Protein AF-0000000080645580 (afdb_homodimer)

Nearest PDB structures (foldseek):
  8zb3-assembly2_F  TM=8.963E-01  e=1.836E-30  Mycobacteroides abscessus
  8zb3-assembly1_A  TM=8.915E-01  e=5.380E-29  Mycobacteroides abscessus
  8zb4-assembly1_A  TM=8.647E-01  e=3.095E-29  Mycobacteroides abscessus
  8zb5-assembly1_B  TM=8.881E-01  e=6.083E-29  Mycobacteroides abscessus
  8zb5-assembly1_A  TM=8.732E-01  e=5.720E-29  Mycobacteroides abscessus

Solvent-accessible surface area (backbone atoms only — not comparable to full-atom values): 32508 Å² total; per-residue (Å²): 127,86,79,47,32,31,27,57,41,69,59,42,58,56,68,86,46,24,77,71,56,58,62,73,65,40,61,70,73,32,52,30,36,46,27,27,88,81,45,30,34,40,32,42,88,54,90,66,56,37,73,29,56,58,50,60,69,54,48,50,68,74,36,89,44,61,69,57,35,34,35,60,31,34,38,29,59,63,23,23,50,94,82,38,61,34,33,23,32,47,46,88,55,70,79,75,51,75,93,59,45,71,45,41,45,70,75,42,22,51,62,29,49,40,37,48,17,21,49,51,30,27,38,34,17,47,36,51,44,38,71,45,44,45,14,25,23,64,78,30,32,51,37,35,34,36,48,34,44,58,29,31,35,25,75,68,84,57,53,77,44,60,68,64,34,38,43,24,40,31,36,45,41,28,31,83,84,64,20,42,44,38,33,25,47,62,88,49,63,87,42,38,40,43,54,52,64,44,67,47,52,49,24,40,14,60,69,54,34,53,49,50,45,43,30,57,44,32,46,43,70,66,44,76,75,38,80,74,55,49,29,29,35,49,82,62,34,30,30,38,38,33,30,37,30,33,29,86,63,54,70,88,53,56,41,58,31,74,93,49,28,68,46,69,44,65,34,44,67,65,52,46,51,50,34,34,72,68,60,62,31,39,74,56,52,74,33,38,69,58,31,54,53,50,21,62,74,61,72,45,80,76,77,63,68,84,61,70,75,64,50,73,74,78,108,126,86,78,50,32,31,28,57,41,70,58,42,57,55,69,86,46,23,76,70,56,56,62,73,64,39,60,70,72,33,52,30,37,47,27,26,89,82,44,31,34,40,33,42,88,52,90,65,56,37,73,29,56,58,50,61,69,54,48,51,68,74,37,88,42,62,69,58,36,34,37,59,31,32,37,29,58,63,23,22,51,94,82,38,59,34,32,23,30,47,46,89,54,70,79,76,48,75,95,60,44,71,46,42,44,70,75,42,24,50,63,30,49,40,38,49,18,22,50,51,31,27,39,34,18,47,35,51,44,38,73,46,44,45,15,26,24,64,79,30,33,50,37,35,34,37,48,33,44,58,29,32,36,23,74,66,83,57,52,76,44,60,69,65,34,39,42,24,40,33,36,46,41,28,31,83,84,64,21,42,43,38,32,24,47,62,88,49,63,88,43,37,41,43,55,50,64,45,67,47,52,49,22,40,12,60,70,54,34,53,48,48,45,42,30,59,44,32,47,42,70,68,43,76,74,40,80,75,54,50,29,28,35,48,80,61,35,30,29,38,36,36,32,36,30,32,27,84,61,53,69,87,54,55,42,58,29,74,91,49,27,68,48,69,43,66,34,43,67,68,52,47,50,50,34,34,72,68,60,61,33,40,74,57,52,74,33,38,68,58,31,53,54,50,22,63,72,61,72,47,80,75,77,65,68,85,63,69,73,65,50,72,75,78,108

Foldseek 3Di:
DQCQLAQLDQFAQPLVCLQPDDQVVCLQPAFEWEAELLQKTWFDLDLQTEGHGDHPVRVVVQDVDPVVQQFLLQKFWRGDHVRTTYIYGYGHDPVVVPPIDMDHCQACSNRYDNVRRHSSLSRLQLNLQSVPQQADPVPGAGWTAGSRSQWIAGPPPGDIDGRDAFEKEFEWEAEPVRWTKWFDWPPDDQQEIFGFMDTADPPGDRVVRVQVRCCQAWNFGWDDKAWDDWHFDPPPHYIYTYIYTYGNDALVRTDGDVNTTPDMHTDDLVRQLVCQAVSSHDYRDPNDPRQSVVCVSSVHHHDHDPPVVPPVSPD/DQCQLAQLDQFAQPLVCLQPDDQVVCLQPAFEWEAELLQKTWFDLDLQTEGHGDHPVRVVVQDVDPVVQQFLLQKFWRGDHVRTTYI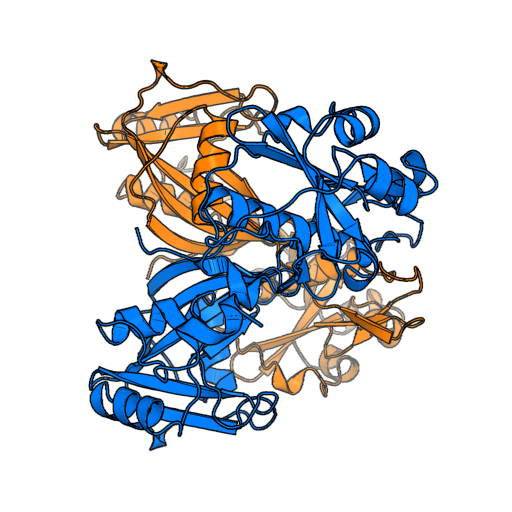YGYGHDPVVVPPIDMDHCQACSNRYDNVRRNSSLSRLLLNLQSVPQQADPVPGAGWTAGSRSQWIAGPPPGDIDGRDAFEKEFEWEAEPVRWTKWFDWPPDDQQEIFGFMDTADPPGDRVVRVQVRCCQAWNFGWDDKAWDDWHFDPPPHYIYTYIYTYGNDALVRTDGDVNTTPDMHTDDLVRQLVCQAVSSHDYRDPNDPRQSVVCVSSVHHHDHDPPVVPPVSPD

pLDDT: mean 91.51, std 12.54, range [22.65, 98.85]

Structure (mmCIF, N/CA/C/O backbone):
data_AF-0000000080645580-model_v1
#
loop_
_entity.id
_entity.type
_entity.pdbx_description
1 polymer 'NAD(+) diphosphatase'
#
loop_
_atom_site.group_PDB
_atom_site.id
_atom_site.type_symbol
_atom_site.label_atom_id
_atom_site.label_alt_id
_atom_site.label_comp_id
_atom_site.label_asym_id
_atom_site.label_entity_id
_atom_site.label_seq_id
_atom_site.pdbx_PDB_ins_code
_atom_site.Cartn_x
_atom_site.Cartn_y
_atom_site.Cartn_z
_atom_site.occupancy
_atom_site.B_iso_or_equiv
_atom_site.auth_seq_id
_atom_site.auth_comp_id
_atom_site.auth_asym_id
_atom_site.auth_atom_id
_atom_site.pdbx_PDB_model_num
ATOM 1 N N . MET A 1 1 ? 10.173 -18.866 11.049 1 35.8 1 MET A N 1
ATOM 2 C CA . MET A 1 1 ? 9.751 -17.821 10.121 1 35.8 1 MET A CA 1
ATOM 3 C C . MET A 1 1 ? 8.574 -18.289 9.272 1 35.8 1 MET A C 1
ATOM 5 O O . MET A 1 1 ? 8.635 -19.352 8.652 1 35.8 1 MET A O 1
ATOM 9 N N . GLN A 1 2 ? 7.368 -17.952 9.724 1 46.76 2 GLN A N 1
ATOM 10 C CA . GLN A 1 2 ? 6.171 -18.47 9.07 1 46.76 2 GLN A CA 1
ATOM 11 C C . GLN A 1 2 ? 6.266 -18.324 7.554 1 46.76 2 GLN A C 1
ATOM 13 O O . GLN A 1 2 ? 6.793 -17.328 7.052 1 46.76 2 GLN A O 1
ATOM 18 N N . LYS A 1 3 ? 6.152 -19.467 6.943 1 51.19 3 LYS A N 1
ATOM 19 C CA . LYS A 1 3 ? 6.191 -19.792 5.521 1 51.19 3 LYS A CA 1
ATOM 20 C C . LYS A 1 3 ? 5.141 -19.001 4.746 1 51.19 3 LYS A C 1
ATOM 22 O O . LYS A 1 3 ? 3.948 -19.303 4.821 1 51.19 3 LYS A O 1
ATOM 27 N N . LEU A 1 4 ? 5.305 -17.725 4.609 1 63.12 4 LEU A N 1
ATOM 28 C CA . LEU A 1 4 ? 4.352 -17.13 3.678 1 63.12 4 LEU A CA 1
ATOM 29 C C . LEU A 1 4 ? 4.618 -17.6 2.252 1 63.12 4 LEU A C 1
ATOM 31 O O . LEU A 1 4 ? 5.764 -17.599 1.797 1 63.12 4 LEU A O 1
ATOM 35 N N . PRO A 1 5 ? 3.665 -18.325 1.686 1 57.77 5 PRO A N 1
ATOM 36 C CA . PRO A 1 5 ? 3.868 -19.084 0.45 1 57.77 5 PRO A CA 1
ATOM 37 C C . PRO A 1 5 ? 4.315 -18.205 -0.716 1 57.77 5 PRO A C 1
ATOM 39 O O . PRO A 1 5 ? 4.918 -18.7 -1.671 1 57.77 5 PRO A O 1
ATOM 42 N N . LEU A 1 6 ? 3.941 -16.853 -0.51 1 69.5 6 LEU A N 1
ATOM 43 C CA . LEU A 1 6 ? 4.344 -16.049 -1.659 1 69.5 6 LEU A CA 1
ATOM 44 C C . LEU A 1 6 ? 5.414 -15.036 -1.265 1 69.5 6 LEU A C 1
ATOM 46 O O . LEU A 1 6 ? 5.423 -14.543 -0.135 1 69.5 6 LEU A O 1
ATOM 50 N N . ALA A 1 7 ? 6.314 -14.774 -2.125 1 63.44 7 ALA A N 1
ATOM 51 C CA . ALA A 1 7 ? 7.381 -13.786 -1.988 1 63.44 7 ALA A CA 1
ATOM 52 C C . ALA A 1 7 ? 8.238 -14.071 -0.757 1 63.44 7 ALA A C 1
ATOM 54 O O . ALA A 1 7 ? 8.253 -13.284 0.192 1 63.44 7 ALA A O 1
ATOM 55 N N . ARG A 1 8 ? 8.858 -15.188 -0.844 1 68.71 8 ARG A N 1
ATOM 56 C CA . ARG A 1 8 ? 9.597 -15.724 0.295 1 68.71 8 ARG A CA 1
ATOM 57 C C . ARG A 1 8 ? 11.081 -15.388 0.191 1 68.71 8 ARG A C 1
ATOM 59 O O . ARG A 1 8 ? 11.911 -16.006 0.861 1 68.71 8 ARG A O 1
ATOM 66 N N . GLY A 1 9 ? 11.222 -14.506 -0.709 1 73.58 9 GLY A N 1
ATOM 67 C CA . GLY A 1 9 ? 12.627 -14.166 -0.868 1 73.58 9 GLY A CA 1
ATOM 68 C C . GLY A 1 9 ? 13.354 -15.075 -1.84 1 73.58 9 GLY A C 1
ATOM 69 O O . GLY A 1 9 ? 12.746 -15.617 -2.766 1 73.58 9 GLY A O 1
ATOM 70 N N . GLY A 1 10 ? 14.724 -15.049 -1.851 1 77.61 10 GLY A N 1
ATOM 71 C CA . GLY A 1 10 ? 15.56 -15.913 -2.67 1 77.61 10 GLY A CA 1
ATOM 72 C C . GLY A 1 10 ? 15.999 -15.263 -3.968 1 77.61 10 GLY A C 1
ATOM 73 O O . GLY A 1 10 ? 16.617 -15.911 -4.815 1 77.61 10 GLY A O 1
ATOM 74 N N . ILE A 1 11 ? 15.649 -14.014 -4.148 1 89.13 11 ILE A N 1
ATOM 75 C CA . ILE A 1 11 ? 16.022 -13.281 -5.353 1 89.13 11 ILE A CA 1
ATOM 76 C C . ILE A 1 11 ? 16.769 -12.005 -4.971 1 89.13 11 ILE A C 1
ATOM 78 O O . ILE A 1 11 ? 16.495 -11.407 -3.928 1 89.13 11 ILE A O 1
ATOM 82 N N . ASP A 1 12 ? 17.747 -11.753 -5.773 1 91.47 12 ASP A N 1
ATOM 83 C CA . ASP A 1 12 ? 18.343 -10.42 -5.781 1 91.47 12 ASP A CA 1
ATOM 84 C C . ASP A 1 12 ? 17.619 -9.501 -6.762 1 91.47 12 ASP A C 1
ATOM 86 O O . ASP A 1 12 ? 17.687 -9.704 -7.976 1 91.47 12 ASP A O 1
ATOM 90 N N . ALA A 1 13 ? 17.014 -8.569 -6.264 1 90.72 13 ALA A N 1
ATOM 91 C CA . ALA A 1 13 ? 16.24 -7.67 -7.116 1 90.72 13 ALA A CA 1
ATOM 92 C C . ALA A 1 13 ? 17.141 -6.947 -8.112 1 90.72 13 ALA A C 1
ATOM 94 O O . ALA A 1 13 ? 16.706 -6.597 -9.212 1 90.72 13 ALA A O 1
ATOM 95 N N . ALA A 1 14 ? 18.387 -6.693 -7.718 1 92.35 14 ALA A N 1
ATOM 96 C CA . ALA A 1 14 ? 19.382 -6.017 -8.547 1 92.35 14 ALA A CA 1
ATOM 97 C C . ALA A 1 14 ? 18.824 -4.719 -9.124 1 92.35 14 ALA A C 1
ATOM 99 O O . ALA A 1 14 ? 18.929 -4.472 -10.328 1 92.35 14 ALA A O 1
ATOM 100 N N . SER A 1 15 ? 18.226 -3.948 -8.297 1 90.98 15 SER A N 1
ATOM 101 C CA . SER A 1 15 ? 17.547 -2.731 -8.731 1 90.98 15 SER A CA 1
ATOM 102 C C . SER A 1 15 ? 18.524 -1.752 -9.372 1 90.98 15 SER A C 1
ATOM 104 O O . SER A 1 15 ? 18.155 -1.003 -10.279 1 90.98 15 SER A O 1
ATOM 106 N N . GLN A 1 16 ? 19.73 -1.784 -8.983 1 88.59 16 GLN A N 1
ATOM 107 C CA . GLN A 1 16 ? 20.745 -0.871 -9.497 1 88.59 16 GLN A CA 1
ATOM 108 C C . GLN A 1 16 ? 21.057 -1.164 -10.962 1 88.59 16 GLN A C 1
ATOM 110 O O . GLN A 1 16 ? 21.585 -0.307 -11.673 1 88.59 16 GLN A O 1
ATOM 115 N N . ASP A 1 17 ? 20.746 -2.343 -11.418 1 93.16 17 ASP A N 1
ATOM 116 C CA . ASP A 1 17 ? 21.068 -2.759 -12.78 1 93.16 17 ASP A CA 1
ATOM 117 C C . ASP A 1 17 ? 19.96 -2.362 -13.752 1 93.16 17 ASP A C 1
ATOM 119 O O . ASP A 1 17 ? 20.161 -2.37 -14.968 1 93.16 17 ASP A O 1
ATOM 123 N N . ARG A 1 18 ? 18.807 -1.994 -13.257 1 95.22 18 ARG A N 1
ATOM 124 C CA . ARG A 1 18 ? 17.6 -1.867 -14.067 1 95.22 18 ARG A CA 1
ATOM 125 C C . ARG A 1 18 ? 17.765 -0.786 -15.131 1 95.22 18 ARG A C 1
ATOM 127 O O . ARG A 1 18 ? 17.251 -0.919 -16.243 1 95.22 18 ARG A O 1
ATOM 134 N N . ALA A 1 19 ? 18.519 0.189 -14.816 1 91.9 19 ALA A N 1
ATOM 135 C CA . ALA A 1 19 ? 18.678 1.308 -15.742 1 91.9 19 ALA A CA 1
ATOM 136 C C . ALA A 1 19 ? 19.594 0.932 -16.903 1 91.9 19 ALA A C 1
ATOM 138 O O . ALA A 1 19 ? 19.576 1.582 -17.952 1 91.9 19 ALA A O 1
ATOM 139 N N . ASN A 1 20 ? 20.352 -0.13 -16.779 1 92.56 20 ASN A N 1
ATOM 140 C CA . ASN A 1 20 ? 21.398 -0.416 -17.755 1 92.56 20 ASN A CA 1
ATOM 141 C C . ASN A 1 20 ? 21.234 -1.808 -18.36 1 92.56 20 ASN A C 1
ATOM 143 O O . ASN A 1 20 ? 22.07 -2.247 -19.153 1 92.56 20 ASN A O 1
ATOM 147 N N . VAL A 1 21 ? 20.238 -2.405 -18.024 1 94.82 21 VAL A N 1
ATOM 148 C CA . VAL A 1 21 ? 20.073 -3.769 -18.516 1 94.82 21 VAL A CA 1
ATOM 149 C C . VAL A 1 21 ? 19.627 -3.741 -19.976 1 94.82 21 VAL A C 1
ATOM 151 O O . VAL A 1 21 ? 18.799 -2.914 -20.363 1 94.82 21 VAL A O 1
ATOM 154 N N . ASP A 1 22 ? 20.246 -4.564 -20.794 1 95.99 22 ASP A N 1
ATOM 155 C CA . ASP A 1 22 ? 19.83 -4.779 -22.176 1 95.99 22 ASP A CA 1
ATOM 156 C C . ASP A 1 22 ? 18.839 -5.937 -22.278 1 95.99 22 ASP A C 1
ATOM 158 O O . ASP A 1 22 ? 19.239 -7.089 -22.455 1 95.99 22 ASP A O 1
ATOM 162 N N . LEU A 1 23 ? 17.596 -5.656 -22.28 1 96.7 23 LEU A N 1
ATOM 163 C CA . LEU A 1 23 ? 16.549 -6.67 -22.227 1 96.7 23 LEU A CA 1
ATOM 164 C C . LEU A 1 23 ? 16.551 -7.521 -23.493 1 96.7 23 LEU A C 1
ATOM 166 O O . LEU A 1 23 ? 16.258 -8.717 -23.442 1 96.7 23 LEU A O 1
ATOM 170 N N . ALA A 1 24 ? 16.835 -6.918 -24.588 1 94.56 24 ALA A N 1
ATOM 171 C CA . ALA A 1 24 ? 16.855 -7.661 -25.845 1 94.56 24 ALA A CA 1
ATOM 172 C C . ALA A 1 24 ? 17.939 -8.736 -25.829 1 94.56 24 ALA A C 1
ATOM 174 O O . ALA A 1 24 ? 17.688 -9.884 -26.201 1 94.56 24 ALA A O 1
ATOM 175 N N . ALA A 1 25 ? 19.083 -8.358 -25.393 1 95.03 25 ALA A N 1
ATOM 176 C CA . ALA A 1 25 ? 20.191 -9.305 -25.302 1 95.03 25 ALA A CA 1
ATOM 177 C C . ALA A 1 25 ? 19.897 -10.397 -24.277 1 95.03 25 ALA A C 1
ATOM 179 O O . ALA A 1 25 ? 20.161 -11.576 -24.523 1 95.03 25 ALA A O 1
ATOM 180 N N . LEU A 1 26 ? 19.343 -10.008 -23.195 1 95.53 26 LEU A N 1
ATOM 181 C CA . LEU A 1 26 ? 19.074 -10.965 -22.127 1 95.53 26 LEU A CA 1
ATOM 182 C C . LEU A 1 26 ? 17.969 -11.935 -22.532 1 95.53 26 LEU A C 1
ATOM 184 O O . LEU A 1 26 ? 17.988 -13.103 -22.138 1 95.53 26 LEU A O 1
ATOM 188 N N . ALA A 1 27 ? 17.008 -11.425 -23.282 1 94.58 27 ALA A N 1
ATOM 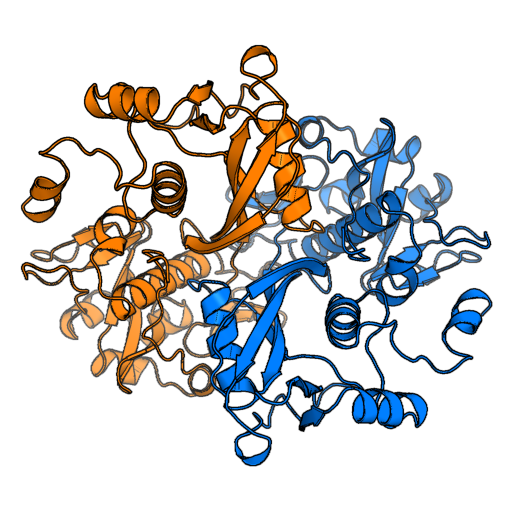189 C CA . ALA A 1 27 ? 15.893 -12.27 -23.703 1 94.58 27 ALA A CA 1
ATOM 190 C C . ALA A 1 27 ? 16.387 -13.466 -24.512 1 94.58 27 ALA A C 1
ATOM 192 O O . ALA A 1 27 ? 15.719 -14.501 -24.572 1 94.58 27 ALA A O 1
ATOM 193 N N . ALA A 1 28 ? 17.589 -13.376 -25.073 1 90.63 28 ALA A N 1
ATOM 194 C CA . ALA A 1 28 ? 18.161 -14.438 -25.898 1 90.63 28 ALA A CA 1
ATOM 195 C C . ALA A 1 28 ? 19.048 -15.36 -25.067 1 90.63 28 ALA A C 1
ATOM 197 O O . ALA A 1 28 ? 19.363 -16.475 -25.49 1 90.63 28 ALA A O 1
ATOM 198 N N . ALA A 1 29 ? 19.353 -14.96 -23.853 1 93.14 29 ALA A N 1
ATOM 199 C CA . ALA A 1 29 ? 20.432 -15.663 -23.164 1 93.14 29 ALA A CA 1
ATOM 200 C C . ALA A 1 29 ? 20.002 -16.087 -21.762 1 93.14 29 ALA A C 1
ATOM 202 O O . ALA A 1 29 ? 20.594 -16.994 -21.172 1 93.14 29 ALA A O 1
ATOM 203 N N . ALA A 1 30 ? 19.05 -15.422 -21.227 1 96.16 30 ALA A N 1
ATOM 204 C CA . ALA A 1 30 ? 18.63 -15.673 -19.851 1 96.16 30 ALA A CA 1
ATOM 205 C C . ALA A 1 30 ? 17.26 -16.341 -19.808 1 96.16 30 ALA A C 1
ATOM 207 O O . ALA A 1 30 ? 16.501 -16.279 -20.778 1 96.16 30 ALA A O 1
ATOM 208 N N . PRO A 1 31 ? 16.972 -17.05 -18.688 1 96.77 31 PRO A N 1
ATOM 209 C CA . PRO A 1 31 ? 15.615 -17.579 -18.533 1 96.77 31 PRO A CA 1
ATOM 210 C C . PRO A 1 31 ? 14.548 -16.489 -18.583 1 96.77 31 PRO A C 1
ATOM 212 O O . PRO A 1 31 ? 14.722 -15.421 -17.989 1 96.77 31 PRO A O 1
ATOM 215 N N . VAL A 1 32 ? 13.468 -16.766 -19.301 1 98.04 32 VAL A N 1
ATOM 216 C CA . VAL A 1 32 ? 12.331 -15.856 -19.402 1 98.04 32 VAL A CA 1
ATOM 217 C C . VAL A 1 32 ? 11.068 -16.549 -18.897 1 98.04 32 VAL A C 1
ATOM 219 O O . VAL A 1 32 ? 10.53 -17.436 -19.564 1 98.04 32 VAL A O 1
ATOM 222 N N . ILE A 1 33 ? 10.596 -16.058 -17.756 1 97.44 33 ILE A N 1
ATOM 223 C CA . ILE A 1 33 ? 9.399 -16.609 -17.129 1 97.44 33 ILE A CA 1
ATOM 224 C C . ILE A 1 33 ? 8.155 -15.97 -17.743 1 97.44 33 ILE A C 1
ATOM 226 O O . ILE A 1 33 ? 8.028 -14.744 -17.771 1 97.44 33 ILE A O 1
ATOM 230 N N . ALA A 1 34 ? 7.248 -16.842 -18.164 1 97.98 34 ALA A N 1
ATOM 231 C CA . ALA A 1 34 ? 6.051 -16.327 -18.824 1 97.98 34 ALA A CA 1
ATOM 232 C C . ALA A 1 34 ? 4.847 -16.369 -17.888 1 97.98 34 ALA A C 1
ATOM 234 O O . ALA A 1 34 ? 4.65 -17.347 -17.163 1 97.98 34 ALA A O 1
ATOM 235 N N . VAL A 1 35 ? 4.103 -15.289 -17.931 1 97.54 35 VAL A N 1
ATOM 236 C CA . VAL A 1 35 ? 2.848 -15.207 -17.191 1 97.54 35 VAL A CA 1
ATOM 237 C C . VAL A 1 35 ? 1.746 -14.671 -18.101 1 97.54 35 VAL A C 1
ATOM 239 O O . VAL A 1 35 ? 2.027 -14.089 -19.152 1 97.54 35 VAL A O 1
ATOM 242 N N . ASP A 1 36 ? 0.499 -14.915 -17.733 1 96.56 36 ASP A N 1
ATOM 243 C CA . ASP A 1 36 ? -0.611 -14.326 -18.476 1 96.56 36 ASP A CA 1
ATOM 244 C C . ASP A 1 36 ? -1.584 -13.615 -17.538 1 96.56 36 ASP A C 1
ATOM 246 O O . ASP A 1 36 ? -1.334 -13.514 -16.335 1 96.56 36 ASP A O 1
ATOM 250 N N . MET A 1 37 ? -2.638 -13.039 -18.065 1 93.13 37 MET A N 1
ATOM 251 C CA . MET A 1 37 ? -3.518 -12.172 -17.286 1 93.13 37 MET A CA 1
ATOM 252 C C . MET A 1 37 ? -4.451 -12.995 -16.404 1 93.13 37 MET A C 1
ATOM 254 O O . MET A 1 37 ? -5.144 -12.446 -15.545 1 93.13 37 MET A O 1
ATOM 258 N N . ARG A 1 38 ? -4.429 -14.318 -16.571 1 93.58 38 ARG A N 1
ATOM 259 C CA . ARG A 1 38 ? -5.149 -15.208 -15.666 1 93.58 38 ARG A CA 1
ATOM 260 C C . ARG A 1 38 ? -4.266 -15.632 -14.497 1 93.58 38 ARG A C 1
ATOM 262 O O . ARG A 1 38 ? -4.623 -16.536 -13.739 1 93.58 38 ARG A O 1
ATOM 269 N N . ARG A 1 39 ? -3.128 -15.037 -14.468 1 93.75 39 ARG A N 1
ATOM 270 C CA . ARG A 1 39 ? -2.166 -15.215 -13.384 1 93.75 39 ARG A CA 1
ATOM 271 C C . ARG A 1 39 ? -1.621 -16.639 -13.365 1 93.75 39 ARG A C 1
ATOM 273 O O . ARG A 1 39 ? -1.465 -17.235 -12.297 1 93.75 39 ARG A O 1
ATOM 280 N N . ARG A 1 40 ? -1.355 -17.139 -14.505 1 96.09 40 ARG A N 1
ATOM 281 C CA . ARG A 1 40 ? -0.8 -18.48 -14.66 1 96.09 40 ARG A CA 1
ATOM 282 C C . ARG A 1 40 ? 0.669 -18.421 -15.064 1 96.09 40 ARG A C 1
ATOM 284 O O . ARG A 1 40 ? 1.143 -17.393 -15.553 1 96.09 40 ARG A O 1
ATOM 291 N N . VAL A 1 41 ? 1.321 -19.532 -14.773 1 96.4 41 VAL A N 1
ATOM 292 C CA . VAL A 1 41 ? 2.74 -19.669 -15.085 1 96.4 41 VAL A CA 1
ATOM 293 C C . VAL A 1 41 ? 2.99 -21.005 -15.781 1 96.4 41 VAL A C 1
ATOM 295 O O . VAL A 1 41 ? 2.164 -21.917 -15.702 1 96.4 41 VAL A O 1
ATOM 298 N N . LEU A 1 42 ? 4.131 -21.077 -16.485 1 96.59 42 LEU A N 1
ATOM 299 C CA . LEU A 1 42 ? 4.613 -22.343 -17.027 1 96.59 42 LEU A CA 1
ATOM 300 C C . LEU A 1 42 ? 5.421 -23.108 -15.984 1 96.59 42 LEU A C 1
ATOM 302 O O . LEU A 1 42 ? 6.205 -22.514 -15.241 1 96.59 42 LEU A O 1
ATOM 306 N N . LEU A 1 43 ? 5.178 -24.397 -15.95 1 95.76 43 LEU A N 1
ATOM 307 C CA . LEU A 1 43 ? 5.902 -25.242 -15.007 1 95.76 43 LEU A CA 1
ATOM 308 C C . LEU A 1 43 ? 6.731 -26.291 -15.742 1 95.76 43 LEU A C 1
ATOM 310 O O . LEU A 1 43 ? 6.367 -26.717 -16.84 1 95.76 43 LEU A O 1
ATOM 314 N N . ARG A 1 44 ? 7.812 -26.651 -15.065 1 92.77 44 ARG A N 1
ATOM 315 C CA . ARG A 1 44 ? 8.572 -27.798 -15.551 1 92.77 44 ARG A CA 1
ATOM 316 C C . ARG A 1 44 ? 7.787 -29.093 -15.368 1 92.77 44 ARG A C 1
ATOM 318 O O . ARG A 1 44 ? 6.88 -29.163 -14.536 1 92.77 44 ARG A O 1
ATOM 325 N N . GLN A 1 45 ? 8.021 -30.084 -16.1 1 82.01 45 GLN A N 1
ATOM 326 C CA . GLN A 1 45 ? 7.287 -31.345 -16.123 1 82.01 45 GLN A CA 1
ATOM 327 C C . GLN A 1 45 ? 7.69 -32.237 -14.952 1 82.01 45 GLN A C 1
ATOM 329 O O . GLN A 1 45 ? 6.994 -33.204 -14.635 1 82.01 45 GLN A O 1
ATOM 334 N N . GLU A 1 46 ? 8.488 -31.786 -14.179 1 78.29 46 GLU A N 1
ATOM 335 C CA . GLU A 1 46 ?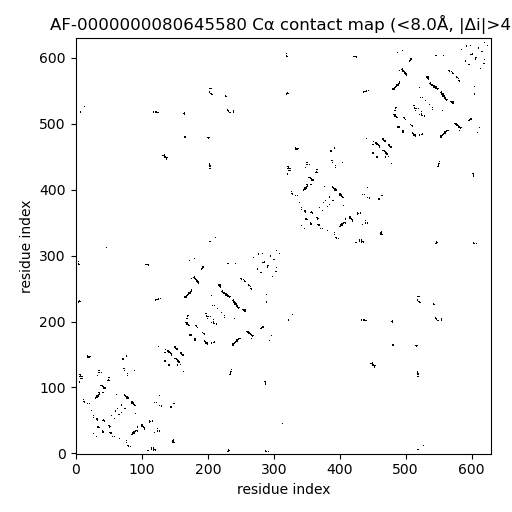 8.989 -32.617 -13.088 1 78.29 46 GLU A CA 1
ATOM 336 C C . GLU A 1 46 ? 7.968 -32.719 -11.959 1 78.29 46 GLU A C 1
ATOM 338 O O . GLU A 1 46 ? 6.9 -32.107 -12.023 1 78.29 46 GLU A O 1
ATOM 343 N N . ASP A 1 47 ? 8.263 -33.61 -11.09 1 73.88 47 ASP A N 1
ATOM 344 C CA . ASP A 1 47 ? 7.361 -33.926 -9.987 1 73.88 47 ASP A CA 1
ATOM 345 C C . ASP A 1 47 ? 7.164 -32.716 -9.076 1 73.88 47 ASP A C 1
ATOM 347 O O . ASP A 1 47 ? 6.033 -32.373 -8.727 1 73.88 47 ASP A O 1
ATOM 351 N N . LYS A 1 48 ? 8.353 -32.106 -8.824 1 84.21 48 LYS A N 1
ATOM 352 C CA . LYS A 1 48 ? 8.221 -30.916 -7.99 1 84.21 48 LYS A CA 1
ATOM 353 C C . LYS A 1 48 ? 8.012 -29.667 -8.843 1 84.21 48 LYS A C 1
ATOM 355 O O . LYS A 1 48 ? 8.762 -29.423 -9.789 1 84.21 48 LYS A O 1
ATOM 360 N N . PRO A 1 49 ? 7.015 -28.949 -8.482 1 88.92 49 PRO A N 1
ATOM 361 C CA . PRO A 1 49 ? 6.726 -27.768 -9.298 1 88.92 49 PRO A CA 1
ATOM 362 C C . PRO A 1 49 ? 7.876 -26.765 -9.313 1 88.92 49 PRO A C 1
ATOM 364 O O . PRO A 1 49 ? 8.427 -26.437 -8.259 1 88.92 49 PRO A O 1
ATOM 367 N N . ALA A 1 50 ? 8.271 -26.407 -10.451 1 93.28 50 ALA A N 1
ATOM 368 C CA . ALA A 1 50 ? 9.272 -25.375 -10.707 1 93.28 50 ALA A CA 1
ATOM 369 C C . ALA A 1 50 ? 8.924 -24.57 -11.956 1 93.28 50 ALA A C 1
ATOM 371 O O . ALA A 1 50 ? 8.345 -25.104 -12.905 1 93.28 50 ALA A O 1
ATOM 372 N N . LEU A 1 51 ? 9.298 -23.369 -11.918 1 95.42 51 LEU A N 1
ATOM 373 C CA . LEU A 1 51 ? 8.99 -22.525 -13.067 1 95.42 51 LEU A CA 1
ATOM 374 C C . LEU A 1 51 ? 9.775 -22.972 -14.296 1 95.42 51 LEU A C 1
ATOM 376 O O . LEU A 1 51 ? 10.942 -23.354 -14.187 1 95.42 51 LEU A O 1
ATOM 380 N N . ALA A 1 52 ? 9.157 -22.924 -15.38 1 96.17 52 ALA A N 1
ATOM 381 C CA . ALA A 1 52 ? 9.809 -23.163 -16.665 1 96.17 52 ALA A CA 1
ATOM 382 C C . ALA A 1 52 ? 10.004 -21.858 -17.432 1 96.17 52 ALA A C 1
ATOM 384 O O . ALA A 1 52 ? 9.186 -20.941 -17.329 1 96.17 52 ALA A O 1
ATOM 385 N N . ALA A 1 53 ? 11.034 -21.814 -18.18 1 96.6 53 ALA A N 1
ATOM 386 C CA . ALA A 1 53 ? 11.322 -20.652 -19.017 1 96.6 53 ALA A CA 1
ATOM 387 C C . ALA A 1 53 ? 10.922 -20.908 -20.467 1 96.6 53 ALA A C 1
ATOM 389 O O . ALA A 1 53 ? 10.825 -22.06 -20.897 1 96.6 53 ALA A O 1
ATOM 390 N N . LEU A 1 54 ? 10.658 -19.831 -21.162 1 96.65 54 LEU A N 1
ATOM 391 C CA . LEU A 1 54 ? 10.447 -19.926 -22.602 1 96.65 54 LEU A CA 1
ATOM 392 C C . LEU A 1 54 ? 11.759 -20.204 -23.327 1 96.65 54 LEU A C 1
ATOM 394 O O . LEU A 1 54 ? 12.817 -19.726 -22.91 1 96.65 54 LEU A O 1
ATOM 398 N N . THR A 1 55 ? 11.661 -20.92 -24.439 1 93.74 55 THR A N 1
ATOM 399 C CA . THR A 1 55 ? 12.808 -21.072 -25.326 1 93.74 55 THR A CA 1
ATOM 400 C C . THR A 1 55 ? 12.966 -19.847 -26.222 1 93.74 55 THR A C 1
ATOM 402 O O . THR A 1 55 ? 12.009 -19.099 -26.434 1 93.74 55 THR A O 1
ATOM 405 N N . PRO A 1 56 ? 14.129 -19.695 -26.737 1 92.41 56 PRO A N 1
ATOM 406 C CA . PRO A 1 56 ? 14.316 -18.582 -27.67 1 92.41 56 PRO A CA 1
ATOM 407 C C . PRO A 1 56 ? 13.342 -18.628 -28.846 1 92.41 56 PRO A C 1
ATOM 409 O O . PRO A 1 56 ? 12.852 -17.586 -29.288 1 92.41 56 PRO A O 1
ATOM 412 N N . SER A 1 57 ? 13.051 -19.789 -29.357 1 93.08 57 SER A N 1
ATOM 413 C CA . SER A 1 57 ? 12.115 -19.935 -30.466 1 93.08 57 SER A CA 1
ATOM 414 C C . SER A 1 57 ? 10.706 -19.516 -30.06 1 93.08 57 SER A C 1
ATOM 416 O O . SER A 1 57 ? 9.989 -18.889 -30.842 1 93.08 57 SER A O 1
ATOM 418 N N . GLU A 1 58 ? 10.345 -19.876 -28.87 1 94.69 58 GLU A N 1
ATOM 419 C CA . GLU A 1 58 ? 9.035 -19.479 -28.364 1 94.69 58 GLU A CA 1
ATOM 420 C 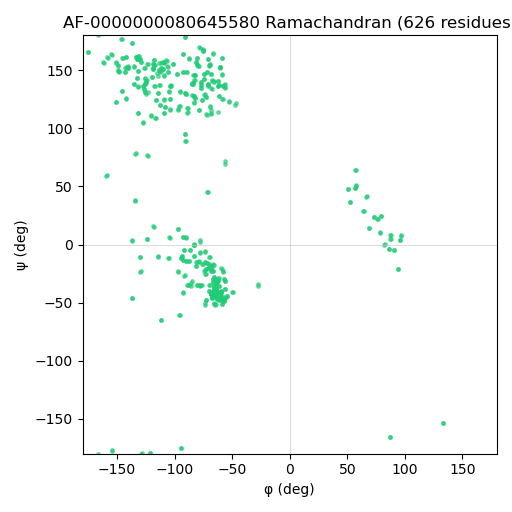C . GLU A 1 58 ? 8.941 -17.965 -28.201 1 94.69 58 GLU A C 1
ATOM 422 O O . GLU A 1 58 ? 7.904 -17.367 -28.495 1 94.69 58 GLU A O 1
ATOM 427 N N . ILE A 1 59 ? 9.963 -17.333 -27.734 1 95.03 59 ILE A N 1
ATOM 428 C CA . ILE A 1 59 ? 10.019 -15.886 -27.56 1 95.03 59 ILE A CA 1
ATOM 429 C C . ILE A 1 59 ? 9.853 -15.197 -28.912 1 95.03 59 ILE A C 1
ATOM 431 O O . ILE A 1 59 ? 9.063 -14.26 -29.046 1 95.03 59 ILE A O 1
ATOM 435 N N . ARG A 1 60 ? 10.542 -15.707 -29.908 1 92.65 60 ARG A N 1
ATOM 436 C CA . ARG A 1 60 ? 10.479 -15.119 -31.242 1 92.65 60 ARG A CA 1
ATOM 437 C C . ARG A 1 60 ? 9.084 -15.267 -31.841 1 92.65 60 ARG A C 1
ATOM 439 O O . ARG A 1 60 ? 8.621 -14.391 -32.574 1 92.65 60 ARG A O 1
ATOM 446 N N . ARG A 1 61 ? 8.54 -16.358 -31.566 1 92.94 61 ARG A N 1
ATOM 447 C CA . ARG A 1 61 ? 7.196 -16.602 -32.079 1 92.94 61 ARG A CA 1
ATOM 448 C C . ARG A 1 61 ? 6.18 -15.682 -31.41 1 92.94 61 ARG A C 1
ATOM 450 O O . ARG A 1 61 ? 5.264 -15.18 -32.064 1 92.94 61 ARG A O 1
ATOM 457 N N . GLU A 1 62 ? 6.303 -15.515 -30.113 1 94.63 62 GLU A N 1
ATOM 458 C CA . GLU A 1 62 ? 5.353 -14.73 -29.331 1 94.63 62 GLU A CA 1
ATOM 459 C C . GLU A 1 62 ? 5.472 -13.242 -29.649 1 94.63 62 GLU A C 1
ATOM 461 O O . GLU A 1 62 ? 4.466 -12.532 -29.712 1 94.63 62 GLU A O 1
ATOM 466 N N . PHE A 1 63 ? 6.739 -12.836 -29.808 1 95.01 63 PHE A N 1
ATOM 467 C CA . PHE A 1 63 ? 6.979 -11.412 -30.015 1 95.01 63 PHE A CA 1
ATOM 468 C C . PHE A 1 63 ? 7.594 -11.16 -31.386 1 95.01 63 PHE A C 1
ATOM 470 O O . PHE A 1 63 ? 8.781 -11.419 -31.596 1 95.01 63 PHE A O 1
ATOM 477 N N . SER A 1 64 ? 6.769 -10.575 -32.266 1 92.28 64 SER A N 1
ATOM 478 C CA . SER A 1 64 ? 7.251 -10.263 -33.608 1 92.28 64 SER A CA 1
ATOM 479 C C . SER A 1 64 ? 8.356 -9.212 -33.567 1 92.28 64 SER A C 1
ATOM 481 O O . SER A 1 64 ? 9.259 -9.221 -34.406 1 92.28 64 SER A O 1
ATOM 483 N N . SER A 1 65 ? 8.32 -8.303 -32.668 1 94.64 65 SER A N 1
ATOM 484 C CA . SER A 1 65 ? 9.34 -7.289 -32.421 1 94.64 65 SER A CA 1
ATOM 485 C C . SER A 1 65 ? 9.689 -7.206 -30.938 1 94.64 65 SER A C 1
ATOM 487 O O . SER A 1 65 ? 8.882 -6.742 -30.13 1 94.64 65 SER A O 1
ATOM 489 N N . LEU A 1 66 ? 10.86 -7.581 -30.655 1 94.5 66 LEU A N 1
ATOM 490 C CA . LEU A 1 66 ? 11.304 -7.531 -29.266 1 94.5 66 LEU A CA 1
ATOM 491 C C . LEU A 1 66 ? 11.336 -6.094 -28.758 1 94.5 66 LEU A C 1
ATOM 493 O O . LEU A 1 66 ? 10.949 -5.825 -27.618 1 94.5 66 LEU A O 1
ATOM 497 N N . THR A 1 67 ? 11.775 -5.225 -29.642 1 94.89 67 THR A N 1
ATOM 498 C CA . THR A 1 67 ? 11.868 -3.815 -29.279 1 94.89 67 THR A CA 1
ATOM 499 C C . THR A 1 67 ? 10.497 -3.264 -28.897 1 94.89 67 THR A C 1
ATOM 501 O O . THR A 1 67 ? 10.359 -2.579 -27.881 1 94.89 67 THR A O 1
ATOM 504 N N . GLN A 1 68 ? 9.567 -3.621 -29.683 1 95.66 68 GLN A N 1
ATOM 505 C CA . GLN A 1 68 ? 8.209 -3.167 -29.404 1 95.66 68 GLN A CA 1
ATOM 506 C C . GLN A 1 68 ? 7.669 -3.799 -28.124 1 95.66 68 GLN A C 1
ATOM 508 O O . GLN A 1 68 ? 7.025 -3.125 -27.317 1 95.66 68 GLN A O 1
ATOM 513 N N . ALA A 1 69 ? 7.903 -5.072 -27.945 1 96.81 69 ALA A N 1
ATOM 514 C CA . ALA A 1 69 ? 7.447 -5.782 -26.753 1 96.81 69 ALA A CA 1
ATOM 515 C C . ALA A 1 69 ? 8.04 -5.167 -25.488 1 96.81 69 ALA A C 1
ATOM 517 O O . ALA A 1 69 ? 7.343 -5.002 -24.485 1 96.81 69 ALA A O 1
ATOM 518 N N . ILE A 1 70 ? 9.305 -4.803 -25.551 1 97.23 70 ILE A N 1
ATOM 519 C CA . ILE A 1 70 ? 10.009 -4.206 -24.422 1 97.23 70 ILE A CA 1
ATOM 520 C C . ILE A 1 70 ? 9.442 -2.817 -24.136 1 97.23 70 ILE A C 1
ATOM 522 O O . ILE A 1 70 ? 9.151 -2.483 -22.985 1 97.23 70 ILE A O 1
ATOM 526 N N . ALA A 1 71 ? 9.186 -2.036 -25.145 1 96.09 71 ALA A N 1
ATOM 527 C CA . ALA A 1 71 ? 8.64 -0.69 -24.991 1 96.09 71 ALA A CA 1
ATOM 528 C C . ALA A 1 71 ? 7.231 -0.732 -24.407 1 96.09 71 ALA A C 1
ATOM 530 O O . ALA A 1 71 ? 6.824 0.18 -23.684 1 96.09 71 ALA A O 1
ATOM 531 N N . GLN A 1 72 ? 6.572 -1.8 -24.709 1 96.18 72 GLN A N 1
ATOM 532 C CA . GLN A 1 72 ? 5.204 -1.961 -24.227 1 96.18 72 GLN A CA 1
ATOM 533 C C . GLN A 1 72 ? 5.182 -2.577 -22.831 1 96.18 72 GLN A C 1
ATOM 535 O O . GLN A 1 72 ? 4.117 -2.723 -22.228 1 96.18 72 GLN A O 1
ATOM 540 N N . GLY A 1 73 ? 6.309 -2.936 -22.349 1 97.18 73 GLY A N 1
ATOM 541 C CA . GLY A 1 73 ? 6.391 -3.527 -21.023 1 97.18 73 GLY A CA 1
ATOM 542 C C . GLY A 1 73 ? 6 -4.993 -20.998 1 97.18 73 GLY A C 1
ATOM 543 O O . GLY A 1 73 ? 5.565 -5.507 -19.965 1 97.18 73 GLY A O 1
ATOM 544 N N . ARG A 1 74 ? 6.123 -5.677 -22.101 1 97.76 74 ARG A N 1
ATOM 545 C CA . ARG A 1 74 ? 5.729 -7.081 -22.158 1 97.76 74 ARG A CA 1
ATOM 546 C C . ARG A 1 74 ? 6.895 -7.993 -21.792 1 97.76 74 ARG A C 1
ATOM 548 O O . ARG A 1 74 ? 6.708 -9.191 -21.573 1 97.76 74 ARG A O 1
ATOM 555 N N . ILE A 1 75 ? 8.12 -7.426 -21.769 1 97.98 75 ILE A N 1
ATOM 556 C CA . ILE A 1 75 ? 9.322 -8.101 -21.292 1 97.98 75 ILE A CA 1
ATOM 557 C C . ILE A 1 75 ? 10.012 -7.24 -20.236 1 97.98 75 ILE A C 1
ATOM 559 O O . ILE A 1 75 ? 10.189 -6.035 -20.427 1 97.98 75 ILE A O 1
ATOM 563 N N . PHE A 1 76 ? 10.41 -7.81 -19.137 1 97.92 76 PHE A N 1
ATOM 564 C CA . PHE A 1 76 ? 10.965 -7.003 -18.057 1 97.92 76 PHE A CA 1
ATOM 565 C C . PHE A 1 76 ? 11.966 -7.81 -17.238 1 97.92 76 PHE A C 1
ATOM 567 O O . PHE A 1 76 ? 11.96 -9.042 -17.281 1 97.92 76 PHE A O 1
ATOM 574 N N . PHE A 1 77 ? 12.836 -7.12 -16.594 1 98.19 77 PHE A N 1
ATOM 575 C CA . PHE A 1 77 ? 13.9 -7.664 -15.759 1 98.19 77 PHE A CA 1
ATOM 576 C C . PHE A 1 77 ? 13.384 -7.978 -14.36 1 98.19 77 PHE A C 1
ATOM 578 O O . PHE A 1 77 ? 12.843 -7.102 -13.681 1 98.19 77 PHE A O 1
ATOM 585 N N . LEU A 1 78 ? 13.485 -9.199 -13.891 1 97.01 78 LEU A N 1
ATOM 586 C CA . LEU A 1 78 ? 12.945 -9.57 -12.587 1 97.01 78 LEU A CA 1
ATOM 587 C C . LEU A 1 78 ? 14.032 -9.533 -11.518 1 97.01 78 LEU A C 1
ATOM 589 O O . LEU A 1 78 ? 13.734 -9.414 -10.328 1 97.01 78 LEU A O 1
ATOM 593 N N . GLY A 1 79 ? 15.273 -9.658 -11.936 1 96.16 79 GLY A N 1
ATOM 594 C CA . GLY A 1 79 ? 16.391 -9.699 -11.006 1 96.16 79 GLY A CA 1
ATOM 595 C C . GLY A 1 79 ? 17.369 -10.821 -11.299 1 96.16 79 GLY A C 1
ATOM 596 O O . GLY A 1 79 ? 17.602 -11.162 -12.46 1 96.16 79 GLY A O 1
ATOM 597 N N . LYS A 1 80 ? 18.063 -11.247 -10.205 1 96.47 80 LYS A N 1
ATOM 598 C CA . LYS A 1 80 ? 19.061 -12.302 -10.351 1 96.47 80 LYS A CA 1
ATOM 599 C C . LYS A 1 80 ? 18.811 -13.436 -9.361 1 96.47 80 LYS A C 1
ATOM 601 O O . LYS A 1 80 ? 18.419 -13.194 -8.217 1 96.47 80 LYS A O 1
ATOM 606 N N . VAL A 1 81 ? 18.919 -14.611 -9.794 1 95.14 81 VAL A N 1
ATOM 607 C CA . VAL A 1 81 ? 18.939 -15.811 -8.963 1 95.14 81 VAL A CA 1
ATOM 608 C C . VAL A 1 81 ? 20.316 -16.466 -9.034 1 95.14 81 VAL A C 1
ATOM 610 O O . VAL A 1 81 ? 20.784 -16.826 -10.116 1 95.14 81 VAL A O 1
ATOM 613 N N . GLU A 1 82 ? 20.928 -16.572 -7.888 1 93.31 82 GLU A N 1
ATOM 614 C CA . GLU A 1 82 ? 22.292 -17.089 -7.83 1 93.31 82 GLU A CA 1
ATOM 615 C C . GLU A 1 82 ? 23.21 -16.334 -8.788 1 93.31 82 GLU A C 1
ATOM 617 O O . GLU A 1 82 ? 23.957 -16.947 -9.553 1 93.31 82 GLU A O 1
ATOM 622 N N . GLY A 1 83 ? 22.94 -15.079 -8.869 1 93.4 83 GLY A N 1
ATOM 623 C CA . GLY A 1 83 ? 23.81 -14.187 -9.619 1 93.4 83 GLY A CA 1
ATOM 624 C C . GLY A 1 83 ? 23.47 -14.126 -11.096 1 93.4 83 GLY A C 1
ATOM 625 O O . GLY A 1 83 ? 24.069 -13.351 -11.845 1 93.4 83 GLY A O 1
ATOM 626 N N . LYS A 1 84 ? 22.551 -14.871 -11.546 1 95.8 84 LYS A N 1
ATOM 627 C CA . LYS A 1 84 ? 22.181 -14.914 -12.958 1 95.8 84 LYS A CA 1
ATOM 628 C C . LYS A 1 84 ? 20.878 -14.16 -13.208 1 95.8 84 LYS A C 1
ATOM 630 O O . LYS A 1 84 ? 19.902 -14.336 -12.475 1 95.8 84 LYS A O 1
ATOM 635 N N . PRO A 1 85 ? 20.891 -13.395 -14.258 1 97.22 85 PRO A N 1
ATOM 636 C CA . PRO A 1 85 ? 19.681 -12.621 -14.546 1 97.22 85 PRO A CA 1
ATOM 637 C C . PRO A 1 85 ? 18.504 -13.5 -14.963 1 97.22 85 PRO A C 1
ATOM 639 O O . PRO A 1 85 ? 18.699 -14.536 -15.604 1 97.22 85 PRO A O 1
ATOM 642 N N . VAL A 1 86 ? 17.354 -13.076 -14.596 1 97.99 86 VAL A N 1
ATOM 643 C CA . VAL A 1 86 ? 16.094 -13.697 -14.991 1 97.99 86 VAL A CA 1
ATOM 644 C C . VAL A 1 86 ? 15.128 -12.628 -15.497 1 97.99 86 VAL A C 1
ATOM 646 O O . VAL A 1 86 ? 15.018 -11.552 -14.905 1 97.99 86 VAL A O 1
ATOM 649 N N . LEU A 1 87 ? 14.456 -12.909 -16.596 1 98.35 87 LEU A N 1
ATOM 650 C CA . LEU A 1 87 ? 13.448 -12.016 -17.157 1 98.35 87 LEU A CA 1
ATOM 651 C C . LEU A 1 87 ? 12.048 -12.593 -16.976 1 98.35 87 LEU A C 1
ATOM 653 O O . LEU A 1 87 ? 11.895 -13.785 -16.697 1 98.35 87 LEU A O 1
ATOM 657 N N . GLY A 1 88 ? 11.111 -11.729 -16.993 1 98.27 88 GLY A N 1
ATOM 658 C CA . GLY A 1 88 ? 9.711 -12.098 -17.126 1 98.27 88 GLY A CA 1
ATOM 659 C C . GLY A 1 88 ? 9.065 -11.545 -18.383 1 98.27 88 GLY A C 1
ATOM 660 O O . GLY A 1 88 ? 9.576 -10.597 -18.984 1 98.27 88 GLY A O 1
ATOM 661 N N . CYS A 1 89 ? 7.983 -12.164 -18.774 1 97.95 89 CYS A N 1
ATOM 662 C CA . CYS A 1 89 ? 7.19 -11.611 -19.867 1 97.95 89 CYS A CA 1
ATOM 663 C C . CYS A 1 89 ? 5.711 -11.93 -19.683 1 97.95 89 CYS A C 1
ATOM 665 O O . CYS A 1 89 ? 5.359 -12.883 -18.986 1 97.95 89 CYS A O 1
ATOM 667 N N . HIS A 1 90 ? 4.981 -11.078 -20.153 1 95.85 90 HIS A N 1
ATOM 668 C CA . HIS A 1 90 ? 3.541 -11.304 -20.188 1 95.85 90 HIS A CA 1
ATOM 669 C C . HIS A 1 90 ? 3.074 -11.664 -21.595 1 95.85 90 HIS A C 1
ATOM 671 O O . HIS A 1 90 ? 3.352 -10.936 -22.551 1 95.85 90 HIS A O 1
ATOM 677 N N . VAL A 1 91 ? 2.406 -12.799 -21.669 1 96.06 91 VAL A N 1
ATOM 678 C CA . VAL A 1 91 ? 1.879 -13.289 -22.938 1 96.06 91 VAL A CA 1
ATOM 679 C C . VAL A 1 91 ? 0.352 -13.268 -22.906 1 96.06 91 VAL A C 1
ATOM 681 O O . VAL A 1 91 ? -0.251 -13.181 -21.834 1 96.06 91 VAL A O 1
ATOM 684 N N . SER A 1 92 ? -0.254 -13.203 -24.029 1 89.51 92 SER A N 1
ATOM 685 C CA . SER A 1 92 ? -1.706 -13.087 -24.112 1 89.51 92 SER A CA 1
ATOM 686 C C . SER A 1 92 ? -2.394 -14.313 -23.521 1 89.51 92 SER A C 1
ATOM 688 O O . SER A 1 92 ? -3.374 -14.186 -22.784 1 89.51 92 SER A O 1
ATOM 690 N N . ASP A 1 93 ? -1.85 -15.546 -23.948 1 93.07 93 ASP A N 1
ATOM 691 C CA . ASP A 1 93 ? -2.454 -16.791 -23.482 1 93.07 93 ASP A CA 1
ATOM 692 C C . ASP A 1 93 ? -1.419 -17.911 -23.414 1 93.07 93 ASP A C 1
ATOM 694 O O . ASP A 1 93 ? -0.876 -18.325 -24.441 1 93.07 93 ASP A O 1
ATOM 698 N N . LEU A 1 94 ? -1.278 -18.462 -22.274 1 96.07 94 LEU A N 1
ATOM 699 C CA . LEU A 1 94 ? -0.273 -19.503 -22.089 1 96.07 94 LEU A CA 1
ATOM 700 C C . LEU A 1 94 ? -0.707 -20.803 -22.757 1 96.07 94 LEU A C 1
ATOM 702 O O . LEU A 1 94 ? 0.121 -21.679 -23.016 1 96.07 94 LEU A O 1
ATOM 706 N N . ASP A 1 95 ? -1.992 -20.911 -23.108 1 94.67 95 ASP A N 1
ATOM 707 C CA . ASP A 1 95 ? -2.504 -22.111 -23.762 1 94.67 95 ASP A CA 1
ATOM 708 C C . ASP A 1 95 ? -1.921 -22.262 -25.166 1 94.67 95 ASP A C 1
ATOM 710 O O . ASP A 1 95 ? -1.989 -23.34 -25.759 1 94.67 95 ASP A O 1
ATOM 714 N N . SER A 1 96 ? -1.422 -21.195 -25.664 1 93.07 96 SER A N 1
ATOM 715 C CA . SER A 1 96 ? -0.836 -21.22 -27 1 93.07 96 SER A CA 1
ATOM 716 C C . SER A 1 96 ? 0.486 -21.98 -27.009 1 93.07 96 SER A C 1
ATOM 718 O O . SER A 1 96 ? 0.999 -22.33 -28.074 1 93.07 96 SER A O 1
ATOM 720 N N . PHE A 1 97 ? 1.055 -22.195 -25.864 1 93.23 97 PHE A N 1
ATOM 721 C CA . PHE A 1 97 ? 2.286 -22.97 -25.76 1 93.23 97 PHE A CA 1
ATOM 722 C C . PHE A 1 97 ? 1.98 -24.449 -25.557 1 93.23 97 PHE A C 1
ATOM 724 O O . PHE A 1 97 ? 1.938 -24.929 -24.422 1 93.23 97 PHE A O 1
ATOM 731 N N . ARG A 1 98 ? 1.835 -25.196 -26.592 1 89.49 98 ARG A N 1
ATOM 732 C CA . ARG A 1 98 ? 1.369 -26.579 -26.589 1 89.49 98 ARG A CA 1
ATOM 733 C C . ARG A 1 98 ? 2.363 -27.49 -25.876 1 89.49 98 ARG A C 1
ATOM 735 O O . ARG A 1 98 ? 3.576 -27.338 -26.035 1 89.49 98 ARG A O 1
ATOM 742 N N . GLY A 1 99 ? 1.803 -28.392 -25.127 1 89.81 99 GLY A N 1
ATOM 743 C CA . GLY A 1 99 ? 2.613 -29.416 -24.485 1 89.81 99 GLY A CA 1
ATOM 744 C C . GLY A 1 99 ? 3.256 -28.946 -23.195 1 89.81 99 GLY A C 1
ATOM 745 O O . GLY A 1 99 ? 3.984 -29.702 -22.546 1 89.81 99 GLY A O 1
ATOM 746 N N . ARG A 1 100 ? 2.997 -27.705 -22.843 1 92.41 100 ARG A N 1
ATOM 747 C CA . ARG A 1 100 ? 3.578 -27.174 -21.614 1 92.41 100 ARG A CA 1
ATOM 748 C C . ARG A 1 100 ? 2.631 -27.364 -20.434 1 92.41 100 ARG A C 1
ATOM 750 O O . ARG A 1 100 ? 1.41 -27.37 -20.605 1 92.41 100 ARG A O 1
ATOM 757 N N . ARG A 1 101 ? 3.201 -27.544 -19.265 1 94.39 101 ARG A N 1
ATOM 758 C CA . ARG A 1 101 ? 2.415 -27.57 -18.036 1 94.39 101 ARG A CA 1
ATOM 759 C C . ARG A 1 101 ? 2.139 -26.157 -17.532 1 94.39 101 ARG A C 1
ATOM 761 O O . ARG A 1 101 ? 3.064 -25.358 -17.373 1 94.39 101 ARG A O 1
ATOM 768 N N . ILE A 1 102 ? 0.877 -25.861 -17.279 1 95.47 102 ILE A N 1
ATOM 769 C CA . ILE A 1 102 ? 0.435 -24.531 -16.872 1 95.47 102 ILE A CA 1
ATOM 770 C C . ILE A 1 102 ? -0.35 -24.626 -15.565 1 95.47 102 ILE A C 1
ATOM 772 O O . ILE A 1 102 ? -1.129 -25.562 -15.368 1 95.47 102 ILE A O 1
ATOM 776 N N . SER A 1 103 ? -0.147 -23.721 -14.676 1 93.57 103 SER A N 1
ATOM 777 C CA . SER A 1 103 ? -0.912 -23.663 -13.435 1 93.57 103 SER A CA 1
ATOM 778 C C . SER A 1 103 ? -1.066 -22.227 -12.946 1 93.57 103 SER A C 1
ATOM 780 O O . SER A 1 103 ? -0.235 -21.369 -13.252 1 93.57 103 SER A O 1
ATOM 782 N N . SER A 1 104 ? -2.098 -22.015 -12.219 1 92.17 104 SER A N 1
ATOM 783 C CA . SER A 1 104 ? -2.254 -20.721 -11.563 1 92.17 104 SER A CA 1
ATOM 784 C C . SER A 1 104 ? -1.312 -20.589 -10.37 1 92.17 104 SER A C 1
ATOM 786 O O . SER A 1 104 ? -1.032 -21.573 -9.682 1 92.17 104 SER A O 1
ATOM 788 N N . ILE A 1 105 ? -0.873 -19.409 -10.147 1 88.87 105 ILE A N 1
ATOM 789 C CA . ILE A 1 105 ? 0.012 -19.177 -9.011 1 88.87 105 ILE A CA 1
ATOM 790 C C . ILE A 1 105 ? -0.733 -19.464 -7.709 1 88.87 105 ILE A C 1
ATOM 792 O O . ILE A 1 105 ? -0.135 -19.919 -6.731 1 88.87 105 ILE A O 1
ATOM 796 N N . ARG A 1 106 ? -1.998 -19.205 -7.623 1 84.75 106 ARG A N 1
ATOM 797 C CA . ARG A 1 106 ? -2.807 -19.487 -6.441 1 84.75 106 ARG A CA 1
ATOM 798 C C . ARG A 1 106 ? -2.735 -20.963 -6.067 1 84.75 106 ARG A C 1
ATOM 800 O O . ARG A 1 106 ? -2.766 -21.312 -4.885 1 84.75 106 ARG A O 1
ATOM 807 N N . GLN A 1 107 ? -2.538 -21.771 -7.084 1 84.14 107 GLN A N 1
ATOM 808 C CA . GLN A 1 107 ? -2.543 -23.216 -6.882 1 84.14 107 GLN A CA 1
ATOM 809 C C . GLN A 1 107 ? -1.15 -23.727 -6.526 1 84.14 107 GLN A C 1
ATOM 811 O O . GLN A 1 107 ? -1.005 -24.611 -5.679 1 84.14 107 GLN A O 1
ATOM 816 N N . VAL A 1 108 ? -0.163 -23.156 -7.068 1 87.05 108 VAL A N 1
ATOM 817 C CA . VAL A 1 108 ? 1.137 -23.812 -6.98 1 87.05 108 VAL A CA 1
ATOM 818 C C . VAL A 1 108 ? 2.089 -22.964 -6.14 1 87.05 108 VAL A C 1
ATOM 820 O O . VAL A 1 108 ? 3.19 -23.404 -5.803 1 87.05 108 VAL A O 1
ATOM 823 N N . GLY A 1 109 ? 1.742 -21.813 -5.831 1 85.71 109 GLY A N 1
ATOM 824 C CA . GLY A 1 109 ? 2.638 -20.875 -5.173 1 85.71 109 GLY A CA 1
ATOM 825 C C . GLY A 1 109 ? 3.332 -21.464 -3.959 1 85.71 109 GLY A C 1
ATOM 826 O O . GLY A 1 109 ? 4.538 -21.283 -3.779 1 85.71 109 GLY A O 1
ATOM 827 N N . ALA A 1 110 ? 2.594 -22.211 -3.207 1 84.1 110 ALA A N 1
ATOM 828 C CA . ALA A 1 110 ? 3.118 -22.77 -1.963 1 84.1 110 ALA A CA 1
ATOM 829 C C . ALA A 1 110 ? 4.111 -23.894 -2.242 1 84.1 110 ALA A C 1
ATOM 831 O O . ALA A 1 110 ? 4.925 -24.239 -1.382 1 84.1 110 ALA A O 1
ATOM 832 N N . LEU A 1 111 ? 4.004 -24.432 -3.402 1 87.28 111 LEU A N 1
ATOM 833 C CA . LEU A 1 111 ? 4.818 -25.591 -3.749 1 87.28 111 LEU A CA 1
ATOM 834 C C . LEU A 1 111 ? 6.112 -25.162 -4.433 1 87.28 111 LEU A C 1
ATOM 836 O O . LEU A 1 111 ? 7.047 -25.956 -4.557 1 87.28 111 LEU A O 1
ATOM 840 N N . LEU A 1 112 ? 6.178 -23.96 -4.825 1 90.08 112 LEU A N 1
ATOM 841 C CA . LEU A 1 112 ? 7.353 -23.443 -5.517 1 90.08 112 LEU A CA 1
ATOM 842 C C . LEU A 1 112 ? 8.467 -23.117 -4.529 1 90.08 112 LEU A C 1
ATOM 844 O O . LEU A 1 112 ? 8.205 -22.884 -3.347 1 90.08 112 LEU A O 1
ATOM 848 N N . SER A 1 113 ? 9.716 -23.176 -5.048 1 90.43 113 SER A N 1
ATOM 849 C CA . SER A 1 113 ? 10.822 -22.677 -4.238 1 90.43 113 SER A CA 1
ATOM 850 C C . SER A 1 113 ? 10.627 -21.208 -3.88 1 90.43 113 SER A C 1
ATOM 852 O O . SER A 1 113 ? 9.85 -20.504 -4.528 1 90.43 113 SER A O 1
ATOM 854 N N . PRO A 1 114 ? 11.283 -20.758 -2.891 1 88.96 114 PRO A N 1
ATOM 855 C CA . PRO A 1 114 ? 11.19 -19.338 -2.542 1 88.96 114 PRO A CA 1
ATOM 856 C C . PRO A 1 114 ? 11.522 -18.42 -3.715 1 88.96 114 PRO A C 1
ATOM 858 O O . PRO A 1 114 ? 10.796 -17.457 -3.976 1 88.96 114 PRO A O 1
ATOM 861 N N . ALA A 1 115 ? 12.527 -18.724 -4.395 1 91.73 115 ALA A N 1
ATOM 862 C CA . ALA A 1 115 ? 12.922 -17.899 -5.534 1 91.73 115 ALA A CA 1
ATOM 863 C C . ALA A 1 115 ? 11.854 -17.922 -6.624 1 91.73 115 ALA A C 1
ATOM 865 O O . ALA A 1 115 ? 11.467 -16.873 -7.144 1 91.73 115 ALA A O 1
ATOM 866 N N . ASP A 1 116 ? 11.321 -19.127 -6.915 1 93.41 116 ASP A N 1
ATOM 867 C CA . ASP A 1 116 ? 10.314 -19.268 -7.963 1 93.41 116 ASP A CA 1
ATOM 868 C C . ASP A 1 116 ? 9.029 -18.532 -7.592 1 93.41 116 ASP A C 1
ATOM 870 O O . ASP A 1 116 ? 8.4 -17.902 -8.445 1 93.41 116 ASP A O 1
ATOM 874 N N . SER A 1 117 ? 8.687 -18.646 -6.39 1 91.57 117 SER A N 1
ATOM 875 C CA . SER A 1 117 ? 7.483 -17.961 -5.929 1 91.57 117 SER A CA 1
ATOM 876 C C . SER A 1 117 ? 7.634 -16.447 -6.036 1 91.57 117 SER A C 1
ATOM 878 O O . SER A 1 117 ? 6.706 -15.754 -6.46 1 91.57 117 SER A O 1
ATOM 880 N N . SER A 1 118 ? 8.775 -15.969 -5.667 1 92.08 118 SER A N 1
ATOM 881 C CA . SER A 1 118 ? 9.044 -14.537 -5.738 1 92.08 118 SER A CA 1
ATOM 882 C C . SER A 1 118 ? 9.069 -14.05 -7.182 1 92.08 118 SER A C 1
ATOM 884 O O . SER A 1 118 ? 8.517 -12.993 -7.497 1 92.08 118 SER A O 1
ATOM 886 N N . LEU A 1 119 ? 9.684 -14.815 -8.018 1 94.41 119 LEU A N 1
ATOM 887 C CA . LEU A 1 119 ? 9.735 -14.473 -9.435 1 94.41 119 LEU A CA 1
ATOM 888 C C . LEU A 1 119 ? 8.332 -14.421 -10.032 1 94.41 119 LEU A C 1
ATOM 890 O O . LEU A 1 119 ? 7.986 -13.467 -10.732 1 94.41 119 LEU A O 1
ATOM 894 N N . ALA A 1 120 ? 7.567 -15.439 -9.739 1 93.7 120 ALA A N 1
ATOM 895 C CA . ALA A 1 120 ? 6.208 -15.51 -10.269 1 93.7 120 ALA A CA 1
ATOM 896 C C . ALA A 1 120 ? 5.367 -14.333 -9.783 1 93.7 120 ALA A C 1
ATOM 898 O O . ALA A 1 120 ? 4.635 -13.72 -10.565 1 93.7 120 ALA A O 1
ATOM 899 N N . SER A 1 121 ? 5.485 -14.046 -8.53 1 92.69 121 SER A N 1
ATOM 900 C CA . SER A 1 121 ? 4.722 -12.948 -7.946 1 92.69 121 SER A CA 1
ATOM 901 C C . SER A 1 121 ? 5.083 -11.617 -8.595 1 92.69 121 SER A C 1
ATOM 903 O O . SER A 1 121 ? 4.199 -10.841 -8.965 1 92.69 121 SER A O 1
ATOM 905 N N . ALA A 1 122 ? 6.337 -11.351 -8.749 1 94.04 122 ALA A N 1
ATOM 906 C CA . ALA A 1 122 ? 6.799 -10.116 -9.377 1 94.04 122 ALA A CA 1
ATOM 907 C C . ALA A 1 122 ? 6.36 -10.046 -10.837 1 94.04 122 ALA A C 1
ATOM 909 O O . ALA A 1 122 ? 5.915 -8.997 -11.309 1 94.04 122 ALA A O 1
ATOM 910 N N . ALA A 1 123 ? 6.48 -11.145 -11.515 1 96.13 123 ALA A N 1
ATOM 911 C CA . ALA A 1 123 ? 6.12 -11.186 -12.93 1 96.13 123 ALA A CA 1
ATOM 912 C C . ALA A 1 123 ? 4.64 -10.872 -13.13 1 96.13 123 ALA A C 1
ATOM 914 O O . ALA A 1 123 ? 4.279 -10.087 -14.009 1 96.13 123 ALA A O 1
ATOM 915 N N . ILE A 1 124 ? 3.861 -11.48 -12.329 1 95.39 124 ILE A N 1
ATOM 916 C CA . ILE A 1 124 ? 2.423 -11.261 -12.446 1 95.39 124 ILE A CA 1
ATOM 917 C C . ILE A 1 124 ? 2.093 -9.81 -12.106 1 95.39 124 ILE A C 1
ATOM 919 O O . ILE A 1 124 ? 1.319 -9.16 -12.814 1 95.39 124 ILE A O 1
ATOM 923 N N . ALA A 1 125 ? 2.688 -9.324 -11.067 1 95.09 125 ALA A N 1
ATOM 924 C CA . ALA A 1 125 ? 2.437 -7.945 -10.658 1 95.09 125 ALA A CA 1
ATOM 925 C C . ALA A 1 125 ? 2.805 -6.967 -11.769 1 95.09 125 ALA A C 1
ATOM 927 O O . ALA A 1 125 ? 2.039 -6.049 -12.076 1 95.09 125 ALA A O 1
ATOM 928 N N . LEU A 1 126 ? 3.954 -7.137 -12.369 1 96.45 126 LEU A N 1
ATOM 929 C CA . LEU A 1 126 ? 4.404 -6.256 -13.441 1 96.45 126 LEU A CA 1
ATOM 930 C C . LEU A 1 126 ? 3.509 -6.393 -14.668 1 96.45 126 LEU A C 1
ATOM 932 O O . LEU A 1 126 ? 3.161 -5.394 -15.302 1 96.45 126 LEU A O 1
ATOM 936 N N . ALA A 1 127 ? 3.166 -7.632 -14.985 1 96.3 127 ALA A N 1
ATOM 937 C CA . ALA A 1 127 ? 2.289 -7.865 -16.129 1 96.3 127 ALA A CA 1
ATOM 938 C C . ALA A 1 127 ? 0.964 -7.127 -15.964 1 96.3 127 ALA A C 1
ATOM 940 O O . ALA A 1 127 ? 0.505 -6.448 -16.886 1 96.3 127 ALA A O 1
ATOM 941 N N . VAL A 1 128 ? 0.405 -7.283 -14.83 1 94.49 128 VAL A N 1
ATOM 942 C CA . VAL A 1 128 ? -0.879 -6.649 -14.548 1 94.49 128 VAL A CA 1
ATOM 943 C C . VAL A 1 128 ? -0.732 -5.131 -14.618 1 94.49 128 VAL A C 1
ATOM 945 O O . VAL A 1 128 ? -1.569 -4.446 -15.212 1 94.49 128 VAL A O 1
ATOM 948 N N . TRP A 1 129 ? 0.256 -4.566 -14.04 1 95.34 129 TRP A N 1
ATOM 949 C CA . TRP A 1 129 ? 0.489 -3.126 -14.065 1 95.34 129 TRP A CA 1
ATOM 950 C C . TRP A 1 129 ? 0.634 -2.622 -15.497 1 95.34 129 TRP A C 1
ATOM 952 O O . TRP A 1 129 ? -0.033 -1.664 -15.894 1 95.34 129 TRP A O 1
ATOM 962 N N . HIS A 1 130 ? 1.503 -3.248 -16.289 1 96.2 130 HIS A N 1
ATOM 963 C CA . HIS A 1 130 ? 1.755 -2.813 -17.658 1 96.2 130 HIS A CA 1
ATOM 964 C C . HIS A 1 130 ? 0.49 -2.9 -18.506 1 96.2 130 HIS A C 1
ATOM 966 O O . HIS A 1 130 ? 0.27 -2.067 -19.388 1 96.2 130 HIS A O 1
ATOM 972 N N . SER A 1 131 ? -0.325 -3.874 -18.277 1 93.64 131 SER A N 1
ATOM 973 C CA . SER A 1 131 ? -1.544 -4.059 -19.058 1 93.64 131 SER A CA 1
ATOM 974 C C . SER A 1 131 ? -2.533 -2.924 -18.817 1 93.64 131 SER A C 1
ATOM 976 O O . SER A 1 131 ? -3.433 -2.695 -19.627 1 93.64 131 SER A O 1
ATOM 978 N N . GLY A 1 132 ? -2.338 -2.203 -17.78 1 93.27 132 GLY A N 1
ATOM 979 C CA . GLY A 1 132 ? -3.278 -1.153 -17.42 1 93.27 132 GLY A CA 1
ATOM 980 C C . GLY A 1 132 ? -2.656 0.23 -17.421 1 93.27 132 GLY A C 1
ATOM 981 O O . GLY A 1 132 ? -3.213 1.168 -16.847 1 93.27 132 GLY A O 1
ATOM 982 N N . ALA A 1 133 ? -1.488 0.409 -18.032 1 95.38 133 ALA A N 1
ATOM 983 C CA . ALA A 1 133 ? -0.773 1.672 -17.872 1 95.38 133 ALA A CA 1
ATOM 984 C C . ALA A 1 133 ? -0.249 2.179 -19.213 1 95.38 133 ALA A C 1
ATOM 986 O O . ALA A 1 133 ? 0.843 2.747 -19.285 1 95.38 133 ALA A O 1
ATOM 987 N N . ALA A 1 134 ? -0.978 2.005 -20.251 1 96.66 134 ALA A N 1
ATOM 988 C CA . ALA A 1 134 ? -0.542 2.396 -21.588 1 96.66 134 ALA A CA 1
ATOM 989 C C . ALA A 1 134 ? -0.589 3.911 -21.76 1 96.66 134 ALA A C 1
ATOM 991 O O . ALA A 1 134 ? 0.104 4.468 -22.615 1 96.66 134 ALA A O 1
ATOM 992 N N . TYR A 1 135 ? -1.381 4.591 -20.955 1 98.08 135 TYR A N 1
ATOM 993 C CA . TYR A 1 135 ? -1.551 6.033 -21.102 1 98.08 135 TYR A CA 1
ATOM 994 C C . TYR A 1 135 ? -1.266 6.752 -19.789 1 98.08 135 TYR A C 1
ATOM 996 O O . TYR A 1 135 ? -1.464 6.189 -18.71 1 98.08 135 TYR A O 1
ATOM 1004 N N . CYS A 1 136 ? -0.836 7.973 -19.917 1 97.92 136 CYS A N 1
ATOM 1005 C CA . CYS A 1 136 ? -0.521 8.811 -18.765 1 97.92 136 CYS A CA 1
ATOM 1006 C C . CYS A 1 136 ? -1.793 9.327 -18.102 1 97.92 136 CYS A C 1
ATOM 1008 O O . CYS A 1 136 ? -2.611 9.985 -18.746 1 97.92 136 CYS A O 1
ATOM 1010 N N . PRO A 1 137 ? -1.963 9.089 -16.846 1 96.69 137 PRO A N 1
ATOM 1011 C CA . PRO A 1 137 ? -3.177 9.558 -16.174 1 96.69 137 PRO A CA 1
ATOM 1012 C C . PRO A 1 137 ? -3.218 11.077 -16.022 1 96.69 137 PRO A C 1
ATOM 1014 O O . PRO A 1 137 ? -4.259 11.638 -15.67 1 96.69 137 PRO A O 1
ATOM 1017 N N . VAL A 1 138 ? -2.155 11.724 -16.288 1 96.59 138 VAL A N 1
ATOM 1018 C CA . VAL A 1 138 ? -2.065 13.169 -16.103 1 96.59 138 VAL A CA 1
ATOM 1019 C C . VAL A 1 138 ? -2.429 13.88 -17.405 1 96.59 138 VAL A C 1
ATOM 1021 O O . VAL A 1 138 ? -3.226 14.821 -17.404 1 96.59 138 VAL A O 1
ATOM 1024 N N . CYS A 1 139 ? -1.971 13.377 -18.561 1 97.7 139 CYS A N 1
ATOM 1025 C CA . CYS A 1 139 ? -2.136 14.172 -19.773 1 97.7 139 CYS A CA 1
ATOM 1026 C C . CYS A 1 139 ? -2.746 13.337 -20.893 1 97.7 139 CYS A C 1
ATOM 1028 O O . CYS A 1 139 ? -3.003 13.849 -21.985 1 97.7 139 CYS A O 1
ATOM 1030 N N . GLY A 1 140 ? -2.845 12.031 -20.732 1 97.33 140 GLY A N 1
ATOM 1031 C CA . GLY A 1 140 ? -3.537 11.19 -21.696 1 97.33 140 GLY A CA 1
ATOM 1032 C C . GLY A 1 140 ? -2.625 10.652 -22.782 1 97.33 140 GLY A C 1
ATOM 1033 O O . GLY A 1 140 ? -3.043 9.831 -23.601 1 97.33 140 GLY A O 1
ATOM 1034 N N . ALA A 1 141 ? -1.363 11.054 -22.805 1 98.03 141 ALA A N 1
ATOM 1035 C CA . ALA A 1 141 ? -0.421 10.573 -23.812 1 98.03 141 ALA A CA 1
ATOM 1036 C C . ALA A 1 141 ? 0.018 9.142 -23.513 1 98.03 141 ALA A C 1
ATOM 1038 O O . ALA A 1 141 ? -0.201 8.637 -22.409 1 98.03 141 ALA A O 1
ATOM 1039 N N . ASN A 1 142 ? 0.64 8.514 -24.5 1 97.84 142 ASN A N 1
ATOM 1040 C CA . ASN A 1 142 ? 1.152 7.158 -24.329 1 97.84 142 ASN A CA 1
ATOM 1041 C C . ASN A 1 142 ? 2.348 7.126 -23.382 1 97.84 142 ASN A C 1
ATOM 1043 O O . ASN A 1 142 ? 3.058 8.123 -23.237 1 97.84 142 ASN A O 1
ATOM 1047 N N . THR A 1 143 ? 2.524 5.999 -22.769 1 98.11 143 THR A N 1
ATOM 1048 C CA . THR A 1 143 ? 3.695 5.787 -21.926 1 98.11 143 THR A CA 1
ATOM 1049 C C . THR A 1 143 ? 4.564 4.662 -22.48 1 98.11 143 THR A C 1
ATOM 1051 O O . THR A 1 143 ? 4.075 3.792 -23.204 1 98.11 143 THR A O 1
ATOM 1054 N N . VAL A 1 144 ? 5.86 4.717 -22.15 1 97.96 144 VAL A N 1
ATOM 1055 C CA . VAL A 1 144 ? 6.807 3.706 -22.606 1 97.96 144 VAL A CA 1
ATOM 1056 C C . VAL A 1 144 ? 7.547 3.113 -21.409 1 97.96 144 VAL A C 1
ATOM 1058 O O . VAL A 1 144 ? 7.923 3.836 -20.483 1 97.96 144 VAL A O 1
ATOM 1061 N N . ALA A 1 145 ? 7.786 1.788 -21.524 1 98.03 145 ALA A N 1
ATOM 1062 C CA . ALA A 1 145 ? 8.494 1.111 -20.441 1 98.03 145 ALA A CA 1
ATOM 1063 C C . ALA A 1 145 ? 9.99 1.406 -20.494 1 98.03 145 ALA A C 1
ATOM 1065 O O . ALA A 1 145 ? 10.579 1.465 -21.576 1 98.03 145 ALA A O 1
ATOM 1066 N N . GLN A 1 146 ? 10.586 1.615 -19.353 1 97.3 146 GLN A N 1
ATOM 1067 C CA . GLN A 1 146 ? 12.029 1.781 -19.21 1 97.3 146 GLN A CA 1
ATOM 1068 C C . GLN A 1 146 ? 12.522 1.192 -17.891 1 97.3 146 GLN A C 1
ATOM 1070 O O . GLN A 1 146 ? 11.758 0.552 -17.166 1 97.3 146 GLN A O 1
ATOM 1075 N N . ALA A 1 147 ? 13.895 1.218 -17.666 1 97.07 147 ALA A N 1
ATOM 1076 C CA . ALA A 1 147 ? 14.526 0.741 -16.439 1 97.07 147 ALA A CA 1
ATOM 1077 C C . ALA A 1 147 ? 14.175 -0.72 -16.173 1 97.07 147 ALA A C 1
ATOM 1079 O O . ALA A 1 147 ? 13.682 -1.06 -15.095 1 97.07 147 ALA A O 1
ATOM 1080 N N . GLY A 1 148 ? 14.381 -1.5 -17.2 1 97.49 148 GLY A N 1
ATOM 1081 C CA . GLY A 1 148 ? 14.152 -2.93 -17.068 1 97.49 148 GLY A CA 1
ATOM 1082 C C . GLY A 1 148 ? 12.686 -3.288 -16.914 1 97.49 148 GLY A C 1
ATOM 1083 O O . GLY A 1 148 ? 12.354 -4.374 -16.435 1 97.49 148 GLY A O 1
ATOM 1084 N N . GLY A 1 149 ? 11.786 -2.393 -17.18 1 97.67 149 GLY A N 1
ATOM 1085 C CA . GLY A 1 149 ? 10.358 -2.652 -17.082 1 97.67 149 GLY A CA 1
ATOM 1086 C C . GLY A 1 149 ? 9.759 -2.201 -15.763 1 97.67 149 GLY A C 1
ATOM 1087 O O . GLY A 1 149 ? 8.574 -2.42 -15.506 1 97.67 149 GLY A O 1
ATOM 1088 N N . TRP A 1 150 ? 10.519 -1.511 -14.969 1 97.6 150 TRP A N 1
ATOM 1089 C CA . TRP A 1 150 ? 10.041 -1.145 -13.64 1 97.6 150 TRP A CA 1
ATOM 1090 C C . TRP A 1 150 ? 9.655 0.329 -13.586 1 97.6 150 TRP A C 1
ATOM 1092 O O . TRP A 1 150 ? 9.363 0.862 -12.513 1 97.6 150 TRP A O 1
ATOM 1102 N N . GLU A 1 151 ? 9.684 1.002 -14.728 1 97.53 151 GLU A N 1
ATOM 1103 C CA . GLU A 1 151 ? 9.213 2.372 -14.904 1 97.53 151 GLU A CA 1
ATOM 1104 C C . GLU A 1 151 ? 8.487 2.539 -16.236 1 97.53 151 GLU A C 1
ATOM 1106 O O . GLU A 1 151 ? 8.742 1.796 -17.186 1 97.53 151 GLU A O 1
ATOM 1111 N N . ARG A 1 152 ? 7.587 3.451 -16.244 1 98.03 152 ARG A N 1
ATOM 1112 C CA . ARG A 1 152 ? 7.044 3.962 -17.498 1 98.03 152 ARG A CA 1
ATOM 1113 C C . ARG A 1 152 ? 7.176 5.48 -17.574 1 98.03 152 ARG A C 1
ATOM 1115 O O . ARG A 1 152 ? 6.972 6.176 -16.577 1 98.03 152 ARG A O 1
ATOM 1122 N N . LYS A 1 153 ? 7.537 5.959 -18.676 1 98.33 153 LYS A N 1
ATOM 1123 C CA . LYS A 1 153 ? 7.684 7.393 -18.905 1 98.33 153 LYS A CA 1
ATOM 1124 C C . LYS A 1 153 ? 6.662 7.895 -19.922 1 98.33 153 LYS A C 1
ATOM 1126 O O . LYS A 1 153 ? 6.49 7.295 -20.985 1 98.33 153 LYS A O 1
ATOM 1131 N N . CYS A 1 154 ? 6.01 8.925 -19.57 1 98.24 154 CYS A N 1
ATOM 1132 C CA . CYS A 1 154 ? 5.035 9.536 -20.465 1 98.24 154 CYS A CA 1
ATOM 1133 C C . CYS A 1 154 ? 5.727 10.234 -21.63 1 98.24 154 CYS A C 1
ATOM 1135 O O . CYS A 1 154 ? 6.667 11.004 -21.428 1 98.24 154 CYS A O 1
ATOM 1137 N N . SER A 1 155 ? 5.239 10.089 -22.778 1 97.52 155 SER A N 1
ATOM 1138 C CA . SER A 1 155 ? 5.801 10.718 -23.969 1 97.52 155 SER A CA 1
ATOM 1139 C C . SER A 1 155 ? 5.353 12.171 -24.09 1 97.52 155 SER A C 1
ATOM 1141 O O . SER A 1 155 ? 5.916 12.936 -24.877 1 97.52 155 SER A O 1
ATOM 1143 N N . GLY A 1 156 ? 4.382 12.517 -23.369 1 97.46 156 GLY A N 1
ATOM 1144 C CA . GLY A 1 156 ? 3.836 13.863 -23.435 1 97.46 156 GLY A CA 1
ATOM 1145 C C . GLY A 1 156 ? 4.404 14.79 -22.377 1 97.46 156 GLY A C 1
ATOM 1146 O O . GLY A 1 156 ? 5.1 15.756 -22.699 1 97.46 156 GLY A O 1
ATOM 1147 N N . CYS A 1 157 ? 4.239 14.497 -21.154 1 97.36 157 CYS A N 1
ATOM 1148 C CA . CYS A 1 157 ? 4.615 15.42 -20.089 1 97.36 157 CYS A CA 1
ATOM 1149 C C . CYS A 1 157 ? 5.89 14.959 -19.393 1 97.36 157 CYS A C 1
ATOM 1151 O O . CYS A 1 157 ? 6.409 15.652 -18.516 1 97.36 157 CYS A O 1
ATOM 1153 N N . GLY A 1 158 ? 6.329 13.745 -19.648 1 97.5 158 GLY A N 1
ATOM 1154 C CA . GLY A 1 158 ? 7.591 13.267 -19.104 1 97.5 158 GLY A CA 1
ATOM 1155 C C . GLY A 1 158 ? 7.449 12.645 -17.728 1 97.5 158 GLY A C 1
ATOM 1156 O O . GLY A 1 158 ? 8.43 12.171 -17.151 1 97.5 158 GLY A O 1
ATOM 1157 N N . LYS A 1 159 ? 6.289 12.535 -17.267 1 96.21 159 LYS A N 1
ATOM 1158 C CA . LYS A 1 159 ? 6.072 11.937 -15.952 1 96.21 159 LYS A CA 1
ATOM 1159 C C . LYS A 1 159 ? 6.54 10.485 -15.924 1 96.21 159 LYS A C 1
ATOM 1161 O O . LYS A 1 159 ? 6.318 9.737 -16.878 1 96.21 159 LYS A O 1
ATOM 1166 N N . ILE A 1 160 ? 7.151 10.108 -14.798 1 96.74 160 ILE A N 1
ATOM 1167 C CA . ILE A 1 160 ? 7.591 8.733 -14.583 1 96.74 160 ILE A CA 1
ATOM 1168 C C . ILE A 1 160 ? 6.646 8.035 -13.608 1 96.74 160 ILE A C 1
ATOM 1170 O O . ILE A 1 160 ? 6.271 8.606 -12.581 1 96.74 160 ILE A O 1
ATOM 1174 N N . SER A 1 161 ? 6.221 6.843 -13.988 1 95.36 161 SER A N 1
ATOM 1175 C CA . SER A 1 161 ? 5.354 6.03 -13.141 1 95.36 161 SER A CA 1
ATOM 1176 C C . SER A 1 161 ? 6.02 4.707 -12.778 1 95.36 161 SER A C 1
ATOM 1178 O O . SER A 1 161 ? 6.852 4.197 -13.531 1 95.36 161 SER A O 1
ATOM 1180 N N . TYR A 1 162 ? 5.652 4.2 -11.657 1 95.13 162 TYR A N 1
ATOM 1181 C CA . TYR A 1 162 ? 6.176 2.942 -11.136 1 95.13 162 TYR A CA 1
ATOM 1182 C C . TYR A 1 162 ? 5.049 1.954 -10.86 1 95.13 162 TYR A C 1
ATOM 1184 O O . TYR A 1 162 ? 3.9 2.355 -10.657 1 95.13 162 TYR A O 1
ATOM 1192 N N . PRO A 1 163 ? 5.433 0.596 -10.886 1 94.12 163 PRO A N 1
ATOM 1193 C CA . PRO A 1 163 ? 4.407 -0.364 -10.472 1 94.12 163 PRO A CA 1
ATOM 1194 C C . PRO A 1 163 ? 3.864 -0.08 -9.073 1 94.12 163 PRO A C 1
ATOM 1196 O O . PRO A 1 163 ? 4.619 0.316 -8.182 1 94.12 163 PRO A O 1
ATOM 1199 N N . ARG A 1 164 ? 2.627 -0.209 -8.988 1 85.27 164 ARG A N 1
ATOM 1200 C CA . ARG A 1 164 ? 2.007 0.127 -7.71 1 85.27 164 ARG A CA 1
ATOM 1201 C C . ARG A 1 164 ? 1.466 -1.12 -7.019 1 85.27 164 ARG A C 1
ATOM 1203 O O . ARG A 1 164 ? 1.156 -2.115 -7.677 1 85.27 164 ARG A O 1
ATOM 1210 N N . THR A 1 165 ? 1.44 -1.146 -5.78 1 91.83 165 THR A N 1
ATOM 1211 C CA . THR A 1 165 ? 0.861 -2.164 -4.91 1 91.83 165 THR A CA 1
ATOM 1212 C C . THR A 1 165 ? -0.14 -1.541 -3.942 1 91.83 165 THR A C 1
ATOM 1214 O O . THR A 1 165 ? 0.142 -0.511 -3.325 1 91.83 165 THR A O 1
ATOM 1217 N N . ASP A 1 166 ? -1.281 -2.114 -3.885 1 94.04 166 ASP A N 1
ATOM 1218 C CA . ASP A 1 166 ? -2.321 -1.598 -3.001 1 94.04 166 ASP A CA 1
ATOM 1219 C C . ASP A 1 166 ? -2.319 -2.332 -1.662 1 94.04 166 ASP A C 1
ATOM 1221 O O . ASP A 1 166 ? -2.538 -3.544 -1.613 1 94.04 166 ASP A O 1
ATOM 1225 N N . PRO A 1 167 ? -2.091 -1.601 -0.621 1 96.27 167 PRO A N 1
ATOM 1226 C CA . PRO A 1 167 ? -2.142 -2.272 0.68 1 96.27 167 PRO A CA 1
ATOM 1227 C C . PRO A 1 167 ? -3.561 -2.661 1.087 1 96.27 167 PRO A C 1
ATOM 1229 O O . PRO A 1 167 ? -4.505 -1.902 0.853 1 96.27 167 PRO A O 1
ATOM 1232 N N . SER A 1 168 ? -3.693 -3.784 1.598 1 96.65 168 SER A N 1
ATOM 1233 C CA . SER A 1 168 ? -4.916 -4.316 2.191 1 96.65 168 SER A CA 1
ATOM 1234 C C . SER A 1 168 ? -4.629 -5.009 3.519 1 96.65 168 SER A C 1
ATOM 1236 O O . SER A 1 168 ? -3.504 -5.45 3.766 1 96.65 168 SER A O 1
ATOM 1238 N N . ILE A 1 169 ? -5.632 -5.008 4.331 1 97.22 169 ILE A N 1
ATOM 1239 C CA . ILE A 1 169 ? -5.49 -5.762 5.572 1 97.22 169 ILE A CA 1
ATOM 1240 C C . ILE A 1 169 ? -6.304 -7.051 5.489 1 97.22 169 ILE A C 1
ATOM 1242 O O . ILE A 1 169 ? -7.281 -7.129 4.741 1 97.22 169 ILE A O 1
ATOM 1246 N N . ILE A 1 170 ? -5.88 -7.983 6.195 1 97.91 170 ILE A N 1
ATOM 1247 C CA . ILE A 1 170 ? -6.64 -9.189 6.506 1 97.91 170 ILE A CA 1
ATOM 1248 C C . ILE A 1 170 ? -6.503 -9.517 7.991 1 97.91 170 ILE A C 1
ATOM 1250 O O . ILE A 1 170 ? -5.412 -9.419 8.557 1 97.91 170 ILE A O 1
ATOM 1254 N N . CYS A 1 171 ? -7.613 -9.919 8.626 1 98.6 171 CYS A N 1
ATOM 1255 C CA . CYS A 1 171 ? -7.575 -9.959 10.083 1 98.6 171 CYS A CA 1
ATOM 1256 C C . CYS A 1 171 ? -8.343 -11.163 10.615 1 98.6 171 CYS A C 1
ATOM 1258 O O . CYS A 1 171 ? -9.496 -11.384 10.242 1 98.6 171 CYS A O 1
ATOM 1260 N N . SER A 1 172 ? -7.685 -11.914 11.397 1 98.63 172 SER A N 1
ATOM 1261 C CA . SER A 1 172 ? -8.382 -12.896 12.221 1 98.63 172 SER A CA 1
ATOM 1262 C C . SER A 1 172 ? -8.943 -12.256 13.487 1 98.63 172 SER A C 1
ATOM 1264 O O . SER A 1 172 ? -8.213 -11.599 14.233 1 98.63 172 SER A O 1
ATOM 1266 N N . VAL A 1 173 ? -10.183 -12.409 13.742 1 98.84 173 VAL A N 1
ATOM 1267 C CA . VAL A 1 173 ? -10.85 -11.867 14.922 1 98.84 173 VAL A CA 1
ATOM 1268 C C . VAL A 1 173 ? -11.211 -13.002 15.878 1 98.84 173 VAL A C 1
ATOM 1270 O O . VAL A 1 173 ? -11.894 -13.954 15.493 1 98.84 173 VAL A O 1
ATOM 1273 N N . ILE A 1 174 ? -10.757 -12.874 17.078 1 98.74 174 ILE A N 1
ATOM 1274 C CA . ILE A 1 174 ? -10.936 -13.91 18.089 1 98.74 174 ILE A CA 1
ATOM 1275 C C . ILE A 1 174 ? -11.774 -13.365 19.243 1 98.74 174 ILE A C 1
ATOM 1277 O O . ILE A 1 174 ? -11.527 -12.26 19.73 1 98.74 174 ILE A O 1
ATOM 1281 N N . ASP A 1 175 ? -12.726 -14.138 19.728 1 98.38 175 ASP A N 1
ATOM 1282 C CA . ASP A 1 175 ? -13.544 -13.661 20.839 1 98.38 175 ASP A CA 1
ATOM 1283 C C . ASP A 1 175 ? -12.985 -14.139 22.177 1 98.38 175 ASP A C 1
ATOM 1285 O O . ASP A 1 175 ? -11.905 -14.731 22.229 1 98.38 175 ASP A O 1
ATOM 1289 N N . GLU A 1 176 ? -13.67 -13.871 23.255 1 97.05 176 GLU A N 1
ATOM 1290 C CA . GLU A 1 176 ? -13.185 -14.137 24.606 1 97.05 176 GLU A CA 1
ATOM 1291 C C . GLU A 1 176 ? -13.09 -15.636 24.875 1 97.05 176 GLU A C 1
ATOM 1293 O O . GLU A 1 176 ? -12.394 -16.064 25.797 1 97.05 176 GLU A O 1
ATOM 1298 N N . GLN A 1 177 ? -13.813 -16.399 24.163 1 97.68 177 GLN A N 1
ATOM 1299 C CA . GLN A 1 177 ? -13.779 -17.849 24.325 1 97.68 177 GLN A CA 1
ATOM 1300 C C . GLN A 1 177 ? -12.776 -18.486 23.368 1 97.68 177 GLN A C 1
ATOM 1302 O O . GLN A 1 177 ? -12.777 -19.705 23.18 1 97.68 177 GLN A O 1
ATOM 1307 N N . ASP A 1 178 ? -12.055 -17.642 22.693 1 97.9 178 ASP A N 1
ATOM 1308 C CA . ASP A 1 178 ? -11.017 -18.075 21.762 1 97.9 178 ASP A CA 1
ATOM 1309 C C . ASP A 1 178 ? -11.629 -18.662 20.492 1 97.9 178 ASP A C 1
ATOM 1311 O O . ASP A 1 178 ? -11.035 -19.537 19.858 1 97.9 178 ASP A O 1
ATOM 1315 N N . ARG A 1 179 ? -12.774 -18.336 20.168 1 98.65 179 ARG A N 1
ATOM 1316 C CA . ARG A 1 179 ? -13.391 -18.729 18.906 1 98.65 179 ARG A CA 1
ATOM 1317 C C . ARG A 1 179 ? -12.966 -17.797 17.775 1 98.65 179 ARG A C 1
ATOM 1319 O O . ARG A 1 179 ? -12.742 -16.606 17.997 1 98.65 179 ARG A O 1
ATOM 1326 N N . LEU A 1 180 ? -12.837 -18.327 16.573 1 98.82 180 LEU A N 1
ATOM 1327 C CA . LEU A 1 180 ? -12.452 -17.57 15.387 1 98.82 180 LEU A CA 1
ATOM 1328 C C . LEU A 1 180 ? -13.682 -17.123 14.604 1 98.82 180 LEU A C 1
ATOM 1330 O O . LEU A 1 180 ? -14.595 -17.918 14.368 1 98.82 180 LEU A O 1
ATOM 1334 N N . LEU A 1 181 ? -13.712 -15.885 14.253 1 98.85 181 LEU A N 1
ATOM 1335 C CA . LEU A 1 181 ? -14.756 -15.394 13.36 1 98.85 181 LEU A CA 1
ATOM 1336 C C . LEU A 1 181 ? -14.45 -15.76 11.912 1 98.85 181 LEU A C 1
ATOM 1338 O O . LEU A 1 181 ? -13.427 -15.341 11.364 1 98.85 181 LEU A O 1
ATOM 1342 N N . ILE A 1 182 ? -15.233 -16.564 11.28 1 98.57 182 ILE A N 1
ATOM 1343 C CA . ILE A 1 182 ? -15.107 -16.878 9.861 1 98.57 182 ILE A CA 1
ATOM 1344 C C . ILE A 1 182 ? -16.273 -16.262 9.091 1 98.57 182 ILE A C 1
ATOM 1346 O O . ILE A 1 182 ? -17.347 -16.038 9.653 1 98.57 182 ILE A O 1
ATOM 1350 N N . ALA A 1 183 ? -16.004 -15.956 7.86 1 98.27 183 ALA A N 1
ATOM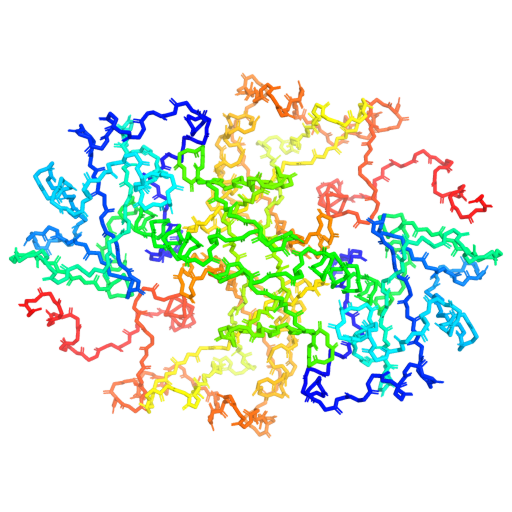 1351 C CA . ALA A 1 183 ? -17.022 -15.28 7.06 1 98.27 183 ALA A CA 1
ATOM 1352 C C . ALA A 1 183 ? -17.037 -15.811 5.629 1 98.27 183 ALA A C 1
ATOM 1354 O O . ALA A 1 183 ? -16.023 -16.312 5.136 1 98.27 183 ALA A O 1
ATOM 1355 N N . HIS A 1 184 ? -18.138 -15.713 5.028 1 97.7 184 HIS A N 1
ATOM 1356 C CA . HIS A 1 184 ? -18.384 -16.051 3.631 1 97.7 184 HIS A CA 1
ATOM 1357 C C . HIS A 1 184 ? -18.781 -14.817 2.827 1 97.7 184 HIS A C 1
ATOM 1359 O O . HIS A 1 184 ? -19.712 -14.1 3.202 1 97.7 184 HIS A O 1
ATOM 1365 N N . ASN A 1 185 ? -18.027 -14.595 1.794 1 95.18 185 ASN A N 1
ATOM 1366 C CA . ASN A 1 185 ? -18.376 -13.514 0.878 1 95.18 185 ASN A CA 1
ATOM 1367 C C . ASN A 1 185 ? -19.431 -13.955 -0.133 1 95.18 185 ASN A C 1
ATOM 1369 O O . ASN A 1 185 ? -19.335 -15.044 -0.701 1 95.18 185 ASN A O 1
ATOM 1373 N N . ILE A 1 186 ? -20.339 -13.11 -0.45 1 93.83 186 ILE A N 1
ATOM 1374 C CA . ILE A 1 186 ? -21.484 -13.45 -1.288 1 93.83 186 ILE A CA 1
ATOM 1375 C C . ILE A 1 186 ? -21.01 -13.764 -2.706 1 93.83 186 ILE A C 1
ATOM 1377 O O . ILE A 1 186 ? -21.676 -14.495 -3.442 1 93.83 186 ILE A O 1
ATOM 1381 N N . ALA A 1 187 ? -19.922 -13.3 -3.086 1 91.69 187 ALA A N 1
ATOM 1382 C CA . ALA A 1 187 ? -19.412 -13.47 -4.444 1 91.69 187 ALA A CA 1
ATOM 1383 C C . ALA A 1 187 ? -18.721 -14.821 -4.605 1 91.69 187 ALA A C 1
ATOM 1385 O O . ALA A 1 187 ? -18.38 -15.222 -5.721 1 91.69 187 ALA A O 1
ATOM 1386 N N . TRP A 1 188 ? -18.507 -15.508 -3.537 1 92.31 188 TRP A N 1
ATOM 1387 C CA . TRP A 1 188 ? -17.739 -16.748 -3.585 1 92.31 188 TRP A CA 1
ATOM 1388 C C . TRP A 1 188 ? -18.66 -17.952 -3.761 1 92.31 188 TRP A C 1
ATOM 1390 O O . TRP A 1 188 ? -19.866 -17.859 -3.52 1 92.31 188 TRP A O 1
ATOM 1400 N N . GLN A 1 189 ? -17.969 -19.009 -4.148 1 91.37 189 GLN A N 1
ATOM 1401 C CA . GLN A 1 189 ? -18.679 -20.283 -4.126 1 91.37 189 GLN A CA 1
ATOM 1402 C C . GLN A 1 189 ? -19.197 -20.601 -2.727 1 91.37 189 GLN A C 1
ATOM 1404 O O . GLN A 1 189 ? -18.55 -20.274 -1.73 1 91.37 189 GLN A O 1
ATOM 1409 N N . GLU A 1 190 ? -20.311 -21.234 -2.768 1 91.86 190 GLU A N 1
ATOM 14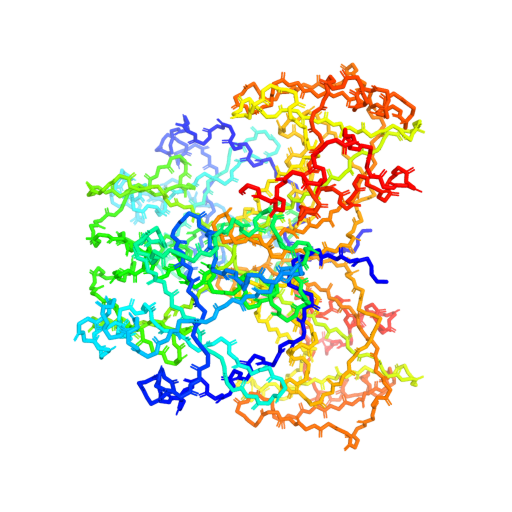10 C CA . GLU A 1 190 ? -20.918 -21.588 -1.488 1 91.86 190 GLU A CA 1
ATOM 1411 C C . GLU A 1 190 ? -19.96 -22.415 -0.634 1 91.86 190 GLU A C 1
ATOM 1413 O O . GLU A 1 190 ? -19.295 -23.322 -1.139 1 91.86 190 GLU A O 1
ATOM 1418 N N . GLY A 1 191 ? -19.908 -22.034 0.601 1 93.26 191 GLY A N 1
ATOM 1419 C CA . GLY A 1 191 ? -19.095 -22.788 1.541 1 93.26 191 GLY A CA 1
ATOM 1420 C C . GLY A 1 191 ? -17.696 -22.226 1.705 1 93.26 191 GLY A C 1
ATOM 1421 O O . GLY A 1 191 ? -17.006 -22.537 2.678 1 93.26 191 GLY A O 1
ATOM 1422 N N . ARG A 1 192 ? -17.257 -21.482 0.747 1 95.45 192 ARG A N 1
ATOM 1423 C CA . ARG A 1 192 ? -15.923 -20.902 0.86 1 95.45 192 ARG A CA 1
ATOM 1424 C C . ARG A 1 192 ? -15.872 -19.856 1.969 1 95.45 192 ARG A C 1
ATOM 1426 O O . ARG A 1 192 ? -16.782 -19.035 2.097 1 95.45 192 ARG A O 1
ATOM 1433 N N . ILE A 1 193 ? -14.817 -19.97 2.764 1 97.04 193 ILE A N 1
ATOM 1434 C CA . ILE A 1 193 ? -14.731 -19.028 3.875 1 97.04 193 ILE A CA 1
ATOM 1435 C C . ILE A 1 193 ? -13.337 -18.405 3.916 1 97.04 193 ILE A C 1
ATOM 1437 O O . ILE A 1 193 ? -12.401 -18.921 3.301 1 97.04 193 ILE A O 1
ATOM 1441 N N . SER A 1 194 ? -13.255 -17.377 4.566 1 97.07 194 SER A N 1
ATOM 1442 C CA . SER A 1 194 ? -12.004 -16.724 4.937 1 97.07 194 SER A CA 1
ATOM 1443 C C . SER A 1 194 ? -12.172 -15.887 6.201 1 97.07 194 SER A C 1
ATOM 1445 O O . SER A 1 194 ? -13.196 -15.978 6.88 1 97.07 194 SER A O 1
ATOM 1447 N N . VAL A 1 195 ? -11.131 -15.225 6.591 1 97.97 195 VAL A N 1
ATOM 1448 C CA . VAL A 1 195 ? -11.223 -14.175 7.6 1 97.97 195 VAL A CA 1
ATOM 1449 C C . VAL A 1 195 ? -11.462 -12.827 6.922 1 97.97 195 VAL A C 1
ATOM 1451 O O . VAL A 1 195 ? -11.583 -12.754 5.697 1 97.97 195 VAL A O 1
ATOM 1454 N N . LEU A 1 196 ? -11.596 -11.798 7.688 1 98.11 196 LEU A N 1
ATOM 1455 C CA . LEU A 1 196 ? -12.076 -10.522 7.167 1 98.11 196 LEU A CA 1
ATOM 1456 C C . LEU A 1 196 ? -10.931 -9.72 6.556 1 98.11 196 LEU A C 1
ATOM 1458 O O . LEU A 1 196 ? -9.824 -9.7 7.098 1 98.11 196 LEU A O 1
ATOM 1462 N N . ALA A 1 197 ? -11.21 -9.115 5.443 1 96.92 197 ALA A N 1
ATOM 1463 C CA . ALA A 1 197 ? -10.184 -8.356 4.734 1 96.92 197 ALA A CA 1
ATOM 1464 C C . ALA A 1 197 ? -10.779 -7.121 4.064 1 96.92 197 ALA A C 1
ATOM 1466 O O . ALA A 1 197 ? -11.989 -7.052 3.838 1 96.92 197 ALA A O 1
ATOM 1467 N N . GLY A 1 198 ? -9.907 -6.155 3.747 1 95.7 198 GLY A N 1
ATOM 1468 C CA . GLY A 1 198 ? -10.3 -4.939 3.054 1 95.7 198 GLY A CA 1
ATOM 1469 C C . GLY A 1 198 ? -9.124 -4.051 2.694 1 95.7 198 GLY A C 1
ATOM 1470 O O . GLY A 1 198 ? -8.056 -4.149 3.301 1 95.7 198 GLY A O 1
ATOM 1471 N N . TYR A 1 199 ? -9.391 -3.124 1.847 1 95.43 199 TYR A N 1
ATOM 1472 C CA . TYR A 1 199 ? -8.329 -2.248 1.365 1 95.43 199 TYR A CA 1
ATOM 1473 C C . TYR A 1 199 ? -8.085 -1.101 2.34 1 95.43 199 TYR A C 1
ATOM 1475 O O . TYR A 1 199 ? -9.022 -0.6 2.965 1 95.43 199 TYR A O 1
ATOM 1483 N N . VAL A 1 200 ? -6.843 -0.73 2.415 1 95.22 200 VAL A N 1
ATOM 1484 C CA . VAL A 1 200 ? -6.5 0.491 3.136 1 95.22 200 VAL A CA 1
ATOM 1485 C C . VAL A 1 200 ? -6.915 1.71 2.316 1 95.22 200 VAL A C 1
ATOM 1487 O O . VAL A 1 200 ? -6.577 1.816 1.134 1 95.22 200 VAL A O 1
ATOM 1490 N N . GLU A 1 201 ? -7.609 2.599 2.898 1 93.39 201 GLU A N 1
ATOM 1491 C CA . GLU A 1 201 ? -8.062 3.785 2.177 1 93.39 201 GLU A CA 1
ATOM 1492 C C . GLU A 1 201 ? -7.019 4.898 2.235 1 93.39 201 GLU A C 1
ATOM 1494 O O . GLU A 1 201 ? -6.156 4.902 3.115 1 93.39 201 GLU A O 1
ATOM 1499 N N . ALA A 1 202 ? -7.131 5.79 1.343 1 91.68 202 ALA A N 1
ATOM 1500 C CA . ALA A 1 202 ? -6.221 6.931 1.271 1 91.68 202 ALA A CA 1
ATOM 1501 C C . ALA A 1 202 ? -6.248 7.737 2.566 1 91.68 202 ALA A C 1
ATOM 1503 O O . ALA A 1 202 ? -7.317 8.128 3.039 1 91.68 202 ALA A O 1
ATOM 1504 N N . GLY A 1 203 ? -5.046 7.91 3.124 1 90.15 203 GLY A N 1
ATOM 1505 C CA . GLY A 1 203 ? -4.934 8.713 4.332 1 90.15 203 GLY A CA 1
ATOM 1506 C C . GLY A 1 203 ? -5.157 7.914 5.602 1 90.15 203 GLY A C 1
ATOM 1507 O O . GLY A 1 203 ? -5.2 8.478 6.697 1 90.15 203 GLY A O 1
ATOM 1508 N N . GLU A 1 204 ? -5.238 6.672 5.468 1 91.34 204 GLU A N 1
ATOM 1509 C CA . GLU A 1 204 ? -5.546 5.808 6.603 1 91.34 204 GLU A CA 1
ATOM 1510 C C . GLU A 1 204 ? -4.329 4.988 7.019 1 91.34 204 GLU A C 1
ATOM 1512 O O . GLU A 1 204 ? -3.506 4.618 6.179 1 91.34 204 GLU A O 1
ATOM 1517 N N . ALA A 1 205 ? -4.233 4.762 8.343 1 93.24 205 ALA A N 1
ATOM 1518 C CA . ALA A 1 205 ? -3.267 3.779 8.825 1 93.24 205 ALA A CA 1
ATOM 1519 C C . ALA A 1 205 ? -3.816 2.362 8.698 1 93.24 205 ALA A C 1
ATOM 1521 O O . ALA A 1 205 ? -5.033 2.161 8.661 1 93.24 205 ALA A O 1
ATOM 1522 N N . ALA A 1 206 ? -2.955 1.375 8.637 1 95.61 206 ALA A N 1
ATOM 1523 C CA . ALA A 1 206 ? -3.39 -0.009 8.469 1 95.61 206 ALA A CA 1
ATOM 1524 C C . ALA A 1 206 ? -4.256 -0.458 9.642 1 95.61 206 ALA A C 1
ATOM 1526 O O . ALA A 1 206 ? -5.261 -1.148 9.452 1 95.61 206 ALA A O 1
ATOM 1527 N N . GLU A 1 207 ? -3.868 -0.076 10.862 1 95.06 207 GLU A N 1
ATOM 1528 C CA . GLU A 1 207 ? -4.608 -0.469 12.058 1 95.06 207 GLU A CA 1
ATOM 1529 C C . GLU A 1 207 ? -6.013 0.126 12.057 1 95.06 207 GLU A C 1
ATOM 1531 O O . GLU A 1 207 ? -6.968 -0.525 12.485 1 95.06 207 GLU A O 1
ATOM 1536 N N . GLU A 1 208 ? -6.098 1.351 11.579 1 92.96 208 GLU A N 1
ATOM 1537 C CA . GLU A 1 208 ? -7.413 1.975 11.465 1 92.96 208 GLU A CA 1
ATOM 1538 C C . GLU A 1 208 ? -8.291 1.231 10.462 1 92.96 208 GLU A C 1
ATOM 1540 O O . GLU A 1 208 ? -9.503 1.119 10.655 1 92.96 208 GLU A O 1
ATOM 1545 N N . THR A 1 209 ? -7.696 0.787 9.43 1 95.45 209 THR A N 1
ATOM 1546 C CA . THR A 1 209 ? -8.425 0.005 8.439 1 95.45 209 THR A CA 1
ATOM 1547 C C . THR A 1 209 ? -9.016 -1.253 9.07 1 95.45 209 THR A C 1
ATOM 1549 O O . THR A 1 209 ? -10.147 -1.635 8.763 1 95.45 209 THR A O 1
ATOM 1552 N N . VAL A 1 210 ? -8.234 -1.889 9.963 1 96.92 210 VAL A N 1
ATOM 1553 C CA . VAL A 1 210 ? -8.728 -3.077 10.651 1 96.92 210 VAL A CA 1
ATOM 1554 C C . VAL A 1 210 ? -10.023 -2.746 11.388 1 96.92 210 VAL A C 1
ATOM 1556 O O . VAL A 1 210 ? -11.032 -3.436 11.224 1 96.92 210 VAL A O 1
ATOM 1559 N N . HIS A 1 211 ? -9.985 -1.688 12.104 1 95.71 211 HIS A N 1
ATOM 1560 C CA . HIS A 1 211 ? -11.162 -1.288 12.866 1 95.71 211 HIS A CA 1
ATOM 1561 C C . HIS A 1 211 ? -12.333 -0.965 11.943 1 95.71 211 HIS A C 1
ATOM 1563 O O . HIS A 1 211 ? -13.455 -1.419 12.175 1 95.71 211 HIS A O 1
ATOM 1569 N N . ARG A 1 212 ? -12.075 -0.246 10.94 1 93.69 212 ARG A N 1
ATOM 1570 C CA . ARG A 1 212 ? -13.129 0.204 10.037 1 93.69 212 ARG A CA 1
ATOM 1571 C C . ARG A 1 212 ? -13.76 -0.974 9.302 1 93.69 212 ARG A C 1
ATOM 1573 O O . ARG A 1 212 ? -14.985 -1.113 9.278 1 93.69 212 ARG A O 1
ATOM 1580 N N . GLU A 1 213 ? -12.921 -1.806 8.696 1 96.21 213 GLU A N 1
ATOM 1581 C CA . GLU A 1 213 ? -13.419 -2.894 7.859 1 96.21 213 GLU A CA 1
ATOM 1582 C C . GLU A 1 213 ? -14.221 -3.899 8.681 1 96.21 213 GLU A C 1
ATOM 1584 O O . GLU A 1 213 ? -15.237 -4.419 8.215 1 96.21 213 GLU A O 1
ATOM 1589 N N . ILE A 1 214 ? -13.771 -4.247 9.901 1 97.57 214 ILE A N 1
ATOM 1590 C CA . ILE A 1 214 ? -14.492 -5.196 10.742 1 97.57 214 ILE A CA 1
ATOM 1591 C C . ILE A 1 214 ? -15.841 -4.606 11.147 1 97.57 214 ILE A C 1
ATOM 1593 O O . ILE A 1 214 ? -16.86 -5.301 11.128 1 97.57 214 ILE A O 1
ATOM 1597 N N . ALA A 1 215 ? -15.852 -3.323 11.466 1 96.06 215 ALA A N 1
ATOM 1598 C CA . ALA A 1 215 ? -17.105 -2.65 11.797 1 96.06 215 ALA A CA 1
ATOM 1599 C C . ALA A 1 215 ? -18.043 -2.615 10.595 1 96.06 215 ALA A C 1
ATOM 1601 O O . ALA A 1 215 ? -19.245 -2.859 10.729 1 96.06 215 ALA A O 1
ATOM 1602 N N . GLU A 1 216 ? -17.531 -2.317 9.457 1 94.62 216 GLU A N 1
ATOM 1603 C CA . GLU A 1 216 ? -18.34 -2.202 8.248 1 94.62 216 GLU A CA 1
ATOM 1604 C C . GLU A 1 216 ? -18.895 -3.559 7.823 1 94.62 216 GLU A C 1
ATOM 1606 O O . GLU A 1 216 ? -20.082 -3.68 7.512 1 94.62 216 GLU A O 1
ATOM 1611 N N . GLU A 1 217 ? -18.024 -4.596 7.826 1 96.81 217 GLU A N 1
ATOM 1612 C CA . GLU A 1 217 ? -18.367 -5.875 7.212 1 96.81 217 GLU A CA 1
ATOM 1613 C C . GLU A 1 217 ? -19.244 -6.714 8.137 1 96.81 217 GLU A C 1
ATOM 1615 O O . GLU A 1 217 ? -20.124 -7.443 7.675 1 96.81 217 GLU A O 1
ATOM 1620 N N . VAL A 1 218 ? -18.973 -6.603 9.521 1 97.96 218 VAL A N 1
ATOM 1621 C CA . VAL A 1 218 ? -19.691 -7.527 10.392 1 97.96 218 VAL A CA 1
ATOM 1622 C C . VAL A 1 218 ? -20.2 -6.785 11.625 1 97.96 218 VAL A C 1
ATOM 1624 O O . VAL A 1 218 ? -20.688 -7.405 12.573 1 97.96 218 VAL A O 1
ATOM 1627 N N . GLY A 1 219 ? -20.017 -5.474 11.718 1 96.91 219 GLY A N 1
ATOM 1628 C CA . GLY A 1 219 ? -20.619 -4.639 12.746 1 96.91 219 GLY A CA 1
ATOM 1629 C C . GLY A 1 219 ? -19.941 -4.773 14.096 1 96.91 219 GLY A C 1
ATOM 1630 O O . GLY A 1 219 ? -20.547 -4.488 15.131 1 96.91 219 GLY A O 1
ATOM 1631 N N . LEU A 1 220 ? -18.745 -5.205 14.174 1 97.9 220 LEU A N 1
ATOM 1632 C CA . LEU A 1 220 ? -18.092 -5.475 15.45 1 97.9 220 LEU A CA 1
ATOM 1633 C C . LEU A 1 220 ? -16.961 -4.483 15.703 1 97.9 220 LEU A C 1
ATOM 1635 O O . LEU A 1 220 ? -16.313 -4.02 14.761 1 97.9 220 LEU A O 1
ATOM 1639 N N . SER A 1 221 ? -16.679 -4.216 16.937 1 96.61 221 SER A N 1
ATOM 1640 C CA . SER A 1 221 ? -15.48 -3.508 17.374 1 96.61 221 SER A CA 1
ATOM 1641 C C . SER A 1 221 ? -14.4 -4.482 17.833 1 96.61 221 SER A C 1
ATOM 1643 O O . SER A 1 221 ? -14.702 -5.517 18.43 1 96.61 221 SER A O 1
ATOM 1645 N N . VAL A 1 222 ? -13.203 -4.112 17.611 1 97.5 222 VAL A N 1
ATOM 1646 C CA . VAL A 1 222 ? -12.109 -4.997 17.995 1 97.5 222 VAL A CA 1
ATOM 1647 C C . VAL A 1 222 ? -11.07 -4.217 18.797 1 97.5 222 VAL A C 1
ATOM 1649 O O . VAL A 1 222 ? -11.058 -2.984 18.777 1 97.5 222 VAL A O 1
ATOM 1652 N N . CYS A 1 223 ? -10.289 -4.961 19.527 1 95.95 223 CYS A N 1
ATOM 1653 C CA . CYS A 1 223 ? -9.156 -4.433 20.279 1 95.95 223 CYS A CA 1
ATOM 1654 C C . CYS A 1 223 ? -7.937 -5.338 20.135 1 95.95 223 CYS A C 1
ATOM 1656 O O . CYS A 1 223 ? -7.99 -6.35 19.434 1 95.95 223 CYS A O 1
ATOM 1658 N N . ASN A 1 224 ? -6.8 -4.892 20.66 1 95.85 224 ASN A N 1
ATOM 1659 C CA . ASN A 1 224 ? -5.557 -5.657 20.641 1 95.85 224 ASN A CA 1
ATOM 1660 C C . ASN A 1 224 ? -5.158 -6.04 19.219 1 95.85 224 ASN A C 1
ATOM 1662 O O . ASN A 1 224 ? -4.905 -7.213 18.936 1 95.85 224 ASN A O 1
ATOM 1666 N N . VAL A 1 225 ? -5.175 -5.14 18.367 1 96.38 225 VAL A N 1
ATOM 1667 C CA . VAL A 1 225 ? -4.783 -5.359 16.978 1 96.38 225 VAL A CA 1
ATOM 1668 C C . VAL A 1 225 ? -3.278 -5.607 16.899 1 96.38 225 VAL A C 1
ATOM 1670 O O . VAL A 1 225 ? -2.481 -4.757 17.304 1 96.38 225 VAL A O 1
ATOM 1673 N N . GLN A 1 226 ? -2.897 -6.799 16.408 1 96.83 226 GLN A N 1
ATOM 1674 C CA . GLN A 1 226 ? -1.493 -7.188 16.321 1 96.83 226 GLN A CA 1
ATOM 1675 C C . GLN A 1 226 ? -1.125 -7.602 14.899 1 96.83 226 GLN A C 1
ATOM 1677 O O . GLN A 1 226 ? -1.832 -8.396 14.275 1 96.83 226 GLN A O 1
ATOM 1682 N N . TYR A 1 227 ? -0.071 -7.061 14.454 1 96.22 227 TYR A N 1
ATOM 1683 C CA . TYR A 1 227 ? 0.467 -7.423 13.148 1 96.22 227 TYR A CA 1
ATOM 1684 C C . TYR A 1 227 ? 1.13 -8.795 13.192 1 96.22 227 TYR A C 1
ATOM 1686 O O . TYR A 1 227 ? 1.823 -9.125 14.157 1 96.22 227 TYR A O 1
ATOM 1694 N N . LEU A 1 228 ? 0.986 -9.592 12.145 1 95.22 228 LEU A N 1
ATOM 1695 C CA . LEU A 1 228 ? 1.595 -10.915 12.072 1 95.22 228 LEU A CA 1
ATOM 1696 C C . LEU A 1 228 ? 2.687 -10.953 11.008 1 95.22 228 LEU A C 1
ATOM 1698 O O . LEU A 1 228 ? 3.867 -11.108 11.329 1 95.22 228 LEU A O 1
ATOM 1702 N N . TYR A 1 229 ? 2.296 -10.789 9.784 1 94.23 229 TYR A N 1
ATOM 1703 C CA . TYR A 1 229 ? 3.17 -10.802 8.616 1 94.23 229 TYR A CA 1
ATOM 1704 C C . TYR A 1 229 ? 2.448 -10.257 7.389 1 94.23 229 TYR A C 1
ATOM 1706 O O . TYR A 1 229 ? 1.326 -9.755 7.493 1 94.23 229 TYR A O 1
ATOM 1714 N N . SER A 1 230 ? 3.145 -10.225 6.276 1 95.15 230 SER A N 1
ATOM 1715 C CA . SER A 1 230 ? 2.539 -9.749 5.037 1 95.15 230 SER A CA 1
ATOM 1716 C C . SER A 1 230 ? 2.847 -10.687 3.874 1 95.15 230 SER A C 1
ATOM 1718 O O . SER A 1 230 ? 3.749 -11.521 3.965 1 95.15 230 SER A O 1
ATOM 1720 N N . GLN A 1 231 ? 2.041 -10.537 2.854 1 93.2 231 GLN A N 1
ATOM 1721 C CA . GLN A 1 231 ? 2.187 -11.348 1.65 1 93.2 231 GLN A CA 1
ATOM 1722 C C . GLN A 1 231 ? 1.809 -10.554 0.403 1 93.2 231 GLN A C 1
ATOM 1724 O O . GLN A 1 231 ? 0.773 -9.886 0.375 1 93.2 231 GLN A O 1
ATOM 1729 N N . ALA A 1 232 ? 2.685 -10.655 -0.541 1 91.73 232 ALA A N 1
ATOM 1730 C CA . ALA A 1 232 ? 2.273 -10.131 -1.841 1 91.73 232 ALA A CA 1
ATOM 1731 C C . ALA A 1 232 ? 1.068 -10.894 -2.383 1 91.73 232 ALA A C 1
ATOM 1733 O O . ALA A 1 232 ? 0.996 -12.119 -2.263 1 91.73 232 ALA A O 1
ATOM 1734 N N . TRP A 1 233 ? 0.169 -10.183 -2.892 1 89.38 233 TRP A N 1
ATOM 1735 C CA . TRP A 1 233 ? -1.039 -10.742 -3.491 1 89.38 233 TRP A CA 1
ATOM 1736 C C . TRP A 1 233 ? -1.342 -10.077 -4.829 1 89.38 233 TRP A C 1
ATOM 1738 O O . TRP A 1 233 ? -2.21 -9.205 -4.914 1 89.38 233 TRP A O 1
ATOM 1748 N N . PRO A 1 234 ? -0.614 -10.508 -5.803 1 84.46 234 PRO A N 1
ATOM 1749 C CA . PRO A 1 234 ? -0.737 -9.838 -7.099 1 84.46 234 PRO A CA 1
ATOM 1750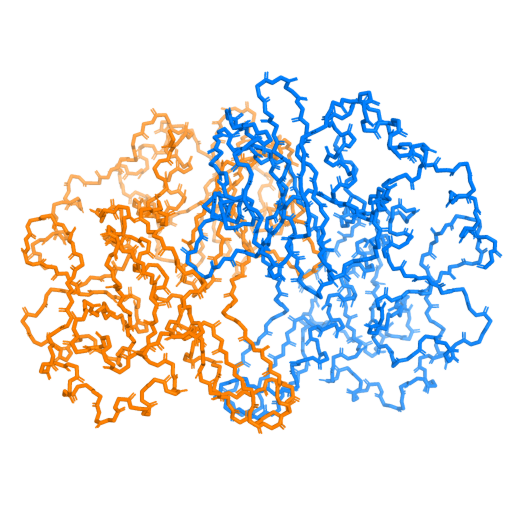 C C . PRO A 1 234 ? -2.062 -10.138 -7.796 1 84.46 234 PRO A C 1
ATOM 1752 O O . PRO A 1 234 ? -2.075 -10.501 -8.975 1 84.46 234 PRO A O 1
ATOM 1755 N N . TYR A 1 235 ? -3.165 -10.078 -7.085 1 79.05 235 TYR A N 1
ATOM 1756 C CA . TYR A 1 235 ? -4.537 -10.276 -7.537 1 79.05 235 TYR A CA 1
ATOM 1757 C C . TYR A 1 235 ? -5.4 -9.063 -7.21 1 79.05 235 TYR A C 1
ATOM 1759 O O . TYR A 1 235 ? -6.138 -9.067 -6.222 1 79.05 235 TYR A O 1
ATOM 1767 N N . PRO A 1 236 ? -5.271 -8 -7.972 1 77.05 236 PRO A N 1
ATOM 1768 C CA . PRO A 1 236 ? -4.334 -7.81 -9.082 1 77.05 236 PRO A CA 1
ATOM 1769 C C . PRO A 1 236 ? -3.01 -7.193 -8.636 1 77.05 236 PRO A C 1
ATOM 1771 O O . PRO A 1 236 ? -1.998 -7.327 -9.329 1 77.05 236 PRO A O 1
ATOM 1774 N N . ARG A 1 237 ? -2.937 -6.443 -7.578 1 86.01 237 ARG A N 1
ATOM 1775 C CA . ARG A 1 237 ? -1.73 -5.753 -7.134 1 86.01 237 ARG A CA 1
ATOM 1776 C C . ARG A 1 237 ? -1.815 -5.397 -5.654 1 86.01 237 ARG A C 1
ATOM 1778 O O . ARG A 1 237 ? -1.591 -4.246 -5.273 1 86.01 237 ARG A O 1
ATOM 1785 N N . SER A 1 238 ? -1.972 -6.336 -4.856 1 92.31 238 SER A N 1
ATOM 1786 C CA . SER A 1 238 ? -2.205 -6.055 -3.443 1 92.31 238 SER A CA 1
ATOM 1787 C C . SER A 1 238 ? -1.035 -6.527 -2.586 1 92.31 238 SER A C 1
ATOM 1789 O O . SER A 1 238 ? -0.273 -7.406 -2.995 1 92.31 238 SER A O 1
ATOM 1791 N N . LEU A 1 239 ? -0.831 -5.886 -1.553 1 95.24 239 LEU A N 1
ATOM 1792 C CA . LEU A 1 239 ? -0.054 -6.324 -0.399 1 95.24 239 LEU A CA 1
ATOM 1793 C C . LEU A 1 239 ? -0.963 -6.608 0.792 1 95.24 239 LEU A C 1
ATOM 1795 O O . LEU A 1 239 ? -1.574 -5.69 1.344 1 95.24 239 LEU A O 1
ATOM 1799 N N . MET A 1 240 ? -1.034 -7.834 1.15 1 96.1 240 MET A N 1
ATOM 1800 C CA . MET A 1 240 ? -1.894 -8.218 2.266 1 96.1 240 MET A CA 1
ATOM 1801 C C . MET A 1 240 ? -1.14 -8.127 3.589 1 96.1 240 MET A C 1
ATOM 1803 O O . MET A 1 240 ? -0.114 -8.784 3.771 1 96.1 240 MET A O 1
ATOM 1807 N N . LEU A 1 241 ? -1.611 -7.296 4.382 1 96.94 241 LEU A N 1
ATOM 1808 C CA . LEU A 1 241 ? -1.089 -7.161 5.738 1 96.94 241 LEU A CA 1
ATOM 1809 C C . LEU A 1 241 ? -1.945 -7.942 6.73 1 96.94 241 LEU A C 1
ATOM 1811 O O . LEU A 1 241 ? -3.111 -7.608 6.948 1 96.94 241 LEU A O 1
ATOM 1815 N N . ALA A 1 242 ? -1.365 -8.919 7.335 1 97.53 242 ALA A N 1
ATOM 1816 C CA . ALA A 1 242 ? -2.111 -9.807 8.222 1 97.53 242 ALA A CA 1
ATOM 1817 C C . ALA A 1 242 ? -2.078 -9.299 9.661 1 97.53 242 ALA A C 1
ATOM 1819 O O . ALA A 1 242 ? -1.01 -8.984 10.191 1 97.53 242 ALA A O 1
ATOM 1820 N N . PHE A 1 243 ? -3.249 -9.252 10.222 1 98.2 243 PHE A N 1
ATOM 1821 C CA . PHE A 1 243 ? -3.411 -8.853 11.615 1 98.2 243 PHE A CA 1
ATOM 1822 C C . PHE A 1 243 ? -4.258 -9.868 12.373 1 98.2 243 PHE A C 1
ATOM 1824 O O . PHE A 1 243 ? -5.014 -10.63 11.768 1 98.2 243 PHE A O 1
ATOM 1831 N N . THR A 1 244 ? -4.119 -9.91 13.665 1 98.3 244 THR A N 1
ATOM 1832 C CA . THR A 1 244 ? -5.067 -10.545 14.574 1 98.3 244 THR A CA 1
ATOM 1833 C C . THR A 1 244 ? -5.631 -9.529 15.563 1 98.3 244 THR A C 1
ATOM 1835 O O . THR A 1 244 ? -4.957 -8.559 15.917 1 98.3 244 THR A O 1
ATOM 1838 N N . ALA A 1 245 ? -6.852 -9.69 15.882 1 98.55 245 ALA A N 1
ATOM 1839 C CA . ALA A 1 245 ? -7.532 -8.81 16.829 1 98.55 245 ALA A CA 1
ATOM 1840 C C . ALA A 1 245 ? -8.495 -9.596 17.715 1 98.55 245 ALA A C 1
ATOM 1842 O O . ALA A 1 245 ? -8.833 -10.742 17.41 1 98.55 245 ALA A O 1
ATOM 1843 N N . THR A 1 246 ? -8.876 -9.005 18.827 1 98.58 246 THR A N 1
ATOM 1844 C CA . THR A 1 246 ? -9.818 -9.639 19.743 1 98.58 246 THR A CA 1
ATOM 1845 C C . THR A 1 246 ? -11.084 -8.798 19.884 1 98.58 246 THR A C 1
ATOM 1847 O O . THR A 1 246 ? -11.083 -7.607 19.564 1 98.58 246 THR A O 1
ATOM 1850 N N . THR A 1 247 ? -12.138 -9.441 20.234 1 98.58 247 THR A N 1
ATOM 1851 C CA . THR A 1 247 ? -13.4 -8.748 20.469 1 98.58 247 THR A CA 1
ATOM 1852 C C . THR A 1 247 ? -14.152 -9.374 21.639 1 98.58 247 THR A C 1
ATOM 1854 O O . THR A 1 247 ? -13.992 -10.564 21.921 1 98.58 247 THR A O 1
ATOM 1857 N N . ALA A 1 248 ? -14.938 -8.566 22.278 1 97.91 248 ALA A N 1
ATOM 1858 C CA . ALA A 1 248 ? -15.825 -9.059 23.328 1 97.91 248 ALA A CA 1
ATOM 1859 C C . ALA A 1 248 ? -17.19 -9.437 22.76 1 97.91 248 ALA A C 1
ATOM 1861 O O . ALA A 1 248 ? -18.037 -9.98 23.473 1 97.91 248 ALA A O 1
ATOM 1862 N N . ALA A 1 249 ? -17.345 -9.178 21.528 1 97.15 249 ALA A N 1
ATOM 1863 C CA . ALA A 1 249 ? -18.627 -9.428 20.874 1 97.15 249 ALA A CA 1
ATOM 1864 C C . ALA A 1 249 ? -18.875 -10.924 20.706 1 97.15 249 ALA A C 1
ATOM 1866 O O . ALA A 1 249 ? -17.951 -11.731 20.838 1 97.15 249 ALA A O 1
ATOM 1867 N N . THR A 1 250 ? -20.17 -11.215 20.526 1 95.84 250 THR A N 1
ATOM 1868 C CA . THR A 1 250 ? -20.61 -12.582 20.27 1 95.84 250 THR A CA 1
ATOM 1869 C C . THR A 1 250 ? -21.355 -12.671 18.941 1 95.84 250 THR A C 1
ATOM 1871 O O . THR A 1 250 ? -21.48 -11.674 18.226 1 95.84 250 THR A O 1
ATOM 1874 N N . ASP A 1 251 ? -21.792 -13.917 18.675 1 96.44 251 ASP A N 1
ATOM 1875 C CA . ASP A 1 251 ? -22.532 -14.137 17.436 1 96.44 251 ASP A CA 1
ATOM 1876 C C . ASP A 1 251 ? -23.748 -13.217 17.352 1 96.44 251 ASP A C 1
ATOM 1878 O O . ASP A 1 251 ? -24.111 -12.757 16.267 1 96.44 251 ASP A O 1
ATOM 1882 N N . ALA A 1 252 ? -24.316 -12.887 18.387 1 96.31 252 ALA A N 1
ATOM 1883 C CA . ALA A 1 252 ? -25.539 -12.091 18.441 1 96.31 252 ALA A CA 1
ATOM 1884 C C . ALA A 1 252 ? -25.271 -10.646 18.029 1 96.31 252 ALA A C 1
ATOM 1886 O O . ALA A 1 252 ? -26.195 -9.919 17.655 1 96.31 252 ALA A O 1
ATOM 1887 N N . ASP A 1 253 ? -24.061 -10.295 18.053 1 97.53 253 ASP A N 1
ATOM 1888 C CA . ASP A 1 253 ? -23.697 -8.908 17.78 1 97.53 253 ASP A CA 1
ATOM 1889 C C . ASP A 1 253 ? -23.359 -8.71 16.304 1 97.53 253 ASP A C 1
ATOM 1891 O O . ASP A 1 253 ? -23.236 -7.576 15.837 1 97.53 253 ASP A O 1
ATOM 1895 N N . ILE A 1 254 ? -23.255 -9.79 15.606 1 97.99 254 ILE A N 1
ATOM 1896 C CA . ILE A 1 254 ? -22.804 -9.73 14.22 1 97.99 254 ILE A CA 1
ATOM 1897 C C . ILE A 1 254 ? -23.905 -9.135 13.345 1 97.99 254 ILE A C 1
ATOM 1899 O O . ILE A 1 254 ? -25.051 -9.59 13.383 1 97.99 254 ILE A O 1
ATOM 1903 N N . VAL A 1 255 ? -23.566 -8.124 12.6 1 97.45 255 VAL A N 1
ATOM 1904 C CA . VAL A 1 255 ? -24.418 -7.542 11.569 1 97.45 255 VAL A CA 1
ATOM 1905 C C . VAL A 1 255 ? -23.656 -7.472 10.247 1 97.45 255 VAL A C 1
ATOM 1907 O O . VAL A 1 255 ? -22.829 -6.579 10.047 1 97.45 255 VAL A O 1
ATOM 1910 N N . CYS A 1 256 ? -23.978 -8.341 9.359 1 96.44 256 CYS A N 1
ATOM 1911 C CA . CYS A 1 256 ? -23.259 -8.445 8.094 1 96.44 256 CYS A CA 1
ATOM 1912 C C . CYS A 1 256 ? -23.669 -7.329 7.141 1 96.44 256 CYS A C 1
ATOM 1914 O O . CYS A 1 256 ? -24.85 -6.99 7.047 1 96.44 256 CYS A O 1
ATOM 1916 N N . GLN A 1 257 ? -22.73 -6.796 6.533 1 93.53 257 GLN A N 1
ATOM 1917 C CA . GLN A 1 257 ? -23.022 -5.931 5.395 1 93.53 257 GLN A CA 1
ATOM 1918 C C . GLN A 1 257 ? -23.579 -6.733 4.223 1 93.53 257 GLN A C 1
ATOM 1920 O O . GLN A 1 257 ? -22.832 -7.416 3.52 1 93.53 257 GLN A O 1
ATOM 1925 N N . GLU A 1 258 ? -24.692 -6.598 3.871 1 89.54 258 GLU A N 1
ATOM 1926 C CA . GLU A 1 258 ? -25.453 -7.501 3.013 1 89.54 258 GLU A CA 1
ATOM 1927 C C . GLU A 1 258 ? -24.876 -7.537 1.601 1 89.54 258 GLU A C 1
ATOM 1929 O O . GLU A 1 258 ? -24.953 -8.562 0.919 1 89.54 258 GLU A O 1
ATOM 1934 N N . ASP A 1 259 ? -24.323 -6.532 1.199 1 89.5 259 ASP A N 1
ATOM 1935 C CA . ASP A 1 259 ? -23.84 -6.478 -0.178 1 89.5 259 ASP A CA 1
ATOM 1936 C C . ASP A 1 259 ? -22.471 -7.143 -0.306 1 89.5 259 ASP A C 1
ATOM 1938 O O . ASP A 1 259 ? -21.976 -7.346 -1.416 1 89.5 259 ASP A O 1
ATOM 1942 N N . GLU A 1 260 ? -21.938 -7.644 0.761 1 92.54 260 GLU A N 1
ATOM 1943 C CA . GLU A 1 260 ? -20.575 -8.165 0.71 1 92.54 260 GLU A CA 1
ATOM 1944 C C . GLU A 1 260 ? -20.463 -9.489 1.46 1 92.54 260 GLU A C 1
ATOM 1946 O O . GLU A 1 260 ? -19.864 -10.443 0.959 1 92.54 260 GLU A O 1
ATOM 1951 N N . ILE A 1 261 ? -21.053 -9.509 2.673 1 95.95 261 ILE A N 1
ATOM 1952 C CA . ILE A 1 261 ? -20.898 -10.667 3.547 1 95.95 261 ILE A CA 1
ATOM 1953 C C . ILE A 1 261 ? -22.214 -11.439 3.618 1 95.95 261 ILE A C 1
ATOM 1955 O O . ILE A 1 261 ? -23.221 -10.919 4.104 1 95.95 261 ILE A O 1
ATOM 1959 N N . GLY A 1 262 ? -22.203 -12.682 3.182 1 96.73 262 GLY A N 1
ATOM 1960 C CA . GLY A 1 262 ? -23.38 -13.533 3.264 1 96.73 262 GLY A CA 1
ATOM 1961 C C . GLY A 1 262 ? -23.69 -13.989 4.677 1 96.73 262 GLY A C 1
ATOM 1962 O O . GLY A 1 262 ? -24.843 -13.943 5.111 1 96.73 262 GLY A O 1
ATOM 1963 N N . TRP A 1 263 ? -22.642 -14.432 5.275 1 96.91 263 TRP A N 1
ATOM 1964 C CA . TRP A 1 263 ? -22.765 -14.799 6.682 1 96.91 263 TRP A CA 1
ATOM 1965 C C . TRP A 1 263 ? -21.403 -14.786 7.369 1 96.91 263 TRP A C 1
ATOM 1967 O O . TRP A 1 263 ? -20.365 -14.825 6.705 1 96.91 263 TRP A O 1
ATOM 1977 N N . ALA A 1 264 ? -21.46 -14.722 8.658 1 98.27 264 ALA A N 1
ATOM 1978 C CA . ALA A 1 264 ? -20.292 -14.802 9.531 1 98.27 264 ALA A CA 1
ATOM 1979 C C . ALA A 1 264 ? -20.651 -15.437 10.871 1 98.27 264 ALA A C 1
ATOM 1981 O O . ALA A 1 264 ? -21.777 -15.29 11.353 1 98.27 264 ALA A O 1
ATOM 1982 N N . LYS A 1 265 ? -19.719 -16.091 11.47 1 98.05 265 LYS A N 1
ATOM 1983 C CA . LYS A 1 265 ? -19.966 -16.7 12.774 1 98.05 265 LYS A CA 1
ATOM 1984 C C . LYS A 1 265 ? -18.655 -17.037 13.479 1 98.05 265 LYS A C 1
ATOM 1986 O O . LYS A 1 265 ? -17.629 -17.243 12.828 1 98.05 265 LYS A O 1
ATOM 1991 N N . PHE A 1 266 ? -18.782 -17.113 14.701 1 98.68 266 PHE A N 1
ATOM 1992 C CA . PHE A 1 266 ? -17.669 -17.598 15.507 1 98.68 266 PHE A CA 1
ATOM 1993 C C . PHE A 1 266 ? -17.67 -19.121 15.57 1 98.68 266 PHE A C 1
ATOM 1995 O O . PHE A 1 266 ? -18.725 -19.741 15.72 1 98.68 266 PHE A O 1
ATOM 2002 N N . VAL A 1 267 ? -16.463 -19.702 15.478 1 98.62 267 VAL A N 1
ATOM 2003 C CA . VAL A 1 267 ? -16.36 -21.156 15.549 1 98.62 267 VAL A CA 1
ATOM 2004 C C . VAL A 1 267 ? -15.247 -21.548 16.517 1 98.62 267 VAL A C 1
ATOM 2006 O O . VAL A 1 267 ? -14.208 -20.886 16.58 1 98.62 267 VAL A O 1
ATOM 2009 N N . THR A 1 268 ? -15.463 -22.618 17.238 1 98.47 268 THR A N 1
ATOM 2010 C CA . THR A 1 268 ? -14.387 -23.231 18.008 1 98.47 268 THR A CA 1
ATOM 2011 C C . THR A 1 268 ? -13.44 -24.003 17.094 1 98.47 268 THR A C 1
ATOM 2013 O O . THR A 1 268 ? -13.748 -24.234 15.923 1 98.47 268 THR A O 1
ATOM 2016 N N . ARG A 1 269 ? -12.299 -24.377 17.661 1 98.15 269 ARG A N 1
ATOM 2017 C CA . ARG A 1 269 ? -11.352 -25.184 16.898 1 98.15 269 ARG A CA 1
ATOM 2018 C C . ARG A 1 269 ? -11.982 -26.503 16.464 1 98.15 269 ARG A C 1
ATOM 2020 O O . ARG A 1 269 ? -11.83 -26.921 15.315 1 98.15 269 ARG A O 1
ATOM 2027 N N . GLU A 1 270 ? -12.734 -27.091 17.362 1 97.74 270 GLU A N 1
ATOM 2028 C CA . GLU A 1 270 ? -13.385 -28.367 17.079 1 97.74 270 GLU A CA 1
ATOM 2029 C C . GLU A 1 270 ? -14.46 -28.212 16.006 1 97.74 270 GLU A C 1
ATOM 2031 O O . GLU A 1 270 ? -14.574 -29.05 15.109 1 97.74 270 GLU A O 1
ATOM 2036 N N . GLU A 1 271 ? -15.204 -27.224 16.174 1 97.8 271 GLU A N 1
ATOM 2037 C CA . GLU A 1 271 ? -16.255 -26.965 15.194 1 97.8 271 GLU A CA 1
ATOM 2038 C C . GLU A 1 271 ? -15.666 -26.705 13.81 1 97.8 271 GLU A C 1
ATOM 2040 O O . GLU A 1 271 ? -16.189 -27.193 12.806 1 97.8 271 GLU A O 1
ATOM 2045 N N . PHE A 1 272 ? -14.624 -25.917 13.766 1 97.79 272 PHE A N 1
ATOM 2046 C CA . PHE A 1 272 ? -13.978 -25.6 12.498 1 97.79 272 PHE A CA 1
ATOM 2047 C C . PHE A 1 272 ? -13.538 -26.872 11.782 1 97.79 272 PHE A C 1
ATOM 2049 O O . PHE A 1 272 ? -13.831 -27.057 10.599 1 97.79 272 PHE A O 1
ATOM 2056 N N . ILE A 1 273 ? -12.89 -27.746 12.49 1 96.9 273 ILE A N 1
ATOM 2057 C CA . ILE A 1 273 ? -12.381 -28.994 11.932 1 96.9 273 ILE A CA 1
ATOM 2058 C C . ILE A 1 273 ? -13.543 -29.845 11.424 1 96.9 273 ILE A C 1
ATOM 2060 O O . ILE A 1 273 ? -13.477 -30.404 10.327 1 96.9 273 ILE A O 1
ATOM 2064 N N . SER A 1 274 ? -14.549 -29.905 12.238 1 96.62 274 SER A N 1
ATOM 2065 C CA . SER A 1 274 ? -15.723 -30.689 11.869 1 96.62 274 SER A CA 1
ATOM 2066 C C . SER A 1 274 ? -16.362 -30.16 10.59 1 96.62 274 SER A C 1
ATOM 2068 O O . SER A 1 274 ? -16.659 -30.929 9.674 1 96.62 274 SER A O 1
ATOM 2070 N N . LEU A 1 275 ? -16.538 -28.884 10.524 1 96.56 275 LEU A N 1
ATOM 2071 C CA . LEU A 1 275 ? -17.147 -28.261 9.354 1 96.56 275 LEU A CA 1
ATOM 2072 C C . LEU A 1 275 ? -16.306 -28.511 8.107 1 96.56 275 LEU A C 1
ATOM 2074 O O . LEU A 1 275 ? -16.847 -28.787 7.033 1 96.56 275 LEU A O 1
ATOM 2078 N N . ALA A 1 276 ? -14.998 -28.383 8.245 1 95.77 276 ALA A N 1
ATOM 2079 C CA . ALA A 1 276 ? -14.091 -28.577 7.117 1 95.77 276 ALA A CA 1
ATOM 2080 C C . ALA A 1 276 ? -14.102 -30.029 6.648 1 95.77 276 ALA A C 1
ATOM 2082 O O . ALA A 1 276 ? -14.186 -30.299 5.447 1 95.77 276 ALA A O 1
ATOM 2083 N N . LYS A 1 277 ? -14.077 -30.934 7.54 1 93.63 277 LYS A N 1
ATOM 2084 C CA . LYS A 1 277 ? -14.054 -32.356 7.21 1 93.63 277 LYS A CA 1
ATOM 2085 C C . LYS A 1 277 ? -15.355 -32.786 6.539 1 93.63 277 LYS A C 1
ATOM 2087 O O . LYS A 1 277 ? -15.349 -33.642 5.652 1 93.63 277 LYS A O 1
ATOM 2092 N N . LYS A 1 278 ? -16.406 -32.209 7.024 1 93.35 278 LYS A N 1
ATOM 2093 C CA . LYS A 1 278 ? -17.717 -32.542 6.475 1 93.35 278 LYS A CA 1
ATOM 2094 C C . LYS A 1 278 ? -18.002 -31.741 5.208 1 93.35 278 LYS A C 1
ATOM 2096 O O . LYS A 1 278 ? -19.123 -31.757 4.696 1 93.35 278 LYS A O 1
ATOM 2101 N N . GLN A 1 279 ? -17.049 -30.897 4.826 1 92.57 279 GLN A N 1
ATOM 2102 C CA . GLN A 1 279 ? -17.13 -30.096 3.608 1 92.57 279 GLN A CA 1
ATOM 2103 C C . GLN A 1 279 ? -18.287 -29.105 3.677 1 92.57 279 GLN A C 1
ATOM 2105 O O . GLN A 1 279 ? -18.937 -28.83 2.666 1 92.57 279 GLN A O 1
ATOM 2110 N N . GLN A 1 280 ? -18.563 -28.749 4.846 1 95 280 GLN A N 1
ATOM 2111 C CA . GLN A 1 280 ? -19.571 -27.709 5.026 1 95 280 GLN A CA 1
ATOM 2112 C C . GLN A 1 280 ? -18.969 -26.32 4.831 1 95 280 GLN A C 1
ATOM 2114 O O . GLN A 1 280 ? -19.697 -25.344 4.634 1 95 280 GLN A O 1
ATOM 2119 N N . ILE A 1 281 ? -17.662 -26.305 4.937 1 95.7 281 ILE A N 1
ATOM 2120 C CA . ILE A 1 281 ? -16.909 -25.116 4.553 1 95.7 281 ILE A CA 1
ATOM 2121 C C . ILE A 1 281 ? -15.74 -25.513 3.654 1 95.7 281 ILE A C 1
ATOM 2123 O O . ILE A 1 281 ? -15.256 -26.646 3.72 1 95.7 281 ILE A O 1
ATOM 2127 N N . ILE A 1 282 ? -15.398 -24.659 2.799 1 95.15 282 ILE A N 1
ATOM 2128 C CA . ILE A 1 282 ? -14.2 -24.779 1.975 1 95.15 282 ILE A CA 1
ATOM 2129 C C . ILE A 1 282 ? -13.118 -23.837 2.498 1 95.15 282 ILE A C 1
ATOM 2131 O O . ILE A 1 282 ? -13.271 -22.615 2.443 1 95.15 282 ILE A O 1
ATOM 2135 N N . VAL A 1 283 ? -12.049 -24.417 2.946 1 94.33 283 VAL A N 1
ATOM 2136 C CA . VAL A 1 283 ? -10.989 -23.636 3.574 1 94.33 283 VAL A CA 1
ATOM 2137 C C . VAL A 1 283 ? -10.112 -22.996 2.5 1 94.33 283 VAL A C 1
ATOM 2139 O O . VAL A 1 283 ? -10.058 -23.477 1.366 1 94.33 283 VAL A O 1
ATOM 2142 N N . PRO A 1 284 ? -9.48 -21.935 2.821 1 91.74 284 PRO A N 1
ATOM 2143 C CA . PRO A 1 284 ? -8.588 -21.291 1.853 1 91.74 284 PRO A CA 1
ATOM 2144 C C . PRO A 1 284 ? -7.443 -22.199 1.411 1 91.74 284 PRO A C 1
ATOM 2146 O O . PRO A 1 284 ? -7.009 -23.067 2.173 1 91.74 284 PRO A O 1
ATOM 2149 N N . SER A 1 285 ? -6.972 -21.945 0.221 1 87.64 285 SER A N 1
ATOM 2150 C CA . SER A 1 285 ? -5.83 -22.691 -0.297 1 87.64 285 SER A CA 1
ATOM 2151 C C . SER A 1 285 ? -4.563 -22.382 0.494 1 87.64 285 SER A C 1
ATOM 2153 O O . SER A 1 285 ? -4.462 -21.329 1.127 1 87.64 285 SER A O 1
ATOM 2155 N N . ASP A 1 286 ? -3.516 -23.212 0.357 1 86.01 286 ASP A N 1
ATOM 2156 C CA . ASP A 1 286 ? -2.271 -23.116 1.114 1 86.01 286 ASP A CA 1
ATOM 2157 C C . ASP A 1 286 ? -1.463 -21.892 0.69 1 86.01 286 ASP A C 1
ATOM 2159 O O . ASP A 1 286 ? -0.604 -21.42 1.437 1 86.01 286 ASP A O 1
ATOM 2163 N N . THR A 1 287 ? -1.744 -21.423 -0.413 1 84.9 287 THR A N 1
ATOM 2164 C CA . THR A 1 287 ? -0.983 -20.304 -0.957 1 84.9 287 THR A CA 1
ATOM 2165 C C . THR A 1 287 ? -1.433 -18.988 -0.329 1 84.9 287 THR A C 1
ATOM 2167 O O . THR A 1 287 ? -0.726 -17.981 -0.409 1 84.9 287 THR A O 1
ATOM 2170 N N . THR A 1 288 ? -2.609 -19.061 0.346 1 88.53 288 THR A N 1
ATOM 2171 C CA . THR A 1 288 ? -3.192 -17.812 0.825 1 88.53 288 THR A CA 1
ATOM 2172 C C . THR A 1 288 ? -2.689 -17.484 2.228 1 88.53 288 THR A C 1
ATOM 2174 O O . THR A 1 288 ? -2.447 -18.386 3.033 1 88.53 288 THR A O 1
ATOM 2177 N N . ILE A 1 289 ? -2.589 -16.238 2.483 1 92.57 289 ILE A N 1
ATOM 2178 C CA . ILE A 1 289 ? -2.216 -15.761 3.81 1 92.57 289 ILE A CA 1
ATOM 2179 C C . ILE A 1 289 ? -3.311 -16.116 4.813 1 92.57 289 ILE A C 1
ATOM 2181 O O . ILE A 1 289 ? -3.028 -16.378 5.984 1 92.57 289 ILE A O 1
ATOM 2185 N N . ALA A 1 290 ? -4.526 -16.226 4.411 1 94.97 290 ALA A N 1
ATOM 2186 C CA . ALA A 1 290 ? -5.641 -16.633 5.261 1 94.97 290 ALA A CA 1
ATOM 2187 C C . ALA A 1 290 ? -5.42 -18.034 5.824 1 94.97 290 ALA A C 1
ATOM 2189 O O . ALA A 1 290 ? -5.689 -18.287 7 1 94.97 290 ALA A O 1
ATOM 2190 N N . ALA A 1 291 ? -4.977 -18.911 4.945 1 93.59 291 ALA A N 1
ATOM 2191 C CA . ALA A 1 291 ? -4.705 -20.274 5.395 1 93.59 291 ALA A CA 1
ATOM 2192 C C . ALA A 1 291 ? -3.683 -20.284 6.529 1 93.59 291 ALA A C 1
ATOM 2194 O O . ALA A 1 291 ? -3.877 -20.959 7.542 1 93.59 291 ALA A O 1
ATOM 2195 N N . SER A 1 292 ? -2.676 -19.541 6.329 1 93.2 292 SER A N 1
ATOM 2196 C CA . SER A 1 292 ? -1.629 -19.458 7.343 1 93.2 292 SER A CA 1
ATOM 2197 C C . SER A 1 292 ? -2.175 -18.907 8.656 1 93.2 292 SER A C 1
ATOM 2199 O O . SER A 1 292 ? -1.838 -19.406 9.732 1 93.2 292 SER A O 1
ATOM 2201 N N . MET A 1 293 ? -2.976 -17.913 8.595 1 96.14 293 MET A N 1
ATOM 2202 C CA . MET A 1 293 ? -3.554 -17.282 9.778 1 96.14 293 MET A CA 1
ATOM 2203 C C . MET A 1 293 ? -4.453 -18.258 10.53 1 96.14 293 MET A C 1
ATOM 2205 O O . MET A 1 293 ? -4.4 -18.338 11.758 1 96.14 293 MET A O 1
ATOM 2209 N N . ILE A 1 294 ? -5.259 -18.985 9.801 1 96.94 294 ILE A N 1
ATOM 2210 C CA . ILE A 1 294 ? -6.185 -19.932 10.413 1 96.94 294 ILE A CA 1
ATOM 2211 C C . ILE A 1 294 ? -5.404 -21.085 11.041 1 96.94 294 ILE A C 1
ATOM 2213 O O . ILE A 1 294 ? -5.736 -21.543 12.136 1 96.94 294 ILE A O 1
ATOM 2217 N N . GLU A 1 295 ? -4.409 -21.526 10.364 1 95.83 295 GLU A N 1
ATOM 2218 C CA . GLU A 1 295 ? -3.565 -22.585 10.909 1 95.83 295 GLU A CA 1
ATOM 2219 C C . GLU A 1 295 ? -2.899 -22.147 12.21 1 95.83 295 GLU A C 1
ATOM 2221 O O . GLU A 1 295 ? -2.766 -22.941 13.143 1 95.83 295 GLU A O 1
ATOM 2226 N N . ARG A 1 296 ? -2.414 -20.934 12.207 1 94.62 296 ARG A N 1
ATOM 2227 C CA . ARG A 1 296 ? -1.806 -20.395 13.419 1 94.62 296 ARG A CA 1
ATOM 2228 C C . ARG A 1 296 ? -2.776 -20.46 14.594 1 94.62 296 ARG A C 1
ATOM 2230 O O . ARG A 1 296 ? -2.398 -20.862 15.696 1 94.62 296 ARG A O 1
ATOM 2237 N N . TRP A 1 297 ? -3.983 -20.075 14.39 1 97.09 297 TRP A N 1
ATOM 2238 C CA . TRP A 1 297 ? -5.027 -20.135 15.408 1 97.09 297 TRP A CA 1
ATOM 2239 C C . TRP A 1 297 ? -5.353 -21.581 15.769 1 97.09 297 TRP A C 1
ATOM 2241 O O . TRP A 1 297 ? -5.488 -21.918 16.947 1 97.09 297 TRP A O 1
ATOM 2251 N N . LEU A 1 298 ? -5.469 -22.417 14.744 1 96.98 298 LEU A N 1
ATOM 2252 C CA . LEU A 1 298 ? -5.827 -23.818 14.935 1 96.98 298 LEU A CA 1
ATOM 2253 C C . LEU A 1 298 ? -4.725 -24.565 15.679 1 96.98 298 LEU A C 1
ATOM 2255 O O . LEU A 1 298 ? -4.998 -25.526 16.401 1 96.98 298 LEU A O 1
ATOM 2259 N N . GLY A 1 299 ? -3.482 -24.155 15.464 1 95.14 299 GLY A N 1
ATOM 2260 C CA . GLY A 1 299 ? -2.339 -24.847 16.039 1 95.14 299 GLY A CA 1
ATOM 2261 C C . GLY A 1 299 ? -1.974 -26.117 15.294 1 95.14 299 GLY A C 1
ATOM 2262 O O . GLY A 1 299 ? -1.22 -26.948 15.806 1 95.14 299 GLY A O 1
ATOM 2263 N N . GLN A 1 300 ? -2.571 -26.344 14.118 1 93.59 300 GLN A N 1
ATOM 2264 C CA . GLN A 1 300 ? -2.323 -27.481 13.237 1 93.59 300 GLN A CA 1
ATOM 2265 C C . GLN A 1 300 ? -2.662 -27.138 11.789 1 93.59 300 GLN A C 1
ATOM 2267 O O . GLN A 1 300 ? -3.33 -26.137 11.522 1 93.59 300 GLN A O 1
ATOM 2272 N N . PRO A 1 301 ? -2.177 -27.939 10.832 1 91.09 301 PRO A N 1
ATOM 2273 C CA . PRO A 1 301 ? -2.516 -27.685 9.43 1 91.09 301 PRO A CA 1
ATOM 2274 C C . PRO A 1 301 ? -4.018 -27.762 9.163 1 91.09 301 PRO A C 1
ATOM 2276 O O . PRO A 1 301 ? -4.731 -28.509 9.838 1 91.09 301 PRO A O 1
ATOM 2279 N N . LEU A 1 302 ? -4.438 -27.053 8.191 1 92.65 302 LEU A N 1
ATOM 2280 C CA . LEU A 1 302 ? -5.845 -27.066 7.807 1 92.65 302 LEU A CA 1
ATOM 2281 C C . LEU A 1 302 ? -6.279 -28.464 7.376 1 92.65 302 LEU A C 1
ATOM 2283 O O . LEU A 1 302 ? -5.536 -29.162 6.684 1 92.65 302 LEU A O 1
ATOM 2287 N N . PRO A 1 303 ? -7.451 -28.896 7.808 1 89.73 303 PRO A N 1
ATOM 2288 C CA . PRO A 1 303 ? -7.965 -30.191 7.354 1 89.73 303 PRO A CA 1
ATOM 2289 C C . PRO A 1 303 ? -8.431 -30.164 5.901 1 89.73 303 PRO A C 1
ATOM 2291 O O . PRO A 1 303 ? -9.176 -29.265 5.504 1 89.73 303 PRO A O 1
ATOM 2294 N N . ARG A 1 304 ? -7.774 -30.837 5.012 1 77.81 304 ARG A N 1
ATOM 2295 C CA . ARG A 1 304 ? -8.156 -30.876 3.604 1 77.81 304 ARG A CA 1
ATOM 2296 C C . ARG A 1 304 ? -8.6 -32.276 3.195 1 77.81 304 ARG A C 1
ATOM 2298 O O . ARG A 1 304 ? -8.159 -33.268 3.779 1 77.81 304 ARG A O 1
ATOM 2305 N N . PRO A 1 305 ? -9.731 -32.324 2.396 1 66.91 305 PRO A N 1
ATOM 2306 C CA . PRO A 1 305 ? -10.152 -33.654 1.95 1 66.91 305 PRO A CA 1
ATOM 2307 C C . PRO A 1 305 ? -9.023 -34.437 1.282 1 66.91 305 PRO A C 1
ATOM 2309 O O . PRO A 1 305 ? -8.123 -33.841 0.685 1 66.91 305 PRO A O 1
ATOM 2312 N N . GLU A 1 306 ? -8.639 -35.645 1.732 1 56.46 306 GLU A N 1
ATOM 2313 C CA . GLU A 1 306 ? -7.587 -36.54 1.259 1 56.46 306 GLU A CA 1
ATOM 2314 C C . GLU A 1 306 ? -7.314 -36.333 -0.228 1 56.46 306 GLU A C 1
ATOM 2316 O O . GLU A 1 306 ? -6.171 -36.45 -0.676 1 56.46 306 GLU A O 1
ATOM 2321 N N . GLY A 1 307 ? -8.292 -35.991 -1.183 1 47.45 307 GLY A N 1
ATOM 2322 C CA . GLY A 1 307 ? -8.107 -35.968 -2.625 1 47.45 307 GLY A CA 1
ATOM 2323 C C . GLY A 1 307 ? -7.535 -34.658 -3.132 1 47.45 307 GLY A C 1
ATOM 2324 O O . GLY A 1 307 ? -7.168 -34.546 -4.303 1 47.45 307 GLY A O 1
ATOM 2325 N N . GLU A 1 308 ? -7.774 -33.579 -2.62 1 47.27 308 GLU A N 1
ATOM 2326 C CA . GLU A 1 308 ? -7.398 -32.29 -3.194 1 47.27 308 GLU A CA 1
ATOM 2327 C C . GLU A 1 308 ? -5.894 -32.056 -3.085 1 47.27 308 GLU A C 1
ATOM 2329 O O . GLU A 1 308 ? -5.362 -31.117 -3.682 1 47.27 308 GLU A O 1
ATOM 2334 N N . GLY A 1 309 ? -5.277 -32.592 -2.237 1 41.36 309 GLY A N 1
ATOM 2335 C CA . GLY A 1 309 ? -3.833 -32.415 -2.221 1 41.36 309 GLY A CA 1
ATOM 2336 C C . GLY A 1 309 ? -3.146 -33.008 -3.437 1 41.36 309 GLY A C 1
ATOM 2337 O O . GLY A 1 309 ? -2.202 -32.422 -3.97 1 41.36 309 GLY A O 1
ATOM 2338 N N . ALA A 1 310 ? -3.374 -34.376 -3.841 1 35.89 310 ALA A N 1
ATOM 2339 C CA . ALA A 1 310 ? -2.732 -35.247 -4.822 1 35.89 310 ALA A CA 1
ATOM 2340 C C . ALA A 1 310 ? -3.201 -34.92 -6.236 1 35.89 310 ALA A C 1
ATOM 2342 O O . ALA A 1 310 ? -2.454 -35.096 -7.201 1 35.89 310 ALA A O 1
ATOM 2343 N N . SER A 1 311 ? -4.47 -34.526 -6.473 1 34.09 311 SER A N 1
ATOM 2344 C CA . SER A 1 311 ? -4.983 -34.535 -7.839 1 34.09 311 SER A CA 1
ATOM 2345 C C . SER A 1 311 ? -4.451 -33.35 -8.637 1 34.09 311 SER A C 1
ATOM 2347 O O . SER A 1 311 ? -4.529 -33.338 -9.868 1 34.09 311 SER A O 1
ATOM 2349 N N . LEU A 1 312 ? -4.261 -32.274 -8.087 1 34.31 312 LEU A N 1
ATOM 2350 C CA . LEU A 1 312 ? -3.872 -31.176 -8.965 1 34.31 312 LEU A CA 1
ATOM 2351 C C . LEU A 1 312 ? -2.431 -31.341 -9.436 1 34.31 312 LEU A C 1
ATOM 2353 O O . LEU A 1 312 ? -1.917 -30.503 -10.181 1 34.31 312 LEU A O 1
ATOM 2357 N N . ILE A 1 313 ? -1.7 -32.288 -8.961 1 29.43 313 ILE A N 1
ATOM 2358 C CA . ILE A 1 313 ? -0.393 -32.575 -9.542 1 29.43 313 ILE A CA 1
ATOM 2359 C C . ILE A 1 313 ? -0.57 -33.274 -10.888 1 29.43 313 ILE A C 1
ATOM 2361 O O . ILE A 1 313 ? 0.255 -33.115 -11.791 1 29.43 313 ILE A O 1
ATOM 2365 N N . CYS A 1 314 ? -1.379 -34.468 -11.153 1 25.83 314 CYS A N 1
ATOM 2366 C CA . CYS A 1 314 ? -1.369 -35.318 -12.338 1 25.83 314 CYS A CA 1
ATOM 2367 C C . CYS A 1 314 ? -2.303 -34.771 -13.411 1 25.83 314 CYS A C 1
ATOM 2369 O O . CYS A 1 314 ? -2.307 -35.256 -14.543 1 25.83 314 CYS A O 1
ATOM 2371 N N . GLN A 1 315 ? -3.458 -34.177 -13.115 1 22.95 315 GLN A N 1
ATOM 2372 C CA . GLN A 1 315 ? -4.189 -33.896 -14.347 1 22.95 315 GLN A CA 1
ATOM 2373 C C . GLN A 1 315 ? -3.779 -32.549 -14.935 1 22.95 315 GLN A C 1
ATOM 2375 O O . GLN A 1 315 ? -3.564 -31.583 -14.198 1 22.95 315 GLN A O 1
ATOM 2380 N N . MET B 1 1 ? -1.012 3.181 23.658 1 35.12 1 MET B N 1
ATOM 2381 C CA . MET B 1 1 ? -1.18 3.146 22.208 1 35.12 1 MET B CA 1
ATOM 2382 C C . MET B 1 1 ? -0.401 4.275 21.542 1 35.12 1 MET B C 1
ATOM 2384 O O . MET B 1 1 ? -0.577 5.445 21.887 1 35.12 1 MET B O 1
ATOM 2388 N N . GLN B 1 2 ? 0.827 3.977 21.16 1 45.82 2 GLN B N 1
ATOM 2389 C CA . GLN B 1 2 ? 1.727 5.012 20.663 1 45.82 2 GLN B CA 1
ATOM 2390 C C . GLN B 1 2 ? 1.034 5.894 19.628 1 45.82 2 GLN B C 1
ATOM 2392 O O . GLN B 1 2 ? 0.245 5.405 18.816 1 45.82 2 GLN B O 1
ATOM 2397 N N . LYS B 1 3 ? 0.997 7.135 19.985 1 49.96 3 LYS B N 1
ATOM 2398 C CA . LYS B 1 3 ? 0.396 8.292 19.328 1 49.96 3 LYS B CA 1
ATOM 2399 C C . LYS B 1 3 ? 0.928 8.455 17.907 1 49.96 3 LYS B C 1
ATOM 2401 O O . LYS B 1 3 ? 2.104 8.77 17.71 1 49.96 3 LYS B O 1
ATOM 2406 N N . LEU B 1 4 ? 0.554 7.616 17.001 1 61.36 4 LEU B N 1
ATOM 2407 C CA . LEU B 1 4 ? 0.92 7.988 15.639 1 61.36 4 LEU B CA 1
ATOM 2408 C C . LEU B 1 4 ? 0.254 9.3 15.236 1 61.36 4 LEU B C 1
ATOM 2410 O O . LEU B 1 4 ? -0.947 9.481 15.447 1 61.36 4 LEU B O 1
ATOM 2414 N N . PRO B 1 5 ? 1.084 10.321 15.021 1 56.8 5 PRO B N 1
ATOM 2415 C CA . PRO B 1 5 ? 0.581 11.691 14.892 1 56.8 5 PRO B CA 1
ATOM 2416 C C . PRO B 1 5 ? -0.439 11.842 13.766 1 56.8 5 PRO B C 1
ATOM 2418 O O . PRO B 1 5 ? -1.253 12.768 13.785 1 56.8 5 PRO B O 1
ATOM 2421 N N . LEU B 1 6 ? -0.279 10.824 12.776 1 66.93 6 LEU B N 1
ATOM 2422 C CA . LEU B 1 6 ? -1.238 11.034 11.697 1 66.93 6 LEU B CA 1
ATOM 2423 C C . LEU B 1 6 ? -2.238 9.885 11.628 1 66.93 6 LEU B C 1
ATOM 2425 O O . LEU B 1 6 ? -1.909 8.749 11.977 1 66.93 6 LEU B O 1
ATOM 2429 N N . ALA B 1 7 ? -3.426 10.165 11.239 1 60.59 7 ALA B N 1
ATOM 2430 C CA . ALA B 1 7 ? -4.52 9.223 11.018 1 60.59 7 ALA B CA 1
ATOM 2431 C C . ALA B 1 7 ? -4.801 8.404 12.274 1 60.59 7 ALA B C 1
ATOM 2433 O O . ALA B 1 7 ? -4.609 7.186 12.284 1 60.59 7 ALA B O 1
ATOM 2434 N N . ARG B 1 8 ? -5.206 9.131 13.228 1 67.4 8 ARG B N 1
ATOM 2435 C CA . ARG B 1 8 ? -5.356 8.574 14.568 1 67.4 8 ARG B CA 1
ATOM 2436 C C . ARG B 1 8 ? -6.801 8.168 14.834 1 67.4 8 ARG B C 1
ATOM 2438 O O . ARG B 1 8 ? -7.198 7.985 15.987 1 67.4 8 ARG B O 1
ATOM 2445 N N . GLY B 1 9 ? -7.404 8.167 13.733 1 72.3 9 GLY B N 1
ATOM 2446 C CA . GLY B 1 9 ? -8.798 7.808 13.935 1 72.3 9 GLY B CA 1
ATOM 2447 C C . GLY B 1 9 ? -9.678 8.997 14.272 1 72.3 9 GLY B C 1
ATOM 2448 O O . GLY B 1 9 ? -9.395 10.122 13.856 1 72.3 9 GLY B O 1
ATOM 2449 N N . GLY B 1 10 ? -10.927 8.765 14.779 1 76.79 10 GLY B N 1
ATOM 2450 C CA . GLY B 1 10 ? -11.854 9.797 15.217 1 76.79 10 GLY B CA 1
ATOM 2451 C C . GLY B 1 10 ? -12.861 10.186 14.152 1 76.79 10 GLY B C 1
ATOM 2452 O O . GLY B 1 10 ? -13.637 11.126 14.338 1 76.79 10 GLY B O 1
ATOM 2453 N N . ILE B 1 11 ? -12.823 9.512 13.032 1 88.69 11 ILE B N 1
ATOM 2454 C CA . ILE B 1 11 ? -13.749 9.792 11.94 1 88.69 11 ILE B CA 1
ATOM 2455 C C . ILE B 1 11 ? -14.498 8.517 11.559 1 88.69 11 ILE B C 1
ATOM 2457 O O . ILE B 1 11 ? -13.953 7.415 11.662 1 88.69 11 ILE B O 1
ATOM 2461 N N . ASP B 1 12 ? -15.736 8.741 11.272 1 91.25 12 ASP B N 1
ATOM 2462 C CA . ASP B 1 12 ? -16.509 7.727 10.561 1 91.25 12 ASP B CA 1
ATOM 2463 C C . ASP B 1 12 ? -16.385 7.903 9.049 1 91.25 12 ASP B C 1
ATOM 2465 O O . ASP B 1 12 ? -16.878 8.885 8.49 1 91.25 12 ASP B O 1
ATOM 2469 N N . ALA B 1 13 ? -15.8 7.011 8.46 1 90.6 13 ALA B N 1
ATOM 2470 C CA . ALA B 1 13 ? -15.579 7.117 7.02 1 90.6 13 ALA B CA 1
ATOM 2471 C C . ALA B 1 13 ? -16.904 7.165 6.264 1 90.6 13 ALA B C 1
ATOM 2473 O O . ALA B 1 13 ? -16.993 7.77 5.192 1 90.6 13 ALA B O 1
ATOM 2474 N N . ALA B 1 14 ? -17.929 6.511 6.807 1 92.27 14 ALA B N 1
ATOM 2475 C CA . ALA B 1 14 ? -19.265 6.458 6.219 1 92.27 14 ALA B CA 1
ATOM 2476 C C . ALA B 1 14 ? -19.202 6.053 4.749 1 92.27 14 ALA B C 1
ATOM 2478 O O . ALA B 1 14 ? -19.8 6.708 3.892 1 92.27 14 ALA B O 1
ATOM 2479 N N . SER B 1 15 ? -18.478 5.038 4.475 1 91 15 SER B N 1
ATOM 2480 C CA . SER B 1 15 ? -18.236 4.61 3.101 1 91 15 SER B CA 1
ATOM 2481 C C . SER B 1 15 ? -19.535 4.216 2.407 1 91 15 SER B C 1
ATOM 2483 O O . SER B 1 15 ? -19.677 4.395 1.195 1 91 15 SER B O 1
ATOM 2485 N N . GLN B 1 16 ? -20.469 3.769 3.129 1 88.6 16 GLN B N 1
ATOM 2486 C CA . GLN B 1 16 ? -21.742 3.324 2.571 1 88.6 16 GLN B CA 1
ATOM 2487 C C . GLN B 1 16 ? -22.541 4.501 2.019 1 88.6 16 GLN B C 1
ATOM 2489 O O . GLN B 1 16 ? -23.441 4.315 1.196 1 88.6 16 GLN B O 1
ATOM 2494 N N . ASP B 1 17 ? -22.238 5.681 2.458 1 93.1 17 ASP B N 1
ATOM 2495 C CA . ASP B 1 17 ? -22.985 6.869 2.055 1 93.1 17 ASP B CA 1
ATOM 2496 C C . ASP B 1 17 ? -22.422 7.46 0.765 1 93.1 17 ASP B C 1
ATOM 2498 O O . ASP B 1 17 ? -23.073 8.283 0.117 1 93.1 17 ASP B O 1
ATOM 2502 N N . ARG B 1 18 ? -21.247 7.051 0.362 1 95.18 18 ARG B N 1
ATOM 2503 C CA . ARG B 1 18 ? -20.486 7.732 -0.681 1 95.18 18 ARG B CA 1
ATOM 2504 C C . ARG B 1 18 ? -21.229 7.697 -2.012 1 95.18 18 ARG B C 1
ATOM 2506 O O . ARG B 1 18 ? -21.169 8.652 -2.789 1 95.18 18 ARG B O 1
ATOM 2513 N N . ALA B 1 19 ? -21.946 6.679 -2.222 1 91.88 19 ALA B N 1
ATOM 2514 C CA . ALA B 1 19 ? -22.637 6.524 -3.499 1 91.88 19 ALA B CA 1
ATOM 2515 C C . ALA B 1 19 ? -23.85 7.445 -3.583 1 91.88 19 ALA B C 1
ATOM 2517 O O . ALA B 1 19 ? -24.345 7.733 -4.676 1 91.88 19 ALA B O 1
ATOM 2518 N N . ASN B 1 20 ? -24.324 7.963 -2.474 1 92.49 20 ASN B N 1
ATOM 2519 C CA . ASN B 1 20 ? -25.6 8.671 -2.46 1 92.49 20 ASN B CA 1
ATOM 2520 C C . ASN B 1 20 ? -25.45 10.085 -1.908 1 92.49 20 ASN B C 1
ATOM 2522 O O . ASN B 1 20 ? -26.438 10.807 -1.761 1 92.49 20 ASN B O 1
ATOM 2526 N N . VAL B 1 21 ? -24.312 10.429 -1.667 1 94.73 21 VAL B N 1
ATOM 2527 C CA . VAL B 1 21 ? -24.122 11.745 -1.066 1 94.73 21 VAL B CA 1
ATOM 2528 C C . VAL B 1 21 ? -24.284 12.828 -2.131 1 94.73 21 VAL B C 1
ATOM 2530 O O . VAL B 1 21 ? -23.823 12.667 -3.264 1 94.73 21 VAL B O 1
ATOM 2533 N N . ASP B 1 22 ? -25.027 13.868 -1.809 1 95.88 22 ASP B N 1
ATOM 2534 C CA . ASP B 1 22 ? -25.147 15.058 -2.646 1 95.88 22 ASP B CA 1
ATOM 2535 C C . ASP B 1 22 ? -24.091 16.097 -2.278 1 95.88 22 ASP B C 1
ATOM 2537 O O . ASP B 1 22 ? -24.325 16.952 -1.422 1 95.88 22 ASP B O 1
ATOM 2541 N N . LEU B 1 23 ? -23.01 16.109 -2.958 1 96.62 23 LEU B N 1
ATOM 2542 C CA . LEU B 1 23 ? -21.868 16.952 -2.621 1 96.62 23 LEU B CA 1
ATOM 2543 C C . LEU B 1 23 ? -22.216 18.428 -2.783 1 96.62 23 LEU B C 1
ATOM 2545 O O . LEU B 1 23 ? -21.726 19.272 -2.028 1 96.62 23 LEU B O 1
ATOM 2549 N N . ALA B 1 24 ? -22.999 18.729 -3.749 1 94.43 24 ALA B N 1
ATOM 2550 C CA . ALA B 1 24 ? -23.377 20.121 -3.975 1 94.43 24 ALA B CA 1
ATOM 2551 C C . ALA B 1 24 ? -24.171 20.672 -2.794 1 94.43 24 ALA B C 1
ATOM 2553 O O . ALA B 1 24 ? -23.893 21.772 -2.31 1 94.43 24 ALA B O 1
ATOM 2554 N N . ALA B 1 25 ? -25.101 19.911 -2.348 1 94.87 25 ALA B N 1
ATOM 2555 C CA . ALA B 1 25 ? -25.91 20.317 -1.202 1 94.87 25 ALA B CA 1
ATOM 2556 C C . ALA B 1 25 ? -25.063 20.404 0.064 1 94.87 25 ALA B C 1
ATOM 2558 O O . ALA B 1 25 ? -25.199 21.348 0.846 1 94.87 25 ALA B O 1
ATOM 2559 N N . LEU B 1 26 ? -24.204 19.473 0.222 1 95.38 26 LEU B N 1
ATOM 2560 C CA . LEU B 1 26 ? -23.386 19.433 1.43 1 95.38 26 LEU B CA 1
ATOM 2561 C C . LEU B 1 26 ? -22.376 20.576 1.44 1 95.38 26 LEU B C 1
ATOM 2563 O O . LEU B 1 26 ? -22.042 21.105 2.503 1 95.38 26 LEU B O 1
ATOM 2567 N N . ALA B 1 27 ? -21.888 20.915 0.254 1 94.45 27 ALA B N 1
ATOM 2568 C CA . ALA B 1 27 ? -20.896 21.983 0.164 1 94.45 27 ALA B CA 1
ATOM 2569 C C . ALA B 1 27 ? -21.452 23.296 0.708 1 94.45 27 ALA B C 1
ATOM 2571 O O . ALA B 1 27 ? -20.693 24.166 1.141 1 94.45 27 ALA B O 1
ATOM 2572 N N . ALA B 1 28 ? -22.763 23.425 0.784 1 90.41 28 ALA B N 1
ATOM 2573 C CA . ALA B 1 28 ? -23.419 24.641 1.258 1 90.41 28 ALA B CA 1
ATOM 2574 C C . ALA B 1 28 ? -23.743 24.546 2.746 1 90.41 28 ALA B C 1
ATOM 2576 O O . ALA B 1 28 ? -23.999 25.561 3.398 1 90.41 28 ALA B O 1
ATOM 2577 N N . ALA B 1 29 ? -23.626 23.365 3.306 1 92.92 29 ALA B N 1
ATOM 2578 C CA . ALA B 1 29 ? -24.218 23.182 4.629 1 92.92 29 ALA B CA 1
ATOM 2579 C C . ALA B 1 29 ? -23.212 22.568 5.599 1 92.92 29 ALA B C 1
ATOM 2581 O O . ALA B 1 29 ? -23.374 22.67 6.818 1 92.92 29 ALA B O 1
ATOM 2582 N N . ALA B 1 30 ? -22.248 21.914 5.085 1 96.08 30 ALA B N 1
ATOM 2583 C CA . ALA B 1 30 ? -21.29 21.194 5.921 1 96.08 30 ALA B CA 1
ATOM 2584 C C . ALA B 1 30 ? -19.917 21.857 5.876 1 96.08 30 ALA B C 1
ATOM 2586 O O . ALA B 1 30 ? -19.617 22.617 4.952 1 96.08 30 ALA B O 1
ATOM 2587 N N . PRO B 1 31 ? -19.103 21.608 6.93 1 96.71 31 PRO B N 1
ATOM 2588 C CA . PRO B 1 31 ? -17.723 22.094 6.864 1 96.71 31 PRO B CA 1
ATOM 2589 C C . PRO B 1 31 ? -16.963 21.55 5.656 1 96.71 31 PRO B C 1
ATOM 2591 O O . PRO B 1 31 ? -17.074 20.363 5.336 1 96.71 31 PRO B O 1
ATOM 2594 N N . VAL B 1 32 ? -16.223 22.423 4.998 1 98.01 32 VAL B N 1
ATOM 2595 C CA . VAL B 1 32 ? -15.387 22.052 3.861 1 98.01 32 VAL B CA 1
ATOM 2596 C C . VAL B 1 32 ? -13.928 22.389 4.16 1 98.01 32 VAL B C 1
ATOM 2598 O O . VAL B 1 32 ? -13.544 23.561 4.171 1 98.01 32 VAL B O 1
ATOM 2601 N N . ILE B 1 33 ? -13.145 21.335 4.323 1 97.41 33 ILE B N 1
ATOM 2602 C CA . ILE B 1 33 ? -11.724 21.476 4.625 1 97.41 33 ILE B CA 1
ATOM 2603 C C . ILE B 1 33 ? -10.939 21.671 3.331 1 97.41 33 ILE B C 1
ATOM 2605 O O . ILE B 1 33 ? -11.04 20.861 2.407 1 97.41 33 ILE B O 1
ATOM 2609 N N . ALA B 1 34 ? -10.133 22.73 3.333 1 97.95 34 ALA B N 1
ATOM 2610 C CA . ALA B 1 34 ? -9.388 23.039 2.115 1 97.95 34 ALA B CA 1
ATOM 2611 C C . ALA B 1 34 ? -7.929 22.612 2.241 1 97.95 34 ALA B C 1
ATOM 2613 O O . ALA B 1 34 ? -7.304 22.816 3.284 1 97.95 34 ALA B O 1
ATOM 2614 N N . VAL B 1 35 ? -7.452 22.013 1.176 1 97.49 35 VAL B N 1
ATOM 2615 C CA . VAL B 1 35 ? -6.044 21.644 1.079 1 97.49 35 VAL B CA 1
ATOM 2616 C C . VAL B 1 35 ? -5.483 22.094 -0.268 1 97.49 35 VAL B C 1
ATOM 2618 O O . VAL B 1 35 ? -6.241 22.389 -1.196 1 97.49 35 VAL B O 1
ATOM 2621 N N . ASP B 1 36 ? -4.166 22.209 -0.361 1 96.52 36 ASP B N 1
ATOM 2622 C CA . ASP B 1 36 ? -3.544 22.507 -1.648 1 96.52 36 ASP B CA 1
ATOM 2623 C C . ASP B 1 36 ? -2.419 21.521 -1.956 1 96.52 36 ASP B C 1
ATOM 2625 O O . ASP B 1 36 ? -2.202 20.566 -1.207 1 96.52 36 ASP B O 1
ATOM 2629 N N . MET B 1 37 ? -1.757 21.66 -3.083 1 93.17 37 MET B N 1
ATOM 2630 C CA . MET B 1 37 ? -0.805 20.661 -3.561 1 93.17 37 MET B CA 1
ATOM 2631 C C . MET B 1 37 ? 0.52 20.771 -2.814 1 93.17 37 MET B C 1
ATOM 2633 O O . MET B 1 37 ? 1.388 19.908 -2.951 1 93.17 37 MET B O 1
ATOM 2637 N N . ARG B 1 38 ? 0.66 21.811 -1.976 1 93.53 38 ARG B N 1
ATOM 2638 C CA . ARG B 1 38 ? 1.811 21.915 -1.086 1 93.53 38 ARG B CA 1
ATOM 2639 C C . ARG B 1 38 ? 1.532 21.238 0.252 1 93.53 38 ARG B C 1
ATOM 2641 O O . ARG B 1 38 ? 2.305 21.384 1.201 1 93.53 38 ARG B O 1
ATOM 2648 N N . ARG B 1 39 ? 0.401 20.615 0.297 1 93.66 39 ARG B N 1
ATOM 2649 C CA . ARG B 1 39 ? -0.023 19.815 1.442 1 93.66 39 ARG B CA 1
ATOM 2650 C C . ARG B 1 39 ? -0.271 20.693 2.663 1 93.66 39 ARG B C 1
ATOM 2652 O O . ARG B 1 39 ? 0.105 20.332 3.781 1 93.66 39 ARG B O 1
ATOM 2659 N N . ARG B 1 40 ? -0.877 21.798 2.432 1 96.06 40 ARG B N 1
ATOM 2660 C CA . ARG B 1 40 ? -1.21 22.742 3.494 1 96.06 40 ARG B CA 1
ATOM 2661 C C . ARG B 1 40 ? -2.709 22.74 3.777 1 96.06 40 ARG B C 1
ATOM 2663 O O . ARG B 1 40 ? -3.502 22.288 2.949 1 96.06 40 ARG B O 1
ATOM 2670 N N . VAL B 1 41 ? -2.998 23.202 4.974 1 96.33 41 VAL B N 1
ATOM 2671 C CA . VAL B 1 41 ? -4.382 23.28 5.43 1 96.33 41 VAL B CA 1
ATOM 2672 C C . VAL B 1 41 ? -4.647 24.653 6.043 1 96.33 41 VAL B C 1
ATOM 2674 O O . VAL B 1 41 ? -3.712 25.365 6.415 1 96.33 41 VAL B O 1
ATOM 2677 N N . LEU B 1 42 ? -5.935 25.008 6.109 1 96.53 42 LEU B N 1
ATOM 2678 C CA . LEU B 1 42 ? -6.365 26.185 6.856 1 96.53 42 LEU B CA 1
ATOM 2679 C C . LEU B 1 42 ? -6.568 25.85 8.33 1 96.53 42 LEU B C 1
ATOM 2681 O O . LEU B 1 42 ? -7.097 24.786 8.662 1 96.53 42 LEU B O 1
ATOM 2685 N N . LEU B 1 43 ? -6.116 26.756 9.155 1 95.68 43 LEU B N 1
ATOM 2686 C CA . LEU B 1 43 ? -6.264 26.557 10.592 1 95.68 43 LEU B CA 1
ATOM 2687 C C . LEU B 1 43 ? -7.116 27.661 11.209 1 95.68 43 LEU B C 1
ATOM 2689 O O . LEU B 1 43 ? -7.134 28.789 10.71 1 95.68 43 LEU B O 1
ATOM 2693 N N . ARG B 1 44 ? -7.773 27.26 12.29 1 92.67 44 ARG B N 1
ATOM 2694 C CA . ARG B 1 44 ? -8.449 28.268 13.1 1 92.67 44 ARG B CA 1
ATOM 2695 C C . ARG B 1 44 ? -7.441 29.158 13.819 1 92.67 44 ARG B C 1
ATOM 2697 O O . ARG B 1 44 ? -6.288 28.768 14.015 1 92.67 44 ARG B O 1
ATOM 2704 N N . GLN B 1 45 ? -7.75 30.323 14.159 1 81.48 45 GLN B N 1
ATOM 2705 C CA . GLN B 1 45 ? -6.871 31.326 14.752 1 81.48 45 GLN B CA 1
ATOM 2706 C C . GLN B 1 45 ? -6.654 31.056 16.238 1 81.48 45 GLN B C 1
ATOM 2708 O O . GLN B 1 45 ? -5.74 31.614 16.849 1 81.48 45 GLN B O 1
ATOM 2713 N N . GLU B 1 46 ? -7.152 30.057 16.682 1 77.92 46 GLU B N 1
ATOM 2714 C CA . GLU B 1 46 ? -7.061 29.782 18.113 1 77.92 46 GLU B CA 1
ATOM 2715 C C . GLU B 1 46 ? -5.687 29.232 18.483 1 77.92 46 GLU B C 1
ATOM 2717 O O . GLU B 1 46 ? -4.83 29.051 17.615 1 77.92 46 GLU B O 1
ATOM 2722 N N . ASP B 1 47 ? -5.495 29.171 19.738 1 73.29 47 ASP B N 1
ATOM 2723 C CA . ASP B 1 47 ? -4.205 28.764 20.287 1 73.29 47 ASP B CA 1
ATOM 2724 C C . ASP B 1 47 ? -3.875 27.323 19.906 1 73.29 47 ASP B C 1
ATOM 2726 O O . ASP B 1 47 ? -2.766 27.034 19.451 1 73.29 47 ASP B O 1
ATOM 2730 N N . LYS B 1 48 ? -4.951 26.541 20.081 1 83.86 48 LYS B N 1
ATOM 2731 C CA . LYS B 1 48 ? -4.705 25.157 19.686 1 83.86 48 LYS B CA 1
ATOM 2732 C C . LYS B 1 48 ? -5.055 24.935 18.217 1 83.86 48 LYS B C 1
ATOM 2734 O O . LYS B 1 48 ? -6.142 25.306 17.769 1 83.86 48 LYS B O 1
ATOM 2739 N N . PRO B 1 49 ? -4.135 24.353 17.532 1 88.88 49 PRO B N 1
ATOM 2740 C CA . PRO B 1 49 ? -4.391 24.164 16.102 1 88.88 49 PRO B CA 1
ATOM 2741 C C . PRO B 1 49 ? -5.612 23.287 15.832 1 88.88 49 PRO B C 1
ATOM 2743 O O . PRO B 1 49 ? -5.764 22.228 16.446 1 88.88 49 PRO B O 1
ATOM 2746 N N . ALA B 1 50 ? -6.463 23.778 15.056 1 93.19 50 ALA B N 1
ATOM 2747 C CA . ALA B 1 50 ? -7.647 23.078 14.566 1 93.19 50 ALA B CA 1
ATOM 2748 C C . ALA B 1 50 ? -7.946 23.453 13.117 1 93.19 50 ALA B C 1
ATOM 2750 O O . ALA B 1 50 ? -7.692 24.584 12.697 1 93.19 50 ALA B O 1
ATOM 2751 N N . LEU B 1 51 ? -8.477 22.523 12.448 1 95.32 51 LEU B N 1
ATOM 2752 C CA . LEU B 1 51 ? -8.781 22.795 11.048 1 95.32 51 LEU B CA 1
ATOM 2753 C C . LEU B 1 51 ? -9.889 23.835 10.925 1 95.32 51 LEU B C 1
ATOM 2755 O O . LEU B 1 51 ? -10.844 23.827 11.706 1 95.32 51 LEU B O 1
ATOM 2759 N N . ALA B 1 52 ? -9.747 24.67 10 1 96.1 52 ALA B N 1
ATOM 2760 C CA . ALA B 1 52 ? -10.791 25.629 9.648 1 96.1 52 ALA B CA 1
ATOM 2761 C C . ALA B 1 52 ? -11.483 25.232 8.347 1 96.1 52 ALA B C 1
ATOM 2763 O O . ALA B 1 52 ? -10.853 24.671 7.447 1 96.1 52 ALA B O 1
ATOM 2764 N N . ALA B 1 53 ? -12.717 25.556 8.269 1 96.54 53 ALA B N 1
ATOM 2765 C CA . ALA B 1 53 ? -13.495 25.289 7.062 1 96.54 53 ALA B CA 1
ATOM 2766 C C . ALA B 1 53 ? -13.645 26.551 6.217 1 96.54 53 ALA B C 1
ATOM 2768 O O . ALA B 1 53 ? -13.526 27.666 6.729 1 96.54 53 ALA B O 1
ATOM 2769 N N . LEU B 1 54 ? -13.86 26.327 4.947 1 96.56 54 LEU B N 1
ATOM 2770 C CA . LEU B 1 54 ? -14.205 27.439 4.068 1 96.56 54 LEU B CA 1
ATOM 2771 C C . LEU B 1 54 ? -15.626 27.923 4.335 1 96.56 54 LEU B C 1
ATOM 2773 O O . LEU B 1 54 ? -16.508 27.124 4.658 1 96.56 54 LEU B O 1
ATOM 2777 N N . THR B 1 55 ? -15.835 29.221 4.129 1 93.54 55 THR B N 1
ATOM 2778 C CA . THR B 1 55 ? -17.19 29.761 4.148 1 93.54 55 THR B CA 1
ATOM 2779 C C . THR B 1 55 ? -17.888 29.515 2.813 1 93.54 55 THR B C 1
ATOM 2781 O O . THR B 1 55 ? -17.23 29.303 1.792 1 93.54 55 THR B O 1
ATOM 2784 N N . PRO B 1 56 ? -19.171 29.581 2.85 1 92.26 56 PRO B N 1
ATOM 2785 C CA . PRO B 1 56 ? -19.892 29.434 1.583 1 92.26 56 PRO B CA 1
ATOM 2786 C C . PRO B 1 56 ? -19.452 30.451 0.533 1 92.26 56 PRO B C 1
ATOM 2788 O O . PRO B 1 56 ? -19.356 30.119 -0.651 1 92.26 56 PRO B O 1
ATOM 2791 N N . SER B 1 57 ? -19.179 31.668 0.929 1 92.92 57 SER B N 1
ATOM 2792 C CA . SER B 1 57 ? -18.73 32.702 0.002 1 92.92 57 SER B CA 1
ATOM 2793 C C . SER B 1 57 ? -17.368 32.357 -0.593 1 92.92 57 SER B C 1
ATOM 2795 O O . SER B 1 57 ? -17.125 32.593 -1.778 1 92.92 57 SER B O 1
ATOM 2797 N N . GLU B 1 58 ? -16.526 31.822 0.228 1 94.57 58 GLU B N 1
ATOM 2798 C CA . GLU B 1 58 ? -15.21 31.409 -0.253 1 94.57 58 GLU B CA 1
ATOM 2799 C C . GLU B 1 58 ? -15.323 30.261 -1.252 1 94.57 58 GLU B C 1
ATOM 2801 O O . GLU B 1 58 ? -14.597 30.225 -2.248 1 94.57 58 GLU B O 1
ATOM 2806 N N . ILE B 1 59 ? -16.181 29.332 -1.012 1 94.88 59 ILE B N 1
ATOM 2807 C CA . ILE B 1 59 ? -16.414 28.196 -1.898 1 94.88 59 ILE B CA 1
ATOM 2808 C C . ILE B 1 59 ? -16.903 28.693 -3.257 1 94.88 59 ILE B C 1
ATOM 2810 O O . ILE B 1 59 ? -16.401 28.265 -4.299 1 94.88 59 ILE B O 1
ATOM 2814 N N . ARG B 1 60 ? -17.826 29.629 -3.225 1 92.54 60 ARG B N 1
ATOM 2815 C CA . ARG B 1 60 ? -18.383 30.165 -4.463 1 92.54 60 ARG B CA 1
ATOM 2816 C C . ARG B 1 60 ? -17.323 30.919 -5.259 1 92.54 60 ARG B C 1
ATOM 2818 O O . ARG B 1 60 ? -17.335 30.899 -6.492 1 92.54 60 ARG B O 1
ATOM 2825 N N . ARG B 1 61 ? -16.532 31.579 -4.543 1 92.84 61 ARG B N 1
ATOM 2826 C CA . ARG B 1 61 ? -15.469 32.33 -5.203 1 92.84 61 ARG B CA 1
ATOM 2827 C C . ARG B 1 61 ? -14.448 31.391 -5.837 1 92.84 61 ARG B C 1
ATOM 2829 O O . ARG B 1 61 ? -13.955 31.652 -6.936 1 92.84 61 ARG B O 1
ATOM 2836 N N . GLU B 1 62 ? -14.089 30.344 -5.128 1 94.62 62 GLU B N 1
ATOM 2837 C CA . GLU B 1 62 ? -13.061 29.409 -5.574 1 94.62 62 GLU B CA 1
ATOM 2838 C C . GLU B 1 62 ? -13.545 28.579 -6.759 1 94.62 62 GLU B C 1
ATOM 2840 O O . GLU B 1 62 ? -12.778 28.297 -7.682 1 94.62 62 GLU B O 1
ATOM 2845 N N . PHE B 1 63 ? -14.827 28.189 -6.645 1 94.94 63 PHE B N 1
ATOM 2846 C CA . PHE B 1 63 ? -15.368 27.307 -7.673 1 94.94 63 PHE B CA 1
ATOM 2847 C C . PHE B 1 63 ? -16.497 27.991 -8.434 1 94.94 63 PHE B C 1
ATOM 2849 O O . PHE B 1 63 ? -17.609 28.123 -7.919 1 94.94 63 PHE B O 1
ATOM 2856 N N . SER B 1 64 ? -16.186 28.339 -9.701 1 92.27 64 SER B N 1
ATOM 2857 C CA . SER B 1 64 ? -17.195 28.983 -10.537 1 92.27 64 SER B CA 1
ATOM 2858 C C . SER B 1 64 ? -18.365 28.045 -10.812 1 92.27 64 SER B C 1
ATOM 2860 O O . SER B 1 64 ? -19.505 28.492 -10.956 1 92.27 64 SER B O 1
ATOM 2862 N N . SER B 1 65 ? -18.141 26.781 -10.92 1 94.57 65 SER B N 1
ATOM 2863 C CA . SER B 1 65 ? -19.147 25.736 -11.082 1 94.57 65 SER B CA 1
ATOM 2864 C C . SER B 1 65 ? -18.906 24.582 -10.115 1 94.57 65 SER B C 1
ATOM 2866 O O . SER B 1 65 ? -17.94 23.831 -10.265 1 94.57 65 SER B O 1
ATOM 2868 N N . LEU B 1 66 ? -19.8 24.449 -9.236 1 94.41 66 LEU B N 1
ATOM 2869 C CA . LEU B 1 66 ? -19.675 23.367 -8.266 1 94.41 66 LEU B CA 1
ATOM 2870 C C . LEU B 1 66 ? -19.755 22.008 -8.954 1 94.41 66 LEU B C 1
ATOM 2872 O O . LEU B 1 66 ? -19.01 21.088 -8.609 1 94.41 66 LEU B O 1
ATOM 2876 N N . THR B 1 67 ? -20.65 21.952 -9.922 1 94.78 67 THR B N 1
ATOM 2877 C CA . THR B 1 67 ? -20.836 20.704 -10.654 1 94.78 67 THR B CA 1
ATOM 2878 C C . THR B 1 67 ? -19.54 20.283 -11.342 1 94.78 67 THR B C 1
ATOM 2880 O O . THR B 1 67 ? -19.141 19.119 -11.267 1 94.78 67 THR B O 1
ATOM 2883 N N . GLN B 1 68 ? -18.934 21.241 -11.916 1 95.6 68 GLN B N 1
ATOM 2884 C CA . GLN B 1 68 ? -17.673 20.958 -12.594 1 95.6 68 GLN B CA 1
ATOM 2885 C C . GLN B 1 68 ? -16.582 20.589 -11.593 1 95.6 68 GLN B C 1
ATOM 2887 O O . GLN B 1 68 ? -15.802 19.664 -11.831 1 95.6 68 GLN B O 1
ATOM 2892 N N . ALA B 1 69 ? -16.51 21.306 -10.508 1 96.77 69 ALA B N 1
ATOM 2893 C CA . ALA B 1 69 ? -15.514 21.038 -9.474 1 96.77 69 ALA B CA 1
ATOM 2894 C C . ALA B 1 69 ? -15.669 19.626 -8.916 1 96.77 69 ALA B C 1
ATOM 2896 O O . ALA B 1 69 ? -14.677 18.925 -8.7 1 96.77 69 ALA B O 1
ATOM 2897 N N . ILE B 1 70 ? -16.9 19.204 -8.722 1 97.19 70 ILE B N 1
ATOM 2898 C CA . ILE B 1 70 ? -17.204 17.879 -8.192 1 97.19 70 ILE B CA 1
ATOM 2899 C C . ILE B 1 70 ? -16.817 16.813 -9.214 1 97.19 70 ILE B C 1
ATOM 2901 O O . ILE B 1 70 ? -16.166 15.823 -8.871 1 97.19 70 ILE B O 1
ATOM 2905 N N . ALA B 1 71 ? -17.113 17.02 -10.461 1 96.01 71 ALA B N 1
ATOM 2906 C CA . ALA B 1 71 ? -16.791 16.071 -11.523 1 96.01 71 ALA B CA 1
ATOM 2907 C C . ALA B 1 71 ? -15.281 15.927 -11.69 1 96.01 71 ALA B C 1
ATOM 2909 O O . ALA B 1 71 ? -14.79 14.857 -12.06 1 96.01 71 ALA B O 1
ATOM 2910 N N . GLN B 1 72 ? -14.615 16.988 -11.378 1 96.14 72 GLN B N 1
ATOM 2911 C CA . GLN B 1 72 ? -13.162 16.992 -11.508 1 96.14 72 GLN B CA 1
ATOM 2912 C C . GLN B 1 72 ? -12.496 16.441 -10.25 1 96.14 72 GLN B C 1
ATOM 2914 O O . GLN B 1 72 ? -11.273 16.294 -10.203 1 96.14 72 GLN B O 1
ATOM 2919 N N . GLY B 1 73 ? -13.27 16.169 -9.274 1 97.15 73 GLY B N 1
ATOM 2920 C CA . GLY B 1 73 ? -12.731 15.635 -8.034 1 97.15 73 GLY B CA 1
ATOM 2921 C C . GLY B 1 73 ? -12.116 16.698 -7.144 1 97.15 73 GLY B C 1
ATOM 2922 O O . GLY B 1 73 ? -11.242 16.401 -6.327 1 97.15 73 GLY B O 1
ATOM 2923 N N . ARG B 1 74 ? -12.534 17.926 -7.279 1 97.74 74 ARG B N 1
ATOM 2924 C CA . ARG B 1 74 ? -11.957 19.003 -6.481 1 97.74 74 ARG B CA 1
ATOM 2925 C C . ARG B 1 74 ? -12.718 19.183 -5.171 1 97.74 74 ARG B C 1
ATOM 2927 O O . ARG B 1 74 ? -12.258 19.89 -4.272 1 97.74 74 ARG B O 1
ATOM 2934 N N . ILE B 1 75 ? -13.92 18.574 -5.082 1 97.96 75 ILE B N 1
ATOM 2935 C CA . ILE B 1 75 ? -14.71 18.506 -3.858 1 97.96 75 ILE B CA 1
ATOM 2936 C C . ILE B 1 75 ? -15.073 17.053 -3.558 1 97.96 75 ILE B C 1
ATOM 2938 O O . ILE B 1 75 ? -15.513 16.321 -4.448 1 97.96 75 ILE B O 1
ATOM 2942 N N . PHE B 1 76 ? -14.911 16.616 -2.354 1 97.92 76 PHE B N 1
ATOM 2943 C CA . PHE B 1 76 ? -15.134 15.206 -2.054 1 97.92 76 PHE B CA 1
ATOM 2944 C C . PHE B 1 76 ? -15.587 15.025 -0.611 1 97.92 76 PHE B C 1
ATOM 2946 O O . PHE B 1 76 ? -15.388 15.91 0.224 1 97.92 76 PHE B O 1
ATOM 2953 N N . PHE B 1 77 ? -16.243 13.945 -0.371 1 98.16 77 PHE B N 1
ATOM 2954 C CA . PHE B 1 77 ? -16.791 13.56 0.924 1 98.16 77 PHE B CA 1
ATOM 2955 C C . PHE B 1 77 ? -15.727 12.886 1.783 1 98.16 77 PHE B C 1
ATOM 2957 O O . PHE B 1 77 ? -15.124 11.894 1.368 1 98.16 77 PHE B O 1
ATOM 2964 N N . LEU B 1 78 ? -15.434 13.391 2.957 1 96.96 78 LEU B N 1
ATOM 2965 C CA . LEU B 1 78 ? -14.378 12.825 3.79 1 96.96 78 LEU B CA 1
ATOM 2966 C C . LEU B 1 78 ? -14.958 11.868 4.826 1 96.96 78 LEU B C 1
ATOM 2968 O O . LEU B 1 78 ? -14.251 10.997 5.338 1 96.96 78 LEU B O 1
ATOM 2972 N N . GLY B 1 79 ? -16.222 12.039 5.146 1 96.04 79 GLY B N 1
ATOM 2973 C CA . GLY B 1 79 ? -16.871 11.227 6.163 1 96.04 79 GLY B CA 1
ATOM 2974 C C . GLY B 1 79 ? -17.68 12.043 7.153 1 96.04 79 GLY B C 1
ATOM 2975 O O . GLY B 1 79 ? -18.282 13.055 6.787 1 96.04 79 GLY B O 1
ATOM 2976 N N . LYS B 1 80 ? -17.809 11.451 8.384 1 96.36 80 LYS B N 1
ATOM 2977 C CA . LYS B 1 80 ? -18.591 12.116 9.422 1 96.36 80 LYS B CA 1
ATOM 2978 C C . LYS B 1 80 ? -17.789 12.25 10.713 1 96.36 80 LYS B C 1
ATOM 2980 O O . LYS B 1 80 ? -17.034 11.346 11.078 1 96.36 80 LYS B O 1
ATOM 2985 N N . VAL B 1 81 ? -17.857 13.347 11.311 1 95.03 81 VAL B N 1
ATOM 2986 C CA . VAL B 1 81 ? -17.349 13.593 12.656 1 95.03 81 VAL B CA 1
ATOM 2987 C C . VAL B 1 81 ? -18.513 13.862 13.607 1 95.03 81 VAL B C 1
ATOM 2989 O O . VAL B 1 81 ? -19.295 14.792 13.395 1 95.03 81 VAL B O 1
ATOM 2992 N N . GLU B 1 82 ? -18.61 13.035 14.601 1 93.17 82 GLU B N 1
ATOM 2993 C CA . GLU B 1 82 ? -19.735 13.12 15.527 1 93.17 82 GLU B CA 1
ATOM 2994 C C . GLU B 1 82 ? -21.066 13.113 14.78 1 93.17 82 GLU B C 1
ATOM 2996 O O . GLU B 1 82 ? -21.936 13.947 15.042 1 93.17 82 GLU B O 1
ATOM 3001 N N . GLY B 1 83 ? -21.062 12.347 13.745 1 93.28 83 GLY B N 1
ATOM 3002 C CA . GLY B 1 83 ? -22.293 12.107 13.007 1 93.28 83 GLY B CA 1
ATOM 3003 C C . GLY B 1 83 ? -22.569 13.158 11.949 1 93.28 83 GLY B C 1
ATOM 3004 O O . GLY B 1 83 ? -23.532 13.043 11.189 1 93.28 83 GLY B O 1
ATOM 3005 N N . LYS B 1 84 ? -21.784 14.149 11.847 1 95.76 84 LYS B N 1
ATOM 3006 C CA . LYS B 1 84 ? -21.987 15.23 10.888 1 95.76 84 LYS B CA 1
ATOM 3007 C C . LYS B 1 84 ? -21.031 15.104 9.705 1 95.76 84 LYS B C 1
ATOM 3009 O O . LYS B 1 84 ? -19.834 14.874 9.891 1 95.76 84 LYS B O 1
ATOM 3014 N N . PRO B 1 85 ? -21.575 15.31 8.545 1 97.16 85 PRO B N 1
ATOM 3015 C CA . PRO B 1 85 ? -20.721 15.18 7.362 1 97.16 85 PRO B CA 1
ATOM 3016 C C . PRO B 1 85 ? -19.663 16.277 7.273 1 97.16 85 PRO B C 1
ATOM 3018 O O . PRO B 1 85 ? -19.909 17.412 7.692 1 97.16 85 PRO B O 1
ATOM 3021 N N . VAL B 1 86 ? -18.557 15.92 6.75 1 97.95 86 VAL B N 1
ATOM 3022 C CA . VAL B 1 86 ? -17.459 16.838 6.46 1 97.95 86 VAL B CA 1
ATOM 3023 C C . VAL B 1 86 ? -16.961 16.613 5.034 1 97.95 86 VAL B C 1
ATOM 3025 O O . VAL B 1 86 ? -16.819 15.471 4.592 1 97.95 86 VAL B O 1
ATOM 3028 N N . LEU B 1 87 ? -16.729 17.691 4.314 1 98.34 87 LEU B N 1
ATOM 3029 C CA . LEU B 1 87 ? -16.186 17.635 2.961 1 98.34 87 LEU B CA 1
ATOM 3030 C C . LEU B 1 87 ? -14.749 18.143 2.931 1 98.34 87 LEU B C 1
ATOM 3032 O O . LEU B 1 87 ? -14.296 18.796 3.874 1 98.34 87 LEU B O 1
ATOM 3036 N N . GLY B 1 88 ? -14.049 17.718 1.952 1 98.24 88 GLY B N 1
ATOM 3037 C CA . GLY B 1 88 ? -12.767 18.301 1.588 1 98.24 88 GLY B CA 1
ATOM 3038 C C . GLY B 1 88 ? -12.759 18.904 0.197 1 98.24 88 GLY B C 1
ATOM 3039 O O . GLY B 1 88 ? -13.614 18.581 -0.631 1 98.24 88 GLY B O 1
ATOM 3040 N N . CYS B 1 89 ? -11.83 19.79 -0.017 1 97.94 89 CYS B N 1
ATOM 3041 C CA . CYS B 1 89 ? -11.623 20.305 -1.366 1 97.94 89 CYS B CA 1
ATOM 3042 C C . CYS B 1 89 ? -10.157 20.647 -1.6 1 97.94 89 CYS B C 1
ATOM 3044 O O . CYS B 1 89 ? -9.41 20.882 -0.648 1 97.94 89 CYS B O 1
ATOM 3046 N N . HIS B 1 90 ? -9.8 20.493 -2.757 1 95.86 90 HIS B N 1
ATOM 3047 C CA . HIS B 1 90 ? -8.467 20.931 -3.154 1 95.86 90 HIS B CA 1
ATOM 3048 C C . HIS B 1 90 ? -8.527 22.234 -3.944 1 95.86 90 HIS B C 1
ATOM 3050 O O . HIS B 1 90 ? -9.255 22.332 -4.934 1 95.86 90 HIS B O 1
ATOM 3056 N N . VAL B 1 91 ? -7.786 23.204 -3.456 1 96.04 91 VAL B N 1
ATOM 3057 C CA . VAL B 1 91 ? -7.711 24.52 -4.081 1 96.04 91 VAL B CA 1
ATOM 3058 C C . VAL B 1 91 ? -6.317 24.736 -4.666 1 96.04 91 VAL B C 1
ATOM 3060 O O . VAL B 1 91 ? -5.372 24.026 -4.313 1 96.04 91 VAL B O 1
ATOM 3063 N N . SER B 1 92 ? -6.207 25.577 -5.614 1 89.55 92 SER B N 1
ATOM 3064 C CA . SER B 1 92 ? -4.942 25.797 -6.308 1 89.55 92 SER B CA 1
ATOM 3065 C C . SER B 1 92 ? -3.879 26.344 -5.361 1 89.55 92 SER B C 1
ATOM 3067 O O . SER B 1 92 ? -2.728 25.904 -5.39 1 89.55 92 SER B O 1
ATOM 3069 N N . ASP B 1 93 ? -4.322 27.403 -4.542 1 93.03 93 ASP B N 1
ATOM 3070 C CA . ASP B 1 93 ? -3.382 28.038 -3.624 1 93.03 93 ASP B CA 1
ATOM 3071 C C . ASP B 1 93 ? -4.101 28.592 -2.397 1 93.03 93 ASP B C 1
ATOM 3073 O O . ASP B 1 93 ? -4.922 29.505 -2.512 1 93.03 93 ASP B O 1
ATOM 3077 N N . LEU B 1 94 ? -3.692 28.146 -1.283 1 96.02 94 LEU B N 1
ATOM 3078 C CA . LEU B 1 94 ? -4.354 28.569 -0.054 1 96.02 94 LEU B CA 1
ATOM 3079 C C . LEU B 1 94 ? -3.993 30.01 0.29 1 96.02 94 LEU B C 1
ATOM 3081 O O . LEU B 1 94 ? -4.69 30.66 1.072 1 96.02 94 LEU B O 1
ATOM 3085 N N . ASP B 1 95 ? -2.952 30.553 -0.345 1 94.56 95 ASP B N 1
ATOM 3086 C CA . ASP B 1 95 ? -2.536 31.93 -0.097 1 94.56 95 ASP B CA 1
ATOM 3087 C C . ASP B 1 95 ? -3.582 32.92 -0.603 1 94.56 95 ASP B C 1
ATOM 3089 O O . ASP B 1 95 ? -3.564 34.095 -0.23 1 94.56 95 ASP B O 1
ATOM 3093 N N . SER B 1 96 ? -4.407 32.442 -1.455 1 92.93 96 SER B N 1
ATOM 3094 C CA . SER B 1 96 ? -5.449 33.298 -2.012 1 92.93 96 SER B CA 1
ATOM 3095 C C . SER B 1 96 ? -6.522 33.61 -0.974 1 92.93 96 SER B C 1
ATOM 3097 O O . SER B 1 96 ? -7.34 34.511 -1.17 1 92.93 96 SER B O 1
ATOM 3099 N N . PHE B 1 97 ? -6.551 32.861 0.092 1 93.08 97 PHE B N 1
ATOM 3100 C CA . PHE B 1 97 ? -7.498 33.117 1.171 1 93.08 97 PHE B CA 1
ATOM 3101 C C . PHE B 1 97 ? -6.894 34.052 2.212 1 93.08 97 PHE B C 1
ATOM 3103 O O . PHE B 1 97 ? -6.358 33.597 3.225 1 93.08 97 PHE B O 1
ATOM 3110 N N . ARG B 1 98 ? -7.043 35.296 2.048 1 89.13 98 ARG B N 1
ATOM 3111 C CA . ARG B 1 98 ? -6.382 36.33 2.838 1 89.13 98 ARG B CA 1
ATOM 3112 C C . ARG B 1 98 ? -6.856 36.298 4.287 1 89.13 98 ARG B C 1
ATOM 3114 O O . ARG B 1 98 ? -8.043 36.1 4.553 1 89.13 98 ARG B O 1
ATOM 3121 N N . GLY B 1 99 ? -5.897 36.513 5.169 1 89.43 99 GLY B N 1
ATOM 3122 C CA . GLY B 1 99 ? -6.213 36.639 6.583 1 89.43 99 GLY B CA 1
ATOM 3123 C C . GLY B 1 99 ? -6.378 35.301 7.279 1 89.43 99 GLY B C 1
ATOM 3124 O O . GLY B 1 99 ? -6.657 35.249 8.478 1 89.43 99 GLY B O 1
ATOM 3125 N N . ARG B 1 100 ? -6.217 34.246 6.509 1 92.12 100 ARG B N 1
ATOM 3126 C CA . ARG B 1 100 ? -6.363 32.919 7.1 1 92.12 100 ARG B CA 1
ATOM 3127 C C . ARG B 1 100 ? -5.017 32.378 7.569 1 92.12 100 ARG B C 1
ATOM 3129 O O . ARG B 1 100 ? -3.977 32.7 6.991 1 92.12 100 ARG B O 1
ATOM 3136 N N . ARG B 1 101 ? -5.051 31.584 8.62 1 94.33 101 ARG B N 1
ATOM 3137 C CA . ARG B 1 101 ? -3.86 30.87 9.067 1 94.33 101 ARG B CA 1
ATOM 3138 C C . ARG B 1 101 ? -3.661 29.584 8.271 1 94.33 101 ARG B C 1
ATOM 3140 O O . ARG B 1 101 ? -4.58 28.769 8.159 1 94.33 101 ARG B O 1
ATOM 3147 N N . ILE B 1 102 ? -2.467 29.416 7.728 1 95.4 102 ILE B N 1
ATOM 3148 C CA . ILE B 1 102 ? -2.137 28.283 6.871 1 95.4 102 ILE B CA 1
ATOM 3149 C C . ILE B 1 102 ? -0.907 27.562 7.418 1 95.4 102 ILE B C 1
ATOM 3151 O O . ILE B 1 102 ? 0.035 28.201 7.892 1 95.4 102 ILE B O 1
ATOM 3155 N N . SER B 1 103 ? -0.905 26.282 7.392 1 93.48 103 SER B N 1
ATOM 3156 C CA . SER B 1 103 ? 0.256 25.499 7.803 1 93.48 103 SER B CA 1
ATOM 3157 C C . SER B 1 103 ? 0.338 24.185 7.033 1 93.48 103 SER B C 1
ATOM 3159 O O . SER B 1 103 ? -0.68 23.667 6.569 1 93.48 103 SER B O 1
ATOM 3161 N N . SER B 1 104 ? 1.521 23.696 6.932 1 92.12 104 SER B N 1
ATOM 3162 C CA . SER B 1 104 ? 1.694 22.364 6.36 1 92.12 104 SER B CA 1
ATOM 3163 C C . SER B 1 104 ? 1.272 21.28 7.346 1 92.12 104 SER B C 1
ATOM 3165 O O . SER B 1 104 ? 1.45 21.431 8.556 1 92.12 104 SER B O 1
ATOM 3167 N N . ILE B 1 105 ? 0.759 20.236 6.82 1 88.72 105 ILE B N 1
ATOM 3168 C CA . ILE B 1 105 ? 0.352 19.129 7.679 1 88.72 105 ILE B CA 1
ATOM 3169 C C . ILE B 1 105 ? 1.576 18.537 8.372 1 88.72 105 ILE B C 1
ATOM 3171 O O . ILE B 1 105 ? 1.486 18.062 9.507 1 88.72 105 ILE B O 1
ATOM 3175 N N . ARG B 1 106 ? 2.706 18.509 7.753 1 84.71 106 ARG B N 1
ATOM 3176 C CA . ARG B 1 106 ? 3.941 18.007 8.347 1 84.71 106 ARG B CA 1
ATOM 3177 C C . ARG B 1 106 ? 4.274 18.756 9.633 1 84.71 106 ARG B C 1
ATOM 3179 O O . ARG B 1 106 ? 4.815 18.173 10.575 1 84.71 106 ARG B O 1
ATOM 3186 N N . GLN B 1 107 ? 3.845 19.994 9.673 1 83.93 107 GLN B N 1
ATOM 3187 C CA . GLN B 1 107 ? 4.176 20.854 10.804 1 83.93 107 GLN B CA 1
ATOM 3188 C C . GLN B 1 107 ? 3.134 20.73 11.912 1 83.93 107 GLN B C 1
ATOM 3190 O O . GLN B 1 107 ? 3.478 20.72 13.096 1 83.93 107 GLN B O 1
ATOM 3195 N N . VAL B 1 108 ? 1.935 20.554 11.562 1 86.91 108 VAL B N 1
ATOM 3196 C CA . VAL B 1 108 ? 0.901 20.732 12.576 1 86.91 108 VAL B CA 1
ATOM 3197 C C . VAL B 1 108 ? 0.213 19.397 12.853 1 86.91 108 VAL B C 1
ATOM 3199 O O . VAL B 1 108 ? -0.587 19.285 13.785 1 86.91 108 VAL B O 1
ATOM 3202 N N . GLY B 1 109 ? 0.449 18.439 12.102 1 85.56 109 GLY B N 1
ATOM 3203 C CA . GLY B 1 109 ? -0.269 17.177 12.188 1 85.56 109 GLY B CA 1
ATOM 3204 C C . GLY B 1 109 ? -0.334 16.622 13.598 1 85.56 109 GLY B C 1
ATOM 3205 O O . GLY B 1 109 ? -1.391 16.171 14.045 1 85.56 109 GLY B O 1
ATOM 3206 N N . ALA B 1 110 ? 0.755 16.734 14.285 1 83.81 110 ALA B N 1
ATOM 3207 C CA . ALA B 1 110 ? 0.852 16.163 15.627 1 83.81 110 ALA B CA 1
ATOM 3208 C C . ALA B 1 110 ? 0.035 16.974 16.628 1 83.81 110 ALA B C 1
ATOM 3210 O O . ALA B 1 110 ? -0.317 16.475 17.7 1 83.81 110 ALA B O 1
ATOM 3211 N N . LEU B 1 111 ? -0.222 18.179 16.275 1 87.15 111 LEU B N 1
ATOM 3212 C CA . LEU B 1 111 ? -0.898 19.091 17.191 1 87.15 111 LEU B CA 1
ATOM 3213 C C . LEU B 1 111 ? -2.407 19.055 16.979 1 87.15 111 LEU B C 1
ATOM 3215 O O . LEU B 1 111 ? -3.169 19.536 17.821 1 87.15 111 LEU B O 1
ATOM 3219 N N . LEU B 1 112 ? -2.817 18.487 15.922 1 89.97 112 LEU B N 1
ATOM 3220 C CA . LEU B 1 112 ? -4.237 18.416 15.597 1 89.97 112 LEU B CA 1
ATOM 3221 C C . LEU B 1 112 ? -4.923 17.309 16.39 1 89.97 112 LEU B C 1
ATOM 3223 O O . LEU B 1 112 ? -4.269 16.363 16.836 1 89.97 112 LEU B O 1
ATOM 3227 N N . SER B 1 113 ? -6.242 17.506 16.599 1 90.27 113 SER B N 1
ATOM 3228 C CA . SER B 1 113 ? -7.016 16.404 17.162 1 90.27 113 SER B CA 1
ATOM 3229 C C . SER B 1 113 ? -6.947 15.169 16.27 1 90.27 113 SER B C 1
ATOM 3231 O O . SER B 1 113 ? -6.607 15.267 15.089 1 90.27 113 SER B O 1
ATOM 3233 N N . PRO B 1 114 ? -7.239 14.044 16.8 1 88.77 114 PRO B N 1
ATOM 3234 C CA . PRO B 1 114 ? -7.256 12.832 15.977 1 88.77 114 PRO B CA 1
ATOM 3235 C C . PRO B 1 114 ? -8.167 12.96 14.758 1 88.77 114 PRO B C 1
ATOM 3237 O O . PRO B 1 114 ? -7.771 12.599 13.647 1 88.77 114 PRO B O 1
ATOM 3240 N N . ALA B 1 115 ? -9.283 13.482 14.96 1 91.58 115 ALA B N 1
ATOM 3241 C CA . ALA B 1 115 ? -10.221 13.642 13.852 1 91.58 115 ALA B CA 1
ATOM 3242 C C . ALA B 1 115 ? -9.671 14.602 12.801 1 91.58 115 ALA B C 1
ATOM 3244 O O . ALA B 1 115 ? -9.698 14.305 11.605 1 91.58 115 ALA B O 1
ATOM 3245 N N . ASP B 1 116 ? -9.103 15.729 13.257 1 93.26 116 ASP B N 1
ATOM 3246 C CA . ASP B 1 116 ? -8.572 16.729 12.337 1 93.26 116 ASP B CA 1
ATOM 3247 C C . ASP B 1 116 ? -7.388 16.175 11.547 1 93.26 116 ASP B C 1
ATOM 3249 O O . ASP B 1 116 ? -7.254 16.441 10.351 1 93.26 116 ASP B O 1
ATOM 3253 N N . SER B 1 117 ? -6.595 15.476 12.227 1 91.41 117 SER B N 1
ATOM 3254 C CA . SER B 1 117 ? -5.442 14.881 11.559 1 91.41 117 SER B CA 1
ATOM 3255 C C . SER B 1 117 ? -5.877 13.881 10.492 1 91.41 117 SER B C 1
ATOM 3257 O O . SER B 1 117 ? -5.317 13.855 9.394 1 91.41 117 SER B O 1
ATOM 3259 N N . SER B 1 118 ? -6.841 13.1 10.82 1 91.93 118 SER B N 1
ATOM 3260 C CA . SER B 1 118 ? -7.356 12.112 9.878 1 91.93 118 SER B CA 1
ATOM 3261 C C . SER B 1 118 ? -8.018 12.784 8.679 1 91.93 118 SER B C 1
ATOM 3263 O O . SER B 1 118 ? -7.816 12.365 7.537 1 91.93 118 SER B O 1
ATOM 3265 N N . LEU B 1 119 ? -8.777 13.792 8.944 1 94.3 119 LEU B N 1
ATOM 3266 C CA . LEU B 1 119 ? -9.428 14.54 7.873 1 94.3 119 LEU B CA 1
ATOM 3267 C C . LEU B 1 119 ? -8.395 15.159 6.938 1 94.3 119 LEU B C 1
ATOM 3269 O O . LEU B 1 119 ? -8.513 15.049 5.715 1 94.3 119 LEU B O 1
ATOM 3273 N N . ALA B 1 120 ? -7.41 15.788 7.531 1 93.56 120 ALA B N 1
ATOM 3274 C CA . ALA B 1 120 ? -6.371 16.439 6.737 1 93.56 120 ALA B CA 1
ATOM 3275 C C . ALA B 1 120 ? -5.62 15.426 5.879 1 93.56 120 ALA B C 1
ATOM 3277 O O . ALA B 1 120 ? -5.361 15.673 4.699 1 93.56 120 ALA B O 1
ATOM 3278 N N . SER B 1 121 ? -5.297 14.333 6.481 1 92.54 121 SER B N 1
ATOM 3279 C CA . SER B 1 121 ? -4.566 13.293 5.766 1 92.54 121 SER B CA 1
ATOM 3280 C C . SER B 1 121 ? -5.371 12.764 4.584 1 92.54 121 SER B C 1
ATOM 3282 O O . SER B 1 121 ? -4.846 12.634 3.476 1 92.54 121 SER B O 1
ATOM 3284 N N . ALA B 1 122 ? -6.613 12.47 4.796 1 93.91 122 ALA B N 1
ATOM 3285 C CA . ALA B 1 122 ? -7.484 11.976 3.733 1 93.91 122 ALA B CA 1
ATOM 3286 C C . ALA B 1 122 ? -7.661 13.024 2.638 1 93.91 122 ALA B C 1
ATOM 3288 O O . ALA B 1 122 ? -7.619 12.701 1.448 1 93.91 122 ALA B O 1
ATOM 3289 N N . ALA B 1 123 ? -7.845 14.241 3.037 1 96 123 ALA B N 1
ATOM 3290 C CA . ALA B 1 123 ? -8.057 15.322 2.077 1 96 123 ALA B CA 1
ATOM 3291 C C . ALA B 1 123 ? -6.845 15.491 1.165 1 96 123 ALA B C 1
ATOM 3293 O O . ALA B 1 123 ? -6.99 15.624 -0.052 1 96 123 ALA B O 1
ATOM 3294 N N . ILE B 1 124 ? -5.724 15.484 1.773 1 95.29 124 ILE B N 1
ATOM 3295 C CA . ILE B 1 124 ? -4.504 15.656 0.992 1 95.29 124 ILE B CA 1
ATOM 3296 C C . ILE B 1 124 ? -4.32 14.466 0.053 1 95.29 124 ILE B C 1
ATOM 3298 O O . ILE B 1 124 ? -4.002 14.64 -1.126 1 95.29 124 ILE B O 1
ATOM 3302 N N . ALA B 1 125 ? -4.539 13.303 0.565 1 94.99 125 ALA B N 1
ATOM 3303 C CA . ALA B 1 125 ? -4.388 12.102 -0.252 1 94.99 125 ALA B CA 1
ATOM 3304 C C . ALA B 1 125 ? -5.317 12.142 -1.463 1 94.99 125 ALA B C 1
ATOM 3306 O O . ALA B 1 125 ? -4.897 11.848 -2.584 1 94.99 125 ALA B O 1
ATOM 3307 N N . LEU B 1 126 ? -6.567 12.485 -1.253 1 96.38 126 LEU B N 1
ATOM 3308 C CA . LEU B 1 126 ? -7.538 12.552 -2.339 1 96.38 126 LEU B CA 1
ATOM 3309 C C . LEU B 1 126 ? -7.176 13.657 -3.325 1 96.38 126 LEU B C 1
ATOM 3311 O O . LEU B 1 126 ? -7.273 13.467 -4.54 1 96.38 126 LEU B O 1
ATOM 3315 N N . ALA B 1 127 ? -6.772 14.792 -2.785 1 96.26 127 ALA B N 1
ATOM 3316 C CA . ALA B 1 127 ? -6.38 15.903 -3.648 1 96.26 127 ALA B CA 1
ATOM 3317 C C . ALA B 1 127 ? -5.239 15.5 -4.578 1 96.26 127 ALA B C 1
ATOM 3319 O O . ALA B 1 127 ? -5.294 15.753 -5.784 1 96.26 127 ALA B O 1
ATOM 3320 N N . VAL B 1 128 ? -4.27 14.903 -4.003 1 94.45 128 VAL B N 1
ATOM 3321 C CA . VAL B 1 128 ? -3.105 14.484 -4.776 1 94.45 128 VAL B CA 1
ATOM 3322 C C . VAL B 1 128 ? -3.523 13.456 -5.825 1 94.45 128 VAL B C 1
ATOM 3324 O O . VAL B 1 128 ? -3.11 13.54 -6.984 1 94.45 128 VAL B O 1
ATOM 3327 N N . TRP B 1 129 ? -4.289 12.497 -5.486 1 95.28 129 TRP B N 1
ATOM 3328 C CA . TRP B 1 129 ? -4.752 11.476 -6.42 1 95.28 129 TRP B CA 1
ATOM 3329 C C . TRP B 1 129 ? -5.523 12.105 -7.576 1 95.28 129 TRP B C 1
ATOM 3331 O O . TRP B 1 129 ? -5.234 11.833 -8.744 1 95.28 129 TRP B O 1
ATOM 3341 N N . HIS B 1 130 ? -6.508 12.945 -7.278 1 96.17 130 HIS B N 1
ATOM 3342 C CA . HIS B 1 130 ? -7.34 13.56 -8.305 1 96.17 130 HIS B CA 1
ATOM 3343 C C . HIS B 1 130 ? -6.508 14.428 -9.242 1 96.17 130 HIS B C 1
ATOM 3345 O O . HIS B 1 130 ? -6.789 14.503 -10.441 1 96.17 130 HIS B O 1
ATOM 3351 N N . SER B 1 131 ? -5.526 15.083 -8.743 1 93.65 131 SER B N 1
ATOM 3352 C CA . SER B 1 131 ? -4.693 15.966 -9.553 1 93.65 131 SER B CA 1
ATOM 3353 C C . SER B 1 131 ? -3.896 15.178 -10.587 1 93.65 131 SER B C 1
ATOM 3355 O O . SER B 1 131 ? -3.435 15.74 -11.583 1 93.65 131 SER B O 1
ATOM 3357 N N . GLY B 1 132 ? -3.789 13.921 -10.388 1 93.26 132 GLY B N 1
ATOM 3358 C CA . GLY B 1 132 ? -2.976 13.101 -11.271 1 93.26 132 GLY B CA 1
ATOM 3359 C C . GLY B 1 132 ? -3.775 12.039 -12.003 1 93.26 132 GLY B C 1
ATOM 3360 O O . GLY B 1 132 ? -3.206 11.086 -12.538 1 93.26 132 GLY B O 1
ATOM 3361 N N . ALA B 1 133 ? -5.095 12.138 -12.033 1 95.38 133 ALA B N 1
ATOM 3362 C CA . ALA B 1 133 ? -5.894 11.031 -12.552 1 95.38 133 ALA B CA 1
ATOM 3363 C C . ALA B 1 133 ? -6.972 11.533 -13.508 1 95.38 133 ALA B C 1
ATOM 3365 O O . ALA B 1 133 ? -8.089 11.01 -13.525 1 95.38 133 ALA B O 1
ATOM 3366 N N . ALA B 1 134 ? -6.675 12.494 -14.297 1 96.64 134 ALA B N 1
ATOM 3367 C CA . ALA B 1 134 ? -7.65 13.086 -15.21 1 96.64 134 ALA B CA 1
ATOM 3368 C C . ALA B 1 134 ? -7.933 12.159 -16.388 1 96.64 134 ALA B C 1
ATOM 3370 O O . ALA B 1 134 ? -8.988 12.252 -17.02 1 96.64 134 ALA B O 1
ATOM 3371 N N . TYR B 1 135 ? -7.021 11.264 -16.69 1 98.07 135 TYR B N 1
ATOM 3372 C CA . TYR B 1 135 ? -7.172 10.392 -17.849 1 98.07 135 TYR B CA 1
ATOM 3373 C C . TYR B 1 135 ? -7.045 8.927 -17.45 1 98.07 135 TYR B C 1
ATOM 3375 O O . TYR B 1 135 ? -6.353 8.599 -16.482 1 98.07 135 TYR B O 1
ATOM 3383 N N . CYS B 1 136 ? -7.693 8.09 -18.215 1 97.92 136 CYS B N 1
ATOM 3384 C CA . CYS B 1 136 ? -7.678 6.65 -17.982 1 97.92 136 CYS B CA 1
ATOM 3385 C C . CYS B 1 136 ? -6.355 6.039 -18.43 1 97.92 136 CYS B C 1
ATOM 3387 O O . CYS B 1 136 ? -5.973 6.162 -19.595 1 97.92 136 CYS B O 1
ATOM 3389 N N . PRO B 1 137 ? -5.67 5.361 -17.568 1 96.68 137 PRO B N 1
ATOM 3390 C CA . PRO B 1 137 ? -4.389 4.766 -17.956 1 96.68 137 PRO B CA 1
ATOM 3391 C C . PRO B 1 137 ? -4.549 3.609 -18.939 1 96.68 137 PRO B C 1
ATOM 3393 O O . PRO B 1 137 ? -3.563 3.145 -19.517 1 96.68 137 PRO B O 1
ATOM 3396 N N . VAL B 1 138 ? -5.725 3.164 -19.145 1 96.57 138 VAL B N 1
ATOM 3397 C CA . VAL B 1 138 ? -5.978 2.014 -20.006 1 96.57 138 VAL B CA 1
ATOM 3398 C C . VAL B 1 138 ? -6.266 2.487 -21.429 1 96.57 138 VAL B C 1
ATOM 3400 O O . VAL B 1 138 ? -5.698 1.963 -22.391 1 96.57 138 VAL B O 1
ATOM 3403 N N . CYS B 1 139 ? -7.048 3.564 -21.592 1 97.7 139 CYS B N 1
ATOM 3404 C CA . CYS B 1 139 ? -7.498 3.884 -22.942 1 97.7 139 CYS B CA 1
ATOM 3405 C C . CYS B 1 139 ? -7.238 5.349 -23.271 1 97.7 139 CYS B C 1
ATOM 3407 O O . CYS B 1 139 ? -7.513 5.798 -24.385 1 97.7 139 CYS B O 1
ATOM 3409 N N . GLY B 1 140 ? -6.868 6.165 -22.301 1 97.34 140 GLY B N 1
ATOM 3410 C CA . GLY B 1 140 ? -6.473 7.54 -22.564 1 97.34 140 GLY B CA 1
ATOM 3411 C C . GLY B 1 140 ? -7.63 8.518 -22.493 1 97.34 140 GLY B C 1
ATOM 3412 O O . GLY B 1 140 ? -7.431 9.731 -22.574 1 97.34 140 GLY B O 1
ATOM 3413 N N . ALA B 1 141 ? -8.848 8.045 -22.303 1 98.02 141 ALA B N 1
ATOM 3414 C CA . ALA B 1 141 ? -10.011 8.924 -22.209 1 98.02 141 ALA B CA 1
ATOM 3415 C C . ALA B 1 141 ? -10.051 9.637 -20.86 1 98.02 141 ALA B C 1
ATOM 3417 O O . ALA B 1 141 ? -9.338 9.257 -19.929 1 98.02 141 ALA B O 1
ATOM 3418 N N . ASN B 1 142 ? -10.891 10.648 -20.777 1 97.8 142 ASN B N 1
ATOM 3419 C CA . ASN B 1 142 ? -11.057 11.386 -19.529 1 97.8 142 ASN B CA 1
ATOM 3420 C C . ASN B 1 142 ? -11.771 10.547 -18.473 1 97.8 142 ASN B C 1
ATOM 3422 O O . ASN B 1 142 ? -12.521 9.627 -18.807 1 97.8 142 ASN B O 1
ATOM 3426 N N . THR B 1 143 ? -11.51 10.876 -17.248 1 98.08 143 THR B N 1
ATOM 3427 C CA . THR B 1 143 ? -12.212 10.239 -16.139 1 98.08 143 THR B CA 1
ATOM 3428 C C . THR B 1 143 ? -13.019 11.265 -15.35 1 98.08 143 THR B C 1
ATOM 3430 O O . THR B 1 143 ? -12.705 12.457 -15.366 1 98.08 143 THR B O 1
ATOM 3433 N N . VAL B 1 144 ? -14.075 10.787 -14.685 1 97.91 144 VAL B N 1
ATOM 3434 C CA . VAL B 1 144 ? -14.935 11.653 -13.885 1 97.91 144 VAL B CA 1
ATOM 3435 C C . VAL B 1 144 ? -15.045 11.103 -12.465 1 97.91 144 VAL B C 1
ATOM 3437 O O . VAL B 1 144 ? -15.154 9.891 -12.268 1 97.91 144 VAL B O 1
ATOM 3440 N N . ALA B 1 145 ? -15.091 12.06 -11.523 1 98 145 ALA B N 1
ATOM 3441 C CA . ALA B 1 145 ? -15.2 11.655 -10.124 1 98 145 ALA B CA 1
ATOM 3442 C C . ALA B 1 145 ? -16.628 11.235 -9.785 1 98 145 ALA B C 1
ATOM 3444 O O . ALA B 1 145 ? -17.589 11.852 -10.249 1 98 145 ALA B O 1
ATOM 3445 N N . GLN B 1 146 ? -16.759 10.2 -9.011 1 97.26 146 GLN B N 1
ATOM 3446 C CA . GLN B 1 146 ? -18.039 9.742 -8.483 1 97.26 146 GLN B CA 1
ATOM 3447 C C . GLN B 1 146 ? -17.876 9.145 -7.088 1 97.26 146 GLN B C 1
ATOM 3449 O O . GLN B 1 146 ? -16.794 9.21 -6.501 1 97.26 146 GLN B O 1
ATOM 3454 N N . ALA B 1 147 ? -19.039 8.736 -6.436 1 97.04 147 ALA B N 1
ATOM 3455 C CA . ALA B 1 147 ? -19.056 8.103 -5.12 1 97.04 147 ALA B CA 1
ATOM 3456 C C . ALA B 1 147 ? -18.385 8.991 -4.076 1 97.04 147 ALA B C 1
ATOM 3458 O O . ALA B 1 147 ? -17.467 8.555 -3.379 1 97.04 147 ALA B O 1
ATOM 3459 N N . GLY B 1 148 ? -18.836 10.219 -4.068 1 97.45 148 GLY B N 1
ATOM 3460 C CA . GLY B 1 148 ? -18.334 11.158 -3.077 1 97.45 148 GLY B CA 1
ATOM 3461 C C . GLY B 1 148 ? -16.883 11.54 -3.298 1 97.45 148 GLY B C 1
ATOM 3462 O O . GLY B 1 148 ? -16.213 12.012 -2.377 1 97.45 148 GLY B O 1
ATOM 3463 N N . GLY B 1 149 ? -16.323 11.252 -4.442 1 97.66 149 GLY B N 1
ATOM 3464 C CA . GLY B 1 149 ? -14.945 11.601 -4.752 1 97.66 149 GLY B CA 1
ATOM 3465 C C . GLY B 1 149 ? -13.972 10.462 -4.509 1 97.66 149 GLY B C 1
ATOM 3466 O O . GLY B 1 149 ? -12.76 10.632 -4.657 1 97.66 149 GLY B O 1
ATOM 3467 N N . TRP B 1 150 ? -14.482 9.305 -4.21 1 97.56 150 TRP B N 1
ATOM 3468 C CA . TRP B 1 150 ? -13.6 8.199 -3.852 1 97.56 150 TRP B CA 1
ATOM 3469 C C . TRP B 1 150 ? -13.477 7.206 -5.003 1 97.56 150 TRP B C 1
ATOM 3471 O O . TRP B 1 150 ? -12.879 6.138 -4.849 1 97.56 150 TRP B O 1
ATOM 3481 N N . GLU B 1 151 ? -14.053 7.53 -6.151 1 97.51 151 GLU B N 1
ATOM 3482 C CA . GLU B 1 151 ? -13.926 6.782 -7.398 1 97.51 151 GLU B CA 1
ATOM 3483 C C . GLU B 1 151 ? -13.81 7.721 -8.595 1 97.51 151 GLU B C 1
ATOM 3485 O O . GLU B 1 151 ? -14.28 8.859 -8.546 1 97.51 151 GLU B O 1
ATOM 3490 N N . ARG B 1 152 ? -13.157 7.247 -9.578 1 98.02 152 ARG B N 1
ATOM 3491 C CA . ARG B 1 152 ? -13.236 7.859 -10.9 1 98.02 152 ARG B CA 1
ATOM 3492 C C . ARG B 1 152 ? -13.643 6.834 -11.954 1 98.02 152 ARG B C 1
ATOM 3494 O O . ARG B 1 152 ? -13.191 5.687 -11.919 1 98.02 152 ARG B O 1
ATOM 3501 N N . LYS B 1 153 ? -14.478 7.214 -12.812 1 98.31 153 LYS B N 1
ATOM 3502 C CA . LYS B 1 153 ? -14.942 6.352 -13.895 1 98.31 153 LYS B CA 1
ATOM 3503 C C . LYS B 1 153 ? -14.489 6.883 -15.252 1 98.31 153 LYS B C 1
ATOM 3505 O O . LYS B 1 153 ? -14.639 8.071 -15.542 1 98.31 153 LYS B O 1
ATOM 3510 N N . CYS B 1 154 ? -13.937 6.023 -16.015 1 98.22 154 CYS B N 1
ATOM 3511 C CA . CYS B 1 154 ? -13.499 6.384 -17.358 1 98.22 154 CYS B CA 1
ATOM 3512 C C . CYS B 1 154 ? -14.692 6.601 -18.281 1 98.22 154 CYS B C 1
ATOM 3514 O O . CYS B 1 154 ? -15.599 5.768 -18.336 1 98.22 154 CYS B O 1
ATOM 3516 N N . SER B 1 155 ? -14.66 7.595 -19.057 1 97.51 155 SER B N 1
ATOM 3517 C CA . SER B 1 155 ? -15.732 7.899 -19.999 1 97.51 155 SER B CA 1
ATOM 3518 C C . SER B 1 155 ? -15.618 7.05 -21.26 1 97.51 155 SER B C 1
ATOM 3520 O O . SER B 1 155 ? -16.559 6.977 -22.053 1 97.51 155 SER B O 1
ATOM 3522 N N . GLY B 1 156 ? -14.525 6.461 -21.436 1 97.46 156 GLY B N 1
ATOM 3523 C CA . GLY B 1 156 ? -14.284 5.662 -22.626 1 97.46 156 GLY B CA 1
ATOM 3524 C C . GLY B 1 156 ? -14.545 4.183 -22.415 1 97.46 156 GLY B C 1
ATOM 3525 O O . GLY B 1 156 ? -15.467 3.619 -23.007 1 97.46 156 GLY B O 1
ATOM 3526 N N . CYS B 1 157 ? -13.867 3.558 -21.544 1 97.36 157 CYS B N 1
ATOM 3527 C CA . CYS B 1 157 ? -13.953 2.109 -21.398 1 97.36 157 CYS B CA 1
ATOM 3528 C C . CYS B 1 157 ? -14.766 1.732 -20.165 1 97.36 157 CYS B C 1
ATOM 3530 O O . CYS B 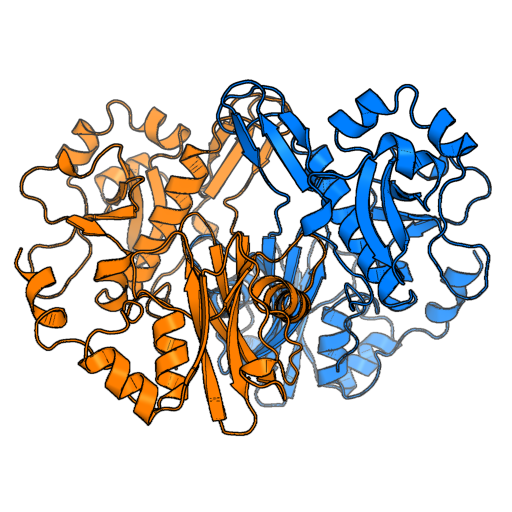1 157 ? -15.016 0.551 -19.918 1 97.36 157 CYS B O 1
ATOM 3532 N N . GLY B 1 158 ? -15.066 2.683 -19.304 1 97.48 158 GLY B N 1
ATOM 3533 C CA . GLY B 1 158 ? -15.922 2.428 -18.156 1 97.48 158 GLY B CA 1
ATOM 3534 C C . GLY B 1 158 ? -15.161 1.921 -16.946 1 97.48 158 GLY B C 1
ATOM 3535 O O . GLY B 1 158 ? -15.751 1.687 -15.889 1 97.48 158 GLY B O 1
ATOM 3536 N N . LYS B 1 159 ? -13.918 1.868 -17.04 1 96.17 159 LYS B N 1
ATOM 3537 C CA . LYS B 1 159 ? -13.115 1.4 -15.914 1 96.17 159 LYS B CA 1
ATOM 3538 C C . LYS B 1 159 ? -13.283 2.312 -14.702 1 96.17 159 LYS B C 1
ATOM 3540 O O . LYS B 1 159 ? -13.319 3.537 -14.841 1 96.17 159 LYS B O 1
ATOM 3545 N N . ILE B 1 160 ? -13.344 1.686 -13.525 1 96.76 160 ILE B N 1
ATOM 3546 C CA . ILE B 1 160 ? -13.425 2.418 -12.266 1 96.76 160 ILE B CA 1
ATOM 3547 C C . ILE B 1 160 ? -12.072 2.378 -11.558 1 96.76 160 ILE B C 1
ATOM 3549 O O . ILE B 1 160 ? -11.435 1.325 -11.482 1 96.76 160 ILE B O 1
ATOM 3553 N N . SER B 1 161 ? -11.627 3.539 -11.125 1 95.38 161 SER B N 1
ATOM 3554 C CA . SER B 1 161 ? -10.375 3.656 -10.383 1 95.38 161 SER B CA 1
ATOM 3555 C C . SER B 1 161 ? -10.612 4.211 -8.983 1 95.38 161 SER B C 1
ATOM 3557 O O . SER B 1 161 ? -11.569 4.956 -8.759 1 95.38 161 SER B O 1
ATOM 3559 N N . TYR B 1 162 ? -9.758 3.851 -8.097 1 95.16 162 TYR B N 1
ATOM 3560 C CA . TYR B 1 162 ? -9.82 4.273 -6.702 1 95.16 162 TYR B CA 1
ATOM 3561 C C . TYR B 1 162 ? -8.524 4.956 -6.28 1 95.16 162 TYR B C 1
ATOM 3563 O O . TYR B 1 162 ? -7.471 4.727 -6.88 1 95.16 162 TYR B O 1
ATOM 3571 N N . PRO B 1 163 ? -8.656 5.85 -5.203 1 94.03 163 PRO B N 1
ATOM 3572 C CA . PRO B 1 163 ? -7.402 6.396 -4.677 1 94.03 163 PRO B CA 1
ATOM 3573 C C . PRO B 1 163 ? -6.426 5.31 -4.233 1 94.03 163 PRO B C 1
ATOM 3575 O O . PRO B 1 163 ? -6.842 4.289 -3.678 1 94.03 163 PRO B O 1
ATOM 3578 N N . ARG B 1 164 ? -5.246 5.526 -4.568 1 85.11 164 ARG B N 1
ATOM 3579 C CA . ARG B 1 164 ? -4.259 4.496 -4.263 1 85.11 164 ARG B CA 1
ATOM 3580 C C . ARG B 1 164 ? -3.27 4.979 -3.208 1 85.11 164 ARG B C 1
ATOM 3582 O O . ARG B 1 164 ? -3.051 6.183 -3.061 1 85.11 164 ARG B O 1
ATOM 3589 N N . THR B 1 165 ? -2.781 4.146 -2.433 1 91.79 165 THR B N 1
ATOM 3590 C CA . THR B 1 165 ? -1.738 4.349 -1.433 1 91.79 165 THR B CA 1
ATOM 3591 C C . THR B 1 165 ? -0.561 3.41 -1.68 1 91.79 165 THR B C 1
ATOM 3593 O O . THR B 1 165 ? -0.753 2.219 -1.936 1 91.79 165 THR B O 1
ATOM 3596 N N . ASP B 1 166 ? 0.599 3.956 -1.672 1 93.98 166 ASP B N 1
ATOM 3597 C CA . ASP B 1 166 ? 1.797 3.157 -1.908 1 93.98 166 ASP B CA 1
ATOM 3598 C C . ASP B 1 166 ? 2.437 2.725 -0.591 1 93.98 166 ASP B C 1
ATOM 3600 O O . ASP B 1 166 ? 2.858 3.566 0.206 1 93.98 166 ASP B O 1
ATOM 3604 N N . PRO B 1 167 ? 2.508 1.446 -0.398 1 96.22 167 PRO B N 1
ATOM 3605 C CA . PRO B 1 167 ? 3.165 1.005 0.834 1 96.22 167 PRO B CA 1
ATOM 3606 C C . PRO B 1 167 ? 4.676 1.224 0.808 1 96.22 167 PRO B C 1
ATOM 3608 O O . PRO B 1 167 ? 5.315 1.026 -0.229 1 96.22 167 PRO B O 1
ATOM 3611 N N . SER B 1 168 ? 5.186 1.664 1.858 1 96.66 168 SER B N 1
ATOM 3612 C CA . SER B 1 168 ? 6.614 1.814 2.121 1 96.66 168 SER B CA 1
ATOM 3613 C C . SER B 1 168 ? 6.975 1.308 3.513 1 96.66 168 SER B C 1
ATOM 3615 O O . SER B 1 168 ? 6.117 1.236 4.396 1 96.66 168 SER B O 1
ATOM 3617 N N . ILE B 1 169 ? 8.197 0.917 3.623 1 97.22 169 ILE B N 1
ATOM 3618 C CA . ILE B 1 169 ? 8.667 0.544 4.953 1 97.22 169 ILE B CA 1
ATOM 3619 C C . ILE B 1 169 ? 9.591 1.63 5.497 1 97.22 169 ILE B C 1
ATOM 3621 O O . ILE B 1 169 ? 10.204 2.375 4.729 1 97.22 169 ILE B O 1
ATOM 3625 N N . ILE B 1 170 ? 9.633 1.706 6.737 1 97.91 170 ILE B N 1
ATOM 3626 C CA . ILE B 1 170 ? 10.645 2.45 7.479 1 97.91 170 ILE B CA 1
ATOM 3627 C C . ILE B 1 170 ? 11.145 1.612 8.653 1 97.91 170 ILE B C 1
ATOM 3629 O O . ILE B 1 170 ? 10.354 0.961 9.341 1 97.91 170 ILE B O 1
ATOM 3633 N N . CYS B 1 171 ? 12.463 1.627 8.894 1 98.6 171 CYS B N 1
ATOM 3634 C CA . CYS B 1 171 ? 12.994 0.624 9.81 1 98.6 171 CYS B CA 1
ATOM 3635 C C . CYS B 1 171 ? 14.096 1.212 10.683 1 98.6 171 CYS B C 1
ATOM 3637 O O . CYS B 1 171 ? 15.039 1.821 10.174 1 98.6 171 CYS B O 1
ATOM 3639 N N . SER B 1 172 ? 13.92 1.073 11.925 1 98.62 172 SER B N 1
ATOM 3640 C CA . SER B 1 172 ? 15.032 1.291 12.845 1 98.62 172 SER B CA 1
ATOM 3641 C C . SER B 1 172 ? 15.919 0.053 12.943 1 98.62 172 SER B C 1
ATOM 3643 O O . SER B 1 172 ? 15.431 -1.046 13.215 1 98.62 172 SER B O 1
ATOM 3645 N N . VAL B 1 173 ? 17.172 0.185 12.726 1 98.85 173 VAL B N 1
ATOM 3646 C CA . VAL B 1 173 ? 18.137 -0.907 12.8 1 98.85 173 VAL B CA 1
ATOM 3647 C C . VAL B 1 173 ? 19.022 -0.732 14.032 1 98.85 173 VAL B C 1
ATOM 3649 O O . VAL B 1 173 ? 19.652 0.313 14.208 1 98.85 173 VAL B O 1
ATOM 3652 N N . ILE B 1 174 ? 19.053 -1.738 14.838 1 98.74 174 ILE B N 1
ATOM 3653 C CA . ILE B 1 174 ? 19.777 -1.699 16.105 1 98.74 174 ILE B CA 1
ATOM 3654 C C . ILE B 1 174 ? 20.885 -2.749 16.098 1 98.74 174 ILE B C 1
ATOM 3656 O O . ILE B 1 174 ? 20.659 -3.898 15.71 1 98.74 174 ILE B O 1
ATOM 3660 N N . ASP B 1 175 ? 22.064 -2.4 16.567 1 98.38 175 ASP B N 1
ATOM 3661 C CA . ASP B 1 175 ? 23.15 -3.376 16.588 1 98.38 175 ASP B CA 1
ATOM 3662 C C . ASP B 1 175 ? 23.229 -4.081 17.94 1 98.38 175 ASP B C 1
ATOM 3664 O O . ASP B 1 175 ? 22.367 -3.886 18.799 1 98.38 175 ASP B O 1
ATOM 3668 N N . GLU B 1 176 ? 24.216 -4.905 18.14 1 97.04 176 GLU B N 1
ATOM 3669 C CA . GLU B 1 176 ? 24.333 -5.752 19.324 1 97.04 176 GLU B CA 1
ATOM 3670 C C . GLU B 1 176 ? 24.598 -4.919 20.575 1 97.04 176 GLU B C 1
ATOM 3672 O O . GLU B 1 176 ? 24.391 -5.389 21.695 1 97.04 176 GLU B O 1
ATOM 3677 N N . GLN B 1 177 ? 25.113 -3.773 20.412 1 97.64 177 GLN B N 1
ATOM 3678 C CA . GLN B 1 177 ? 25.388 -2.889 21.54 1 97.64 177 GLN B CA 1
ATOM 3679 C C . GLN B 1 177 ? 24.219 -1.941 21.793 1 97.64 177 GLN B C 1
ATOM 3681 O O . GLN B 1 177 ? 24.354 -0.967 22.537 1 97.64 177 GLN B O 1
ATOM 3686 N N . ASP B 1 178 ? 23.167 -2.167 21.067 1 97.89 178 ASP B N 1
ATOM 3687 C CA . ASP B 1 178 ? 21.942 -1.385 21.205 1 97.89 178 ASP B CA 1
ATOM 3688 C C . ASP B 1 178 ? 22.116 0.014 20.619 1 97.89 178 ASP B C 1
ATOM 3690 O O . ASP B 1 178 ? 21.48 0.967 21.075 1 97.89 178 ASP B O 1
ATOM 3694 N N . ARG B 1 179 ? 22.982 0.208 19.76 1 98.65 179 ARG B N 1
ATOM 3695 C CA . ARG B 1 179 ? 23.127 1.47 19.042 1 98.65 179 ARG B CA 1
ATOM 3696 C C . ARG B 1 179 ? 22.154 1.55 17.871 1 98.65 179 ARG B C 1
ATOM 3698 O O . ARG B 1 179 ? 21.836 0.533 17.251 1 98.65 179 ARG B O 1
ATOM 3705 N N . LEU B 1 180 ? 21.665 2.735 17.571 1 98.82 180 LEU B N 1
ATOM 3706 C CA . LEU B 1 180 ? 20.736 2.981 16.474 1 98.82 180 LEU B CA 1
ATOM 3707 C C . LEU B 1 180 ? 21.482 3.427 15.22 1 98.82 180 LEU B C 1
ATOM 3709 O O . LEU B 1 180 ? 22.355 4.295 15.287 1 98.82 180 LEU B O 1
ATOM 3713 N N . LEU B 1 181 ? 21.162 2.818 14.129 1 98.85 181 LEU B N 1
ATOM 3714 C CA . LEU B 1 181 ? 21.687 3.281 12.849 1 98.85 181 LEU B CA 1
ATOM 3715 C C . LEU B 1 181 ? 20.918 4.502 12.355 1 98.85 181 LEU B C 1
ATOM 3717 O O . LEU B 1 181 ? 19.709 4.428 12.125 1 98.85 181 LEU B O 1
ATOM 3721 N N . ILE B 1 182 ? 21.53 5.633 12.238 1 98.57 182 ILE B N 1
ATOM 3722 C CA . ILE B 1 182 ? 20.926 6.827 11.657 1 98.57 182 ILE B CA 1
ATOM 3723 C C . ILE B 1 182 ? 21.583 7.137 10.314 1 98.57 182 ILE B C 1
ATOM 3725 O O . ILE B 1 182 ? 22.735 6.764 10.079 1 98.57 182 ILE B O 1
ATOM 3729 N N . ALA B 1 183 ? 20.815 7.746 9.473 1 98.28 183 ALA B N 1
ATOM 3730 C CA . ALA B 1 183 ? 21.317 8.01 8.127 1 98.28 183 ALA B CA 1
ATOM 3731 C C . ALA B 1 183 ? 20.875 9.386 7.637 1 98.28 183 ALA B C 1
ATOM 3733 O O . ALA B 1 183 ? 19.85 9.91 8.08 1 98.28 183 ALA B O 1
ATOM 3734 N N . HIS B 1 184 ? 21.633 9.924 6.785 1 97.74 184 HIS B N 1
ATOM 3735 C CA . HIS B 1 184 ? 21.379 11.18 6.089 1 97.74 184 HIS B CA 1
ATOM 3736 C C . HIS B 1 184 ? 21.222 10.956 4.588 1 97.74 184 HIS B C 1
ATOM 3738 O O . HIS B 1 184 ? 22.089 10.353 3.952 1 97.74 184 HIS B O 1
ATOM 3744 N N . ASN B 1 185 ? 20.096 11.407 4.098 1 95.27 185 ASN B N 1
ATOM 3745 C CA . ASN B 1 185 ? 19.881 11.361 2.656 1 95.27 185 ASN B CA 1
ATOM 3746 C C . ASN B 1 185 ? 20.527 12.553 1.955 1 95.27 185 ASN B C 1
ATOM 3748 O O . ASN B 1 185 ? 20.402 13.69 2.413 1 95.27 185 ASN B O 1
ATOM 3752 N N . ILE B 1 186 ? 21.086 12.343 0.821 1 93.94 186 ILE B N 1
ATOM 3753 C CA . ILE B 1 186 ? 21.864 13.359 0.121 1 93.94 186 ILE B CA 1
ATOM 3754 C C . ILE B 1 186 ? 20.946 14.494 -0.328 1 93.94 186 ILE B C 1
ATOM 3756 O O . ILE B 1 186 ? 21.395 15.628 -0.513 1 93.94 186 ILE B O 1
ATOM 3760 N N . ALA B 1 187 ? 19.742 14.259 -0.464 1 91.86 187 ALA B N 1
ATOM 3761 C CA . ALA B 1 187 ? 18.789 15.246 -0.965 1 91.86 187 ALA B CA 1
ATOM 3762 C C . ALA B 1 187 ? 18.328 16.179 0.152 1 91.86 187 ALA B C 1
ATOM 3764 O O . ALA B 1 187 ? 17.664 17.186 -0.106 1 91.86 187 ALA B O 1
ATOM 3765 N N . TRP B 1 188 ? 18.657 15.865 1.354 1 92.43 188 TRP B N 1
ATOM 3766 C CA . TRP B 1 188 ? 18.152 16.628 2.49 1 92.43 188 TRP B CA 1
ATOM 3767 C C . TRP B 1 188 ? 19.125 17.736 2.879 1 92.43 188 TRP B C 1
ATOM 3769 O O . TRP B 1 188 ? 20.296 17.706 2.492 1 92.43 188 TRP B O 1
ATOM 3779 N N . GLN B 1 189 ? 18.531 18.632 3.661 1 91.55 189 GLN B N 1
ATOM 3780 C CA . GLN B 1 189 ? 19.402 19.617 4.293 1 91.55 189 GLN B CA 1
ATOM 3781 C C . GLN B 1 189 ? 20.461 18.939 5.159 1 91.55 189 GLN B C 1
ATOM 3783 O O . GLN B 1 189 ? 20.198 17.903 5.773 1 91.55 189 GLN B O 1
ATOM 3788 N N . GLU B 1 190 ? 21.567 19.586 5.154 1 92.07 190 GLU B N 1
ATOM 3789 C CA . GLU B 1 190 ? 22.665 19.034 5.941 1 92.07 190 GLU B CA 1
ATOM 3790 C C . GLU B 1 190 ? 22.258 18.844 7.399 1 92.07 190 GLU B C 1
ATOM 3792 O O . GLU B 1 190 ? 21.607 19.711 7.986 1 92.07 190 GLU B O 1
ATOM 3797 N N . GLY B 1 191 ? 22.62 17.708 7.895 1 93.35 191 GLY B N 1
ATOM 3798 C CA . GLY B 1 191 ? 22.364 17.432 9.3 1 93.35 191 GLY B CA 1
ATOM 3799 C C . GLY B 1 191 ? 21.059 16.696 9.536 1 93.35 191 GLY B C 1
ATOM 3800 O O . GLY B 1 191 ? 20.854 16.113 10.602 1 93.35 191 GLY B O 1
ATOM 3801 N N . ARG B 1 192 ? 20.172 16.779 8.599 1 95.46 192 ARG B N 1
ATOM 3802 C CA . ARG B 1 192 ? 18.903 16.077 8.767 1 95.46 192 ARG B CA 1
ATOM 3803 C C . ARG B 1 192 ? 19.103 14.566 8.718 1 95.46 192 ARG B C 1
ATOM 3805 O O . ARG B 1 192 ? 19.841 14.059 7.871 1 95.46 192 ARG B O 1
ATOM 3812 N N . ILE B 1 193 ? 18.459 13.91 9.678 1 97.03 193 ILE B N 1
ATOM 3813 C CA . ILE B 1 193 ? 18.646 12.464 9.716 1 97.03 193 ILE B CA 1
ATOM 3814 C C . ILE B 1 193 ? 17.291 11.771 9.837 1 97.03 193 ILE B C 1
ATOM 3816 O O . ILE B 1 193 ? 16.293 12.404 10.19 1 97.03 193 ILE B O 1
ATOM 3820 N N . SER B 1 194 ? 17.291 10.588 9.543 1 97.05 194 SER B N 1
ATOM 3821 C CA . SER B 1 194 ? 16.189 9.663 9.787 1 97.05 194 SER B CA 1
ATOM 3822 C C . SER B 1 194 ? 16.688 8.226 9.897 1 97.05 194 SER B C 1
ATOM 3824 O O . SER B 1 194 ? 17.894 7.987 9.979 1 97.05 194 SER B O 1
ATOM 3826 N N . VAL B 1 195 ? 15.776 7.318 10.056 1 97.95 195 VAL B N 1
ATOM 3827 C CA . VAL B 1 195 ? 16.073 5.899 9.888 1 97.95 195 VAL B CA 1
ATOM 3828 C C . VAL B 1 195 ? 15.808 5.483 8.442 1 97.95 195 VAL B C 1
ATOM 3830 O O . VAL B 1 195 ? 15.451 6.316 7.606 1 97.95 195 VAL B O 1
ATOM 3833 N N . LEU B 1 196 ? 16.046 4.256 8.13 1 98.13 196 LEU B N 1
ATOM 3834 C CA . LEU B 1 196 ? 16.067 3.82 6.739 1 98.13 196 LEU B CA 1
ATOM 3835 C C . LEU B 1 196 ? 14.658 3.505 6.247 1 98.13 196 LEU B C 1
ATOM 3837 O O . LEU B 1 196 ? 13.853 2.929 6.982 1 98.13 196 LEU B O 1
ATOM 3841 N N . ALA B 1 197 ? 14.384 3.9 5.04 1 96.92 197 ALA B N 1
ATOM 3842 C CA . ALA B 1 197 ? 13.052 3.705 4.473 1 96.92 197 ALA B CA 1
ATOM 3843 C C . ALA B 1 197 ? 13.13 3.418 2.977 1 96.92 197 ALA B C 1
ATOM 3845 O O . ALA B 1 197 ? 14.134 3.725 2.33 1 96.92 197 ALA B O 1
ATOM 3846 N N . GLY B 1 198 ? 12.052 2.83 2.445 1 95.72 198 GLY B N 1
ATOM 3847 C CA . GLY B 1 198 ? 11.939 2.542 1.024 1 95.72 198 GLY B CA 1
ATOM 3848 C C . GLY B 1 198 ? 10.583 1.985 0.634 1 95.72 198 GLY B C 1
ATOM 3849 O O . GLY B 1 198 ? 9.862 1.446 1.476 1 95.72 198 GLY B O 1
ATOM 3850 N N . TYR B 1 199 ? 10.345 1.982 -0.625 1 95.43 199 TYR B N 1
ATOM 3851 C CA . TYR B 1 199 ? 9.047 1.538 -1.121 1 95.43 199 TYR B CA 1
ATOM 3852 C C . TYR B 1 199 ? 9.003 0.02 -1.25 1 95.43 199 TYR B C 1
ATOM 3854 O O . TYR B 1 199 ? 10.009 -0.61 -1.586 1 95.43 199 TYR B O 1
ATOM 3862 N N . VAL B 1 200 ? 7.836 -0.489 -0.997 1 95.21 200 VAL B N 1
ATOM 3863 C CA . VAL B 1 200 ? 7.592 -1.898 -1.289 1 95.21 200 VAL B CA 1
ATOM 3864 C C . VAL B 1 200 ? 7.446 -2.095 -2.796 1 95.21 200 VAL B C 1
ATOM 3866 O O . VAL B 1 200 ? 6.663 -1.399 -3.447 1 95.21 200 VAL B O 1
ATOM 3869 N N . GLU B 1 201 ? 8.155 -3.007 -3.343 1 93.42 201 GLU B N 1
ATOM 3870 C CA . GLU B 1 201 ? 8.086 -3.245 -4.782 1 93.42 201 GLU B CA 1
ATOM 3871 C C . GLU B 1 201 ? 6.972 -4.23 -5.125 1 93.42 201 GLU B C 1
ATOM 3873 O O . GLU B 1 201 ? 6.533 -5.002 -4.27 1 93.42 201 GLU B O 1
ATOM 3878 N N . ALA B 1 202 ? 6.569 -4.201 -6.325 1 91.79 202 ALA B N 1
ATOM 3879 C CA . ALA B 1 202 ? 5.52 -5.091 -6.815 1 91.79 202 ALA B CA 1
ATOM 3880 C C . ALA B 1 202 ? 5.909 -6.554 -6.625 1 91.79 202 ALA B C 1
ATOM 3882 O O . ALA B 1 202 ? 6.994 -6.973 -7.035 1 91.79 202 ALA B O 1
ATOM 3883 N N . GLY B 1 203 ? 5.013 -7.271 -5.942 1 90.37 203 GLY B N 1
ATOM 3884 C CA . GLY B 1 203 ? 5.246 -8.693 -5.743 1 90.37 203 GLY B CA 1
ATOM 3885 C C . GLY B 1 203 ? 6.072 -8.995 -4.507 1 90.37 203 GLY B C 1
ATOM 3886 O O . GLY B 1 203 ? 6.439 -10.147 -4.265 1 90.37 203 GLY B O 1
ATOM 3887 N N . GLU B 1 204 ? 6.304 -8.034 -3.746 1 91.46 204 GLU B N 1
ATOM 3888 C CA . GLU B 1 204 ? 7.168 -8.178 -2.578 1 91.46 204 GLU B CA 1
ATOM 3889 C C . GLU B 1 204 ? 6.362 -8.106 -1.283 1 91.46 204 GLU B C 1
ATOM 3891 O O . GLU B 1 204 ? 5.357 -7.397 -1.211 1 91.46 204 GLU B O 1
ATOM 3896 N N . ALA B 1 205 ? 6.816 -8.888 -0.293 1 93.35 205 ALA B N 1
ATOM 3897 C CA . ALA B 1 205 ? 6.287 -8.712 1.057 1 93.35 205 ALA B CA 1
ATOM 3898 C C . ALA B 1 205 ? 6.974 -7.549 1.768 1 93.35 205 ALA B C 1
ATOM 3900 O O . ALA B 1 205 ? 8.097 -7.176 1.419 1 93.35 205 ALA B O 1
ATOM 3901 N N . ALA B 1 206 ? 6.33 -6.983 2.752 1 95.67 206 ALA B N 1
ATOM 3902 C CA . ALA B 1 206 ? 6.891 -5.835 3.46 1 95.67 206 ALA B CA 1
ATOM 3903 C C . ALA B 1 206 ? 8.204 -6.202 4.146 1 95.67 206 ALA B C 1
ATOM 3905 O O . ALA B 1 206 ? 9.158 -5.421 4.133 1 95.67 206 ALA B O 1
ATOM 3906 N N . GLU B 1 207 ? 8.261 -7.385 4.754 1 95.11 207 GLU B N 1
ATOM 3907 C CA . GLU B 1 207 ? 9.457 -7.828 5.463 1 95.11 207 GLU B CA 1
ATOM 3908 C C . GLU B 1 207 ? 10.633 -8.003 4.506 1 95.11 207 GLU B C 1
ATOM 3910 O O . GLU B 1 207 ? 11.774 -7.69 4.853 1 95.11 207 GLU B O 1
ATOM 3915 N N . GLU B 1 208 ? 10.316 -8.5 3.328 1 93 208 GLU B N 1
ATOM 3916 C CA . GLU B 1 208 ? 11.36 -8.629 2.316 1 93 208 GLU B CA 1
ATOM 3917 C C . GLU B 1 208 ? 11.898 -7.263 1.901 1 93 208 GLU B C 1
ATOM 3919 O O . GLU B 1 208 ? 13.092 -7.116 1.632 1 93 208 GLU B O 1
ATOM 3924 N N . THR B 1 209 ? 11.033 -6.331 1.821 1 95.47 209 THR B N 1
ATOM 3925 C CA . THR B 1 209 ? 11.447 -4.97 1.498 1 95.47 209 THR B CA 1
ATOM 3926 C C . THR B 1 209 ? 12.438 -4.446 2.534 1 95.47 209 THR B C 1
ATOM 3928 O O . THR B 1 209 ? 13.413 -3.776 2.185 1 95.47 209 THR B O 1
ATOM 3931 N N . VAL B 1 210 ? 12.184 -4.76 3.82 1 96.93 210 VAL B N 1
ATOM 3932 C CA . VAL B 1 210 ? 13.096 -4.338 4.879 1 96.93 210 VAL B CA 1
ATOM 3933 C C . VAL B 1 210 ? 14.499 -4.868 4.594 1 96.93 210 VAL B C 1
ATOM 3935 O O . VAL B 1 210 ? 15.47 -4.107 4.594 1 96.93 210 VAL B O 1
ATOM 3938 N N . HIS B 1 211 ? 14.557 -6.102 4.292 1 95.68 211 HIS B N 1
ATOM 3939 C CA . HIS B 1 211 ? 15.851 -6.716 4.017 1 95.68 211 HIS B CA 1
ATOM 3940 C C . HIS B 1 211 ? 16.505 -6.096 2.787 1 95.68 211 HIS B C 1
ATOM 3942 O O . HIS B 1 211 ? 17.69 -5.755 2.814 1 95.68 211 HIS B O 1
ATOM 3948 N N . ARG B 1 212 ? 15.769 -5.935 1.778 1 93.69 212 ARG B N 1
ATOM 3949 C CA . ARG B 1 212 ? 16.304 -5.437 0.516 1 93.69 212 ARG B CA 1
ATOM 3950 C C . ARG B 1 212 ? 16.795 -4 0.658 1 93.69 212 ARG B C 1
ATOM 3952 O O . ARG B 1 212 ? 17.921 -3.681 0.27 1 93.69 212 ARG B O 1
ATOM 3959 N N . GLU B 1 213 ? 15.946 -3.146 1.206 1 96.26 213 GLU B N 1
ATOM 3960 C CA . GLU B 1 213 ? 16.262 -1.723 1.277 1 96.26 213 GLU B CA 1
ATOM 3961 C C . GLU B 1 213 ? 17.473 -1.471 2.17 1 96.26 213 GLU B C 1
ATOM 3963 O O . GLU B 1 213 ? 18.306 -0.613 1.868 1 96.26 213 GLU B O 1
ATOM 3968 N N . ILE B 1 214 ? 17.582 -2.16 3.317 1 97.6 214 ILE B N 1
ATOM 3969 C CA . ILE B 1 214 ? 18.719 -1.976 4.213 1 97.6 214 ILE B CA 1
ATOM 3970 C C . ILE B 1 214 ? 20 -2.442 3.525 1 97.6 214 ILE B C 1
ATOM 3972 O O . ILE B 1 214 ? 21.035 -1.778 3.61 1 97.6 214 ILE B O 1
ATOM 3976 N N . ALA B 1 215 ? 19.919 -3.549 2.814 1 96.08 215 ALA B N 1
ATOM 3977 C CA . ALA B 1 215 ? 21.069 -4.038 2.059 1 96.08 215 ALA B CA 1
ATOM 3978 C C . ALA B 1 215 ? 21.457 -3.06 0.954 1 96.08 215 ALA B C 1
ATOM 3980 O O . ALA B 1 215 ? 22.641 -2.784 0.747 1 96.08 215 ALA B O 1
ATOM 3981 N N . GLU B 1 216 ? 20.508 -2.558 0.26 1 94.66 216 GLU B N 1
ATOM 3982 C CA . GLU B 1 216 ? 20.763 -1.65 -0.855 1 94.66 216 GLU B CA 1
ATOM 3983 C C . GLU B 1 216 ? 21.335 -0.323 -0.366 1 94.66 216 GLU B C 1
ATOM 3985 O O . GLU B 1 216 ? 22.315 0.178 -0.921 1 94.66 216 GLU B O 1
ATOM 3990 N N . GLU B 1 217 ? 20.724 0.251 0.697 1 96.85 217 GLU B N 1
ATOM 3991 C CA . GLU B 1 217 ? 21.017 1.624 1.096 1 96.85 217 GLU B CA 1
ATOM 3992 C C . GLU B 1 217 ? 22.309 1.701 1.905 1 96.85 217 GLU B C 1
ATOM 3994 O O . GLU B 1 217 ? 23.049 2.682 1.809 1 96.85 217 GLU B O 1
ATOM 3999 N N . VAL B 1 218 ? 22.57 0.605 2.76 1 98 218 VAL B N 1
ATOM 4000 C CA . VAL B 1 218 ? 23.712 0.752 3.656 1 98 218 VAL B CA 1
ATOM 4001 C C . VAL B 1 218 ? 24.521 -0.542 3.68 1 98 218 VAL B C 1
ATOM 4003 O O . VAL B 1 218 ? 25.434 -0.697 4.496 1 98 218 VAL B O 1
ATOM 4006 N N . GLY B 1 219 ? 24.166 -1.547 2.892 1 96.93 219 GLY B N 1
ATOM 4007 C CA . GLY B 1 219 ? 24.964 -2.746 2.691 1 96.93 219 GLY B CA 1
ATOM 4008 C C . GLY B 1 219 ? 24.887 -3.715 3.856 1 96.93 219 GLY B C 1
ATOM 4009 O O . GLY B 1 219 ? 25.785 -4.538 4.046 1 96.93 219 GLY B O 1
ATOM 4010 N N . LEU B 1 220 ? 23.91 -3.669 4.657 1 97.92 220 LEU B N 1
ATOM 4011 C CA . LEU B 1 220 ? 23.85 -4.487 5.864 1 97.92 220 LEU B CA 1
ATOM 4012 C C . LEU B 1 220 ? 22.754 -5.541 5.752 1 97.92 220 LEU B C 1
ATOM 4014 O O . LEU B 1 220 ? 21.727 -5.309 5.109 1 97.92 220 LEU B O 1
ATOM 4018 N N . SER B 1 221 ? 22.921 -6.646 6.414 1 96.65 221 SER B N 1
ATOM 4019 C CA . SER B 1 221 ? 21.881 -7.644 6.64 1 96.65 221 SER B CA 1
ATOM 4020 C C . SER B 1 221 ? 21.237 -7.471 8.011 1 96.65 221 SER B C 1
ATOM 4022 O O . SER B 1 221 ? 21.913 -7.122 8.981 1 96.65 221 SER B O 1
ATOM 4024 N N . VAL B 1 222 ? 20.005 -7.766 8.074 1 97.52 222 VAL B N 1
ATOM 4025 C CA . VAL B 1 222 ? 19.305 -7.603 9.344 1 97.52 222 VAL B CA 1
ATOM 4026 C C . VAL B 1 222 ? 18.531 -8.877 9.674 1 97.52 222 VAL B C 1
ATOM 4028 O O . VAL B 1 222 ? 18.304 -9.717 8.8 1 97.52 222 VAL B O 1
ATOM 4031 N N . CYS B 1 223 ? 18.223 -9.007 10.932 1 96.06 223 CYS B N 1
ATOM 4032 C CA . CYS B 1 223 ? 17.39 -10.089 11.444 1 96.06 223 CYS B CA 1
ATOM 4033 C C . CYS B 1 223 ? 16.385 -9.567 12.463 1 96.06 223 CYS B C 1
ATOM 4035 O O . CYS B 1 223 ? 16.334 -8.366 12.733 1 96.06 223 CYS B O 1
ATOM 4037 N N . ASN B 1 224 ? 15.473 -10.432 12.898 1 95.96 224 ASN B N 1
ATOM 4038 C CA . ASN B 1 224 ? 14.466 -10.098 13.901 1 95.96 224 ASN B CA 1
ATOM 4039 C C . ASN B 1 224 ? 13.623 -8.901 13.472 1 95.96 224 ASN B C 1
ATOM 4041 O O . ASN B 1 224 ? 13.483 -7.934 14.223 1 95.96 224 ASN B O 1
ATOM 4045 N N . VAL B 1 225 ? 13.164 -8.928 12.319 1 96.4 225 VAL B N 1
ATOM 4046 C CA . VAL B 1 225 ? 12.314 -7.866 11.792 1 96.4 225 VAL B CA 1
ATOM 4047 C C . VAL B 1 225 ? 10.959 -7.891 12.495 1 96.4 225 VAL B C 1
ATOM 4049 O O . VAL B 1 225 ? 10.247 -8.897 12.448 1 96.4 225 VAL B O 1
ATOM 4052 N N . GLN B 1 226 ? 10.628 -6.787 13.186 1 96.88 226 GLN B N 1
ATOM 4053 C CA . GLN B 1 226 ? 9.386 -6.692 13.945 1 96.88 226 GLN B CA 1
ATOM 4054 C C . GLN B 1 226 ? 8.577 -5.467 13.526 1 96.88 226 GLN B C 1
ATOM 4056 O O . GLN B 1 226 ? 9.116 -4.362 13.437 1 96.88 226 GLN B O 1
ATOM 4061 N N . TYR B 1 227 ? 7.36 -5.7 13.286 1 96.12 227 TYR B N 1
ATOM 4062 C CA . TYR B 1 227 ? 6.434 -4.621 12.963 1 96.12 227 TYR B CA 1
ATOM 4063 C C . TYR B 1 227 ? 6.08 -3.815 14.207 1 96.12 227 TYR B C 1
ATOM 4065 O O . TYR B 1 227 ? 5.875 -4.38 15.283 1 96.12 227 TYR B O 1
ATOM 4073 N N . LEU B 1 228 ? 5.942 -2.501 14.078 1 95.19 228 LEU B N 1
ATOM 4074 C CA . LEU B 1 228 ? 5.58 -1.636 15.195 1 95.19 228 LEU B CA 1
ATOM 4075 C C . LEU B 1 228 ? 4.186 -1.049 14.998 1 95.19 228 LEU B C 1
ATOM 4077 O O . LEU B 1 228 ? 3.26 -1.375 15.745 1 95.19 228 LEU B O 1
ATOM 4081 N N . TYR B 1 229 ? 4.044 -0.244 14.003 1 94.18 229 TYR B N 1
ATOM 4082 C CA . TYR B 1 229 ? 2.805 0.437 13.642 1 94.18 229 TYR B CA 1
ATOM 4083 C C . TYR B 1 229 ? 2.902 1.041 12.246 1 94.18 229 TYR B C 1
ATOM 4085 O O . TYR B 1 229 ? 3.876 0.806 11.527 1 94.18 229 TYR B O 1
ATOM 4093 N N . SER B 1 230 ? 1.832 1.684 11.812 1 95.11 230 SER B N 1
ATOM 4094 C CA . SER B 1 230 ? 1.831 2.326 10.502 1 95.11 230 SER B CA 1
ATOM 4095 C C . SER B 1 230 ? 1.262 3.739 10.579 1 95.11 230 SER B C 1
ATOM 4097 O O . SER B 1 230 ? 0.612 4.099 11.563 1 95.11 230 SER B O 1
ATOM 4099 N N . GLN B 1 231 ? 1.587 4.486 9.561 1 93.11 231 GLN B N 1
ATOM 4100 C CA . GLN B 1 231 ? 1.131 5.869 9.465 1 93.11 231 GLN B CA 1
ATOM 4101 C C . GLN B 1 231 ? 0.868 6.262 8.014 1 93.11 231 GLN B C 1
ATOM 4103 O O . GLN B 1 231 ? 1.687 5.991 7.133 1 93.11 231 GLN B O 1
ATOM 4108 N N . ALA B 1 232 ? -0.282 6.851 7.849 1 91.64 232 ALA B N 1
ATOM 4109 C CA . ALA B 1 232 ? -0.493 7.472 6.544 1 91.64 232 ALA B CA 1
ATOM 4110 C C . ALA B 1 232 ? 0.524 8.583 6.295 1 91.64 232 ALA B C 1
ATOM 4112 O O . ALA B 1 232 ? 0.841 9.358 7.201 1 91.64 232 ALA B O 1
ATOM 4113 N N . TRP B 1 233 ? 1.034 8.594 5.147 1 89.16 233 TRP B N 1
ATOM 4114 C CA . TRP B 1 233 ? 1.997 9.605 4.719 1 89.16 233 TRP B CA 1
ATOM 4115 C C . TRP B 1 233 ? 1.644 10.141 3.336 1 89.16 233 TRP B C 1
ATOM 4117 O O . TRP B 1 233 ? 2.244 9.739 2.336 1 89.16 233 TRP B O 1
ATOM 4127 N N . PRO B 1 234 ? 0.688 11.004 3.337 1 84.03 234 PRO B N 1
ATOM 4128 C CA . PRO B 1 234 ? 0.188 11.475 2.043 1 84.03 234 PRO B CA 1
ATOM 4129 C C . PRO B 1 234 ? 1.174 12.396 1.329 1 84.03 234 PRO B C 1
ATOM 4131 O O . PRO B 1 234 ? 0.792 13.47 0.858 1 84.03 234 PRO B O 1
ATOM 4134 N N . TYR B 1 235 ? 2.449 12.047 1.296 1 79.12 235 TYR B N 1
ATOM 4135 C CA . TYR B 1 235 ? 3.553 12.734 0.635 1 79.12 235 TYR B CA 1
ATOM 4136 C C . TYR B 1 235 ? 4.256 11.811 -0.354 1 79.12 235 TYR B C 1
ATOM 4138 O O . TYR B 1 235 ? 5.314 11.255 -0.05 1 79.12 235 TYR B O 1
ATOM 4146 N N . PRO B 1 236 ? 3.66 11.566 -1.517 1 76.84 236 PRO B N 1
ATOM 4147 C CA . PRO B 1 236 ? 2.349 12.061 -1.943 1 76.84 236 PRO B CA 1
ATOM 4148 C C . PRO B 1 236 ? 1.213 11.102 -1.592 1 76.84 236 PRO B C 1
ATOM 4150 O O . PRO B 1 236 ? 0.055 11.516 -1.504 1 76.84 236 PRO B O 1
ATOM 4153 N N . ARG B 1 237 ? 1.419 9.833 -1.47 1 85.61 237 ARG B N 1
ATOM 4154 C CA . ARG B 1 237 ? 0.373 8.848 -1.215 1 85.61 237 ARG B CA 1
ATOM 4155 C C . ARG B 1 237 ? 0.956 7.568 -0.627 1 85.61 237 ARG B C 1
ATOM 4157 O O . ARG B 1 237 ? 0.696 6.473 -1.129 1 85.61 237 ARG B O 1
ATOM 4164 N N . SER B 1 238 ? 1.563 7.68 0.452 1 92.13 238 SER B N 1
ATOM 4165 C CA . SER B 1 238 ? 2.268 6.527 1.004 1 92.13 238 SER B CA 1
ATOM 4166 C C . SER B 1 238 ? 1.621 6.053 2.301 1 92.13 238 SER B C 1
ATOM 4168 O O . SER B 1 238 ? 0.922 6.819 2.968 1 92.13 238 SER B O 1
ATOM 4170 N N . LEU B 1 239 ? 1.725 4.848 2.541 1 95.12 239 LEU B N 1
ATOM 4171 C CA . LEU B 1 239 ? 1.539 4.209 3.84 1 95.12 239 LEU B CA 1
ATOM 4172 C C . LEU B 1 239 ? 2.871 3.722 4.401 1 95.12 239 LEU B C 1
ATOM 4174 O O . LEU B 1 239 ? 3.489 2.812 3.844 1 95.12 239 LEU B O 1
ATOM 4178 N N . MET B 1 240 ? 3.274 4.33 5.462 1 96.04 240 MET B N 1
ATOM 4179 C CA . MET B 1 240 ? 4.548 3.953 6.068 1 96.04 240 MET B CA 1
ATOM 4180 C C . MET B 1 240 ? 4.356 2.837 7.089 1 96.04 240 MET B C 1
ATOM 4182 O O . MET B 1 240 ? 3.61 2.996 8.057 1 96.04 240 MET B O 1
ATOM 4186 N N . LEU B 1 241 ? 4.944 1.78 6.803 1 96.92 241 LEU B N 1
ATOM 4187 C CA . LEU B 1 241 ? 4.968 0.649 7.724 1 96.92 241 LEU B CA 1
ATOM 4188 C C . LEU B 1 241 ? 6.256 0.64 8.54 1 96.92 241 LEU B C 1
ATOM 4190 O O . LEU B 1 241 ? 7.343 0.45 7.989 1 96.92 241 LEU B O 1
ATOM 4194 N N . ALA B 1 242 ? 6.124 0.8 9.817 1 97.53 242 ALA B N 1
ATOM 4195 C CA . ALA B 1 242 ? 7.292 0.918 10.687 1 97.53 242 ALA B CA 1
ATOM 4196 C C . ALA B 1 242 ? 7.728 -0.449 11.208 1 97.53 242 ALA B C 1
ATOM 4198 O O . ALA B 1 242 ? 6.909 -1.215 11.72 1 97.53 242 ALA B O 1
ATOM 4199 N N . PHE B 1 243 ? 8.996 -0.683 11.054 1 98.19 243 PHE B N 1
ATOM 4200 C CA . PHE B 1 243 ? 9.609 -1.911 11.548 1 98.19 243 PHE B CA 1
ATOM 4201 C C . PHE B 1 243 ? 10.839 -1.6 12.393 1 98.19 243 PHE B C 1
ATOM 4203 O O . PHE B 1 243 ? 11.422 -0.52 12.277 1 98.19 243 PHE B O 1
ATOM 4210 N N . THR B 1 244 ? 11.217 -2.505 13.258 1 98.28 244 THR B N 1
ATOM 4211 C CA . THR B 1 244 ? 12.532 -2.545 13.887 1 98.28 244 THR B CA 1
ATOM 4212 C C . THR B 1 244 ? 13.252 -3.848 13.552 1 98.28 244 THR B C 1
ATOM 4214 O O . THR B 1 244 ? 12.612 -4.881 13.341 1 98.28 244 THR B O 1
ATOM 4217 N N . ALA B 1 245 ? 14.507 -3.753 13.386 1 98.55 245 ALA B N 1
ATOM 4218 C CA . ALA B 1 245 ? 15.339 -4.913 13.076 1 98.55 245 ALA B CA 1
ATOM 4219 C C . ALA B 1 245 ? 16.684 -4.83 13.791 1 98.55 245 ALA B C 1
ATOM 4221 O O . ALA B 1 245 ? 17.069 -3.765 14.281 1 98.55 245 ALA B O 1
ATOM 4222 N N . THR B 1 246 ? 17.361 -5.957 13.899 1 98.58 246 THR B N 1
ATOM 4223 C CA . THR B 1 246 ? 18.674 -6.004 14.533 1 98.58 246 THR B CA 1
ATOM 4224 C C . THR B 1 246 ? 19.737 -6.472 13.543 1 98.58 246 THR B C 1
ATOM 4226 O O . THR B 1 246 ? 19.413 -7.067 12.513 1 98.58 246 THR B O 1
ATOM 4229 N N . THR B 1 247 ? 20.935 -6.103 13.795 1 98.58 247 THR B N 1
ATOM 4230 C CA . THR B 1 247 ? 22.054 -6.533 12.964 1 98.58 247 THR B CA 1
ATOM 4231 C C . THR B 1 247 ? 23.291 -6.798 13.818 1 98.58 247 THR B C 1
ATOM 4233 O O . THR B 1 247 ? 23.453 -6.203 14.886 1 98.58 247 THR B O 1
ATOM 4236 N N . ALA B 1 248 ? 24.107 -7.666 13.335 1 97.89 248 ALA B N 1
ATOM 4237 C CA . ALA B 1 248 ? 25.398 -7.916 13.971 1 97.89 248 ALA B CA 1
ATOM 4238 C C . ALA B 1 248 ? 26.484 -7.025 13.375 1 97.89 248 ALA B C 1
ATOM 4240 O O . ALA B 1 248 ? 27.618 -7.009 13.86 1 97.89 248 ALA B O 1
ATOM 4241 N N . ALA B 1 249 ? 26.113 -6.32 12.392 1 97.1 249 ALA B N 1
ATOM 4242 C CA . ALA B 1 249 ? 27.07 -5.473 11.685 1 97.1 249 ALA B CA 1
ATOM 4243 C C . ALA B 1 249 ? 27.483 -4.279 12.542 1 97.1 249 ALA B C 1
ATOM 4245 O O . ALA B 1 249 ? 26.831 -3.969 13.541 1 97.1 249 ALA B O 1
ATOM 4246 N N . THR B 1 250 ? 28.638 -3.735 12.145 1 95.84 250 THR B N 1
ATOM 4247 C CA . THR B 1 250 ? 29.17 -2.536 12.784 1 95.84 250 THR B CA 1
ATOM 4248 C C . THR B 1 250 ? 29.357 -1.417 11.764 1 95.84 250 THR B C 1
ATOM 4250 O O . THR B 1 250 ? 29.027 -1.581 10.587 1 95.84 250 THR B O 1
ATOM 4253 N N . ASP B 1 251 ? 29.866 -0.295 12.306 1 96.39 251 ASP B N 1
ATOM 4254 C CA . ASP B 1 251 ? 30.1 0.852 11.434 1 96.39 251 ASP B CA 1
ATOM 4255 C C . ASP B 1 251 ? 31.019 0.48 10.272 1 96.39 251 ASP B C 1
ATOM 4257 O O . ASP B 1 251 ? 30.855 0.984 9.159 1 96.39 251 ASP B O 1
ATOM 4261 N N . ALA B 1 252 ? 31.879 -0.378 10.443 1 96.29 252 ALA B N 1
ATOM 4262 C CA . ALA B 1 252 ? 32.877 -0.759 9.447 1 96.29 252 ALA B CA 1
ATOM 4263 C C . ALA B 1 252 ? 32.235 -1.514 8.287 1 96.29 252 ALA B C 1
ATOM 4265 O O . ALA B 1 252 ? 32.809 -1.599 7.199 1 96.29 252 ALA B O 1
ATOM 4266 N N . ASP B 1 253 ? 31.077 -1.973 8.52 1 97.54 253 ASP B N 1
ATOM 4267 C CA . ASP B 1 253 ? 30.408 -2.801 7.521 1 97.54 253 ASP B CA 1
ATOM 4268 C C . ASP B 1 253 ? 29.502 -1.959 6.626 1 97.54 253 ASP B C 1
ATOM 4270 O O . ASP B 1 253 ? 29.016 -2.437 5.6 1 97.54 253 ASP B O 1
ATOM 4274 N N . ILE B 1 254 ? 29.321 -0.739 7.009 1 98.02 254 ILE B N 1
ATOM 4275 C CA . ILE B 1 254 ? 28.372 0.118 6.308 1 98.02 254 ILE B CA 1
ATOM 4276 C C . ILE B 1 254 ? 28.937 0.507 4.944 1 98.02 254 ILE B C 1
ATOM 4278 O O . ILE B 1 254 ? 30.07 0.985 4.847 1 98.02 254 ILE B O 1
ATOM 4282 N N . VAL B 1 255 ? 28.177 0.274 3.915 1 97.46 255 VAL B N 1
ATOM 4283 C CA . VAL B 1 255 ? 28.459 0.739 2.561 1 97.46 255 VAL B CA 1
ATOM 4284 C C . VAL B 1 255 ? 27.249 1.49 2.01 1 97.46 255 VAL B C 1
ATOM 4286 O O . VAL B 1 255 ? 26.272 0.874 1.579 1 97.46 255 VAL B O 1
ATOM 4289 N N . CYS B 1 256 ? 27.339 2.77 1.954 1 96.5 256 CYS B N 1
ATOM 4290 C CA . CYS B 1 256 ? 26.219 3.61 1.543 1 96.5 256 CYS B CA 1
ATOM 4291 C C . CYS B 1 256 ? 26.038 3.575 0.03 1 96.5 256 CYS B C 1
ATOM 4293 O O . CYS B 1 256 ? 27.017 3.605 -0.718 1 96.5 256 CYS B O 1
ATOM 4295 N N . GLN B 1 257 ? 24.866 3.481 -0.337 1 93.58 257 GLN B N 1
ATOM 4296 C CA . GLN B 1 257 ? 24.548 3.731 -1.739 1 93.58 257 GLN B CA 1
ATOM 4297 C C . GLN B 1 257 ? 24.74 5.203 -2.092 1 93.58 257 GLN B C 1
ATOM 4299 O O . GLN B 1 257 ? 23.905 6.043 -1.749 1 93.58 257 GLN B O 1
ATOM 4304 N N . GLU B 1 258 ? 25.597 5.541 -2.836 1 89.72 258 GLU B N 1
ATOM 4305 C CA . GLU B 1 258 ? 26.108 6.898 -3.009 1 89.72 258 GLU B CA 1
ATOM 4306 C C . GLU B 1 258 ? 25.048 7.816 -3.609 1 89.72 258 GLU B C 1
ATOM 4308 O O . GLU B 1 258 ? 25.027 9.016 -3.329 1 89.72 258 GLU B O 1
ATOM 4313 N N . ASP B 1 259 ? 24.221 7.302 -4.342 1 89.68 259 ASP B N 1
ATOM 4314 C CA . ASP B 1 259 ? 23.244 8.149 -5.02 1 89.68 259 ASP B CA 1
ATOM 4315 C C . ASP B 1 259 ? 22.063 8.466 -4.105 1 89.68 259 ASP B C 1
ATOM 4317 O O . ASP B 1 259 ? 21.214 9.293 -4.443 1 89.68 259 ASP B O 1
ATOM 4321 N N . GLU B 1 260 ? 22.075 7.973 -2.903 1 92.6 260 GLU B N 1
ATOM 4322 C CA . GLU B 1 260 ? 20.906 8.137 -2.044 1 92.6 260 GLU B CA 1
ATOM 4323 C C . GLU B 1 260 ? 21.315 8.507 -0.621 1 92.6 260 GLU B C 1
ATOM 4325 O O . GLU B 1 260 ? 20.736 9.414 -0.019 1 92.6 260 GLU B O 1
ATOM 4330 N N . ILE B 1 261 ? 22.32 7.772 -0.105 1 96.01 261 ILE B N 1
ATOM 4331 C CA . ILE B 1 261 ? 22.711 7.934 1.291 1 96.01 261 ILE B CA 1
ATOM 4332 C C . ILE B 1 261 ? 24.063 8.64 1.368 1 96.01 261 ILE B C 1
ATOM 4334 O O . ILE B 1 261 ? 25.075 8.11 0.903 1 96.01 261 ILE B O 1
ATOM 4338 N N . GLY B 1 262 ? 24.102 9.808 1.986 1 96.78 262 GLY B N 1
ATOM 4339 C CA . GLY B 1 262 ? 25.346 10.537 2.179 1 96.78 262 GLY B CA 1
ATOM 4340 C C . GLY B 1 262 ? 26.247 9.912 3.226 1 96.78 262 GLY B C 1
ATOM 4341 O O . GLY B 1 262 ? 27.453 9.774 3.013 1 96.78 262 GLY B O 1
ATOM 4342 N N . TRP B 1 263 ? 25.597 9.625 4.302 1 96.95 263 TRP B N 1
ATOM 4343 C CA . TRP B 1 263 ? 26.309 8.909 5.356 1 96.95 263 TRP B CA 1
ATOM 4344 C C . TRP B 1 263 ? 25.332 8.191 6.281 1 96.95 263 TRP B C 1
ATOM 4346 O O . TRP B 1 263 ? 24.142 8.512 6.308 1 96.95 263 TRP B O 1
ATOM 4356 N N . ALA B 1 264 ? 25.863 7.24 6.985 1 98.28 264 ALA B N 1
ATOM 4357 C CA . ALA B 1 264 ? 25.148 6.487 8.013 1 98.28 264 ALA B CA 1
ATOM 4358 C C . ALA B 1 264 ? 26.094 6.042 9.124 1 98.28 264 ALA B C 1
ATOM 4360 O O . ALA B 1 264 ? 27.275 5.785 8.878 1 98.28 264 ALA B O 1
ATOM 4361 N N . LYS B 1 265 ? 25.586 5.938 10.31 1 98.07 265 LYS B N 1
ATOM 4362 C CA . LYS B 1 265 ? 26.411 5.483 11.425 1 98.07 265 LYS B CA 1
ATOM 4363 C C . LYS B 1 265 ? 25.547 5.004 12.588 1 98.07 265 LYS B C 1
ATOM 4365 O O . LYS B 1 265 ? 24.401 5.435 12.736 1 98.07 265 LYS B O 1
ATOM 4370 N N . PHE B 1 266 ? 26.139 4.207 13.329 1 98.67 266 PHE B N 1
ATOM 4371 C CA . PHE B 1 266 ? 25.516 3.791 14.58 1 98.67 266 PHE B CA 1
ATOM 4372 C C . PHE B 1 266 ? 25.797 4.8 15.687 1 98.67 266 PHE B C 1
ATOM 4374 O O . PHE B 1 266 ? 26.916 5.303 15.806 1 98.67 266 PHE B O 1
ATOM 4381 N N . VAL B 1 267 ? 24.767 5.069 16.501 1 98.61 267 VAL B N 1
ATOM 4382 C CA . VAL B 1 267 ? 24.946 6.006 17.605 1 98.61 267 VAL B CA 1
ATOM 4383 C C . VAL B 1 267 ? 24.368 5.41 18.887 1 98.61 267 VAL B C 1
ATOM 4385 O O . VAL B 1 267 ? 23.336 4.735 18.855 1 98.61 267 VAL B O 1
ATOM 4388 N N . THR B 1 268 ? 25.023 5.672 19.979 1 98.47 268 THR B N 1
ATOM 4389 C CA . THR B 1 268 ? 24.441 5.373 21.282 1 98.47 268 THR B CA 1
ATOM 4390 C C . THR B 1 268 ? 23.36 6.39 21.638 1 98.47 268 THR B C 1
ATOM 4392 O O . THR B 1 268 ? 23.233 7.424 20.979 1 98.47 268 THR B O 1
ATOM 4395 N N . ARG B 1 269 ? 22.613 6.056 22.681 1 98.15 269 ARG B N 1
ATOM 4396 C CA . ARG B 1 269 ? 21.597 6.991 23.152 1 98.15 269 ARG B CA 1
ATOM 4397 C C . ARG B 1 269 ? 22.225 8.313 23.58 1 98.15 269 ARG B C 1
ATOM 4399 O O . ARG B 1 269 ? 21.716 9.385 23.247 1 98.15 269 ARG B O 1
ATOM 4406 N N . GLU B 1 270 ? 23.347 8.218 24.243 1 97.75 270 GLU B N 1
ATOM 4407 C CA . GLU B 1 270 ? 24.044 9.408 24.723 1 97.75 270 GLU B CA 1
ATOM 4408 C C . GLU B 1 270 ? 24.587 10.235 23.562 1 97.75 270 GLU B C 1
ATOM 4410 O O . GLU B 1 270 ? 24.49 11.464 23.57 1 97.75 270 GLU B O 1
ATOM 4415 N N . GLU B 1 271 ? 25.163 9.555 22.679 1 97.81 271 GLU B N 1
ATOM 4416 C CA . GLU B 1 271 ? 25.701 10.242 21.509 1 97.81 271 GLU B CA 1
ATOM 4417 C C . GLU B 1 271 ? 24.594 10.938 20.721 1 97.81 271 GLU B C 1
ATOM 4419 O O . GLU B 1 271 ? 24.768 12.069 20.262 1 97.81 271 GLU B O 1
ATOM 4424 N N . PHE B 1 272 ? 23.495 10.254 20.54 1 97.78 272 PHE B N 1
ATOM 4425 C CA . PHE B 1 272 ? 22.371 10.819 19.803 1 97.78 272 PHE B CA 1
ATOM 4426 C C . PHE B 1 272 ? 21.912 12.128 20.436 1 97.78 272 PHE B C 1
ATOM 4428 O O . PHE B 1 272 ? 21.759 13.137 19.744 1 97.78 272 PHE B O 1
ATOM 4435 N N . ILE B 1 273 ? 21.741 12.12 21.726 1 96.91 273 ILE B N 1
ATOM 4436 C CA . ILE B 1 273 ? 21.277 13.289 22.464 1 96.91 273 ILE B CA 1
ATOM 4437 C C . ILE B 1 273 ? 22.282 14.429 22.311 1 96.91 273 ILE B C 1
ATOM 4439 O O . ILE B 1 273 ? 21.897 15.576 22.071 1 96.91 273 ILE B O 1
ATOM 4443 N N . SER B 1 274 ? 23.511 14.066 22.458 1 96.6 274 SER B N 1
ATOM 4444 C CA . SER B 1 274 ? 24.57 15.063 22.339 1 96.6 274 SER B CA 1
ATOM 4445 C C . SER B 1 274 ? 24.573 15.705 20.955 1 96.6 274 SER B C 1
ATOM 4447 O O . SER B 1 274 ? 24.626 16.93 20.834 1 96.6 274 SER B O 1
ATOM 4449 N N . LEU B 1 275 ? 24.495 14.893 19.946 1 96.53 275 LEU B N 1
ATOM 4450 C CA . LEU B 1 275 ? 24.496 15.388 18.574 1 96.53 275 LEU B CA 1
ATOM 4451 C C . LEU B 1 275 ? 23.299 16.299 18.324 1 96.53 275 LEU B C 1
ATOM 4453 O O . LEU B 1 275 ? 23.43 17.337 17.67 1 96.53 275 LEU B O 1
ATOM 4457 N N . ALA B 1 276 ? 22.148 15.905 18.821 1 95.75 276 ALA B N 1
ATOM 4458 C CA . ALA B 1 276 ? 20.927 16.683 18.628 1 95.75 276 ALA B CA 1
ATOM 4459 C C . ALA B 1 276 ? 21.005 18.017 19.365 1 95.75 276 ALA B C 1
ATOM 4461 O O . ALA B 1 276 ? 20.672 19.064 18.803 1 95.75 276 ALA B O 1
ATOM 4462 N N . LYS B 1 277 ? 21.469 18.003 20.551 1 93.61 277 LYS B N 1
ATOM 4463 C CA . LYS B 1 277 ? 21.563 19.213 21.363 1 93.61 277 LYS B CA 1
ATOM 4464 C C . LYS B 1 277 ? 22.564 20.198 20.768 1 93.61 277 LYS B C 1
ATOM 4466 O O . LYS B 1 277 ? 22.367 21.413 20.844 1 93.61 277 LYS B O 1
ATOM 4471 N N . LYS B 1 278 ? 23.602 19.636 20.246 1 93.31 278 LYS B N 1
ATOM 4472 C CA . LYS B 1 278 ? 24.642 20.471 19.652 1 93.31 278 LYS B CA 1
ATOM 4473 C C . LYS B 1 278 ? 24.284 20.859 18.22 1 93.31 278 LYS B C 1
ATOM 4475 O O . LYS B 1 278 ? 25.111 21.419 17.498 1 93.31 278 LYS B O 1
ATOM 4480 N N . GLN B 1 279 ? 23.123 20.386 17.756 1 92.56 279 GLN B N 1
ATOM 4481 C CA . GLN B 1 279 ? 22.599 20.706 16.432 1 92.56 279 GLN B CA 1
ATOM 4482 C C . GLN B 1 279 ? 23.51 20.164 15.334 1 92.56 279 GLN B C 1
ATOM 4484 O O . GLN B 1 279 ? 23.671 20.794 14.287 1 92.56 279 GLN B O 1
ATOM 4489 N N . GLN B 1 280 ? 24.148 19.139 15.68 1 95 280 GLN B N 1
ATOM 4490 C CA . GLN B 1 280 ? 24.957 18.461 14.672 1 95 280 GLN B CA 1
ATOM 4491 C C . GLN B 1 280 ? 24.1 17.538 13.809 1 95 280 GLN B C 1
ATOM 4493 O O . GLN B 1 280 ? 24.522 17.123 12.728 1 95 280 GLN B O 1
ATOM 4498 N N . ILE B 1 281 ? 22.941 17.234 14.357 1 95.66 281 ILE B N 1
ATOM 4499 C CA . ILE B 1 281 ? 21.91 16.558 13.578 1 95.66 281 ILE B CA 1
ATOM 4500 C C . ILE B 1 281 ? 20.572 17.271 13.764 1 95.66 281 ILE B C 1
ATOM 4502 O O . ILE B 1 281 ? 20.348 17.926 14.785 1 95.66 281 ILE B O 1
ATOM 4506 N N . ILE B 1 282 ? 19.796 17.225 12.781 1 95.15 282 ILE B N 1
ATOM 4507 C CA . ILE B 1 282 ? 18.413 17.687 12.828 1 95.15 282 ILE B CA 1
ATOM 4508 C C . ILE B 1 282 ? 17.471 16.488 12.895 1 95.15 282 ILE B C 1
ATOM 4510 O O . ILE B 1 282 ? 17.378 15.709 11.943 1 95.15 282 ILE B O 1
ATOM 4514 N N . VAL B 1 283 ? 16.765 16.396 13.98 1 94.3 283 VAL B N 1
ATOM 4515 C CA . VAL B 1 283 ? 15.911 15.236 14.216 1 94.3 283 VAL B CA 1
ATOM 4516 C C . VAL B 1 283 ? 14.596 15.4 13.458 1 94.3 283 VAL B C 1
ATOM 4518 O O . VAL B 1 283 ? 14.191 16.52 13.138 1 94.3 283 VAL B O 1
ATOM 4521 N N . PRO B 1 284 ? 13.975 14.329 13.147 1 91.76 284 PRO B N 1
ATOM 4522 C CA . PRO B 1 284 ? 12.686 14.413 12.455 1 91.76 284 PRO B CA 1
ATOM 4523 C C . PRO B 1 284 ? 11.628 15.157 13.267 1 91.76 284 PRO B C 1
ATOM 4525 O O . PRO B 1 284 ? 11.669 15.146 14.5 1 91.76 284 PRO B O 1
ATOM 4528 N N . SER B 1 285 ? 10.708 15.748 12.557 1 87.58 285 SER B N 1
ATOM 4529 C CA . SER B 1 285 ? 9.6 16.438 13.209 1 87.58 285 SER B CA 1
ATOM 4530 C C . SER B 1 285 ? 8.694 15.457 13.945 1 87.58 285 SER B C 1
ATOM 4532 O O . SER B 1 285 ? 8.664 14.268 13.621 1 87.58 285 SER B O 1
ATOM 4534 N N . ASP B 1 286 ? 7.823 15.945 14.837 1 85.8 286 ASP B N 1
ATOM 4535 C CA . ASP B 1 286 ? 6.961 15.138 15.696 1 85.8 286 ASP B CA 1
ATOM 4536 C C . ASP B 1 286 ? 5.86 14.457 14.886 1 85.8 286 ASP B C 1
ATOM 4538 O O . ASP B 1 286 ? 5.283 13.461 15.328 1 85.8 286 ASP B O 1
ATOM 4542 N N . THR B 1 287 ? 5.613 14.959 13.794 1 84.61 287 THR B N 1
ATOM 4543 C CA . THR B 1 287 ? 4.53 14.44 12.966 1 84.61 287 THR B CA 1
ATOM 4544 C C . THR B 1 287 ? 4.96 13.164 12.249 1 84.61 287 THR B C 1
ATOM 4546 O O . THR B 1 287 ? 4.12 12.405 11.763 1 84.61 287 THR B O 1
ATOM 4549 N N . THR B 1 288 ? 6.298 12.943 12.255 1 88.33 288 THR B N 1
ATOM 4550 C CA . THR B 1 288 ? 6.803 11.839 11.447 1 88.33 288 THR B CA 1
ATOM 4551 C C . THR B 1 288 ? 6.823 10.543 12.252 1 88.33 288 THR B C 1
ATOM 4553 O O . THR B 1 288 ? 7.059 10.562 13.462 1 88.33 288 THR B O 1
ATOM 4556 N N . ILE B 1 289 ? 6.62 9.484 11.562 1 92.4 289 ILE B N 1
ATOM 4557 C CA . ILE B 1 289 ? 6.704 8.16 12.168 1 92.4 289 ILE B CA 1
ATOM 4558 C C . ILE B 1 289 ? 8.142 7.88 12.599 1 92.4 289 ILE B C 1
ATOM 4560 O O . ILE B 1 289 ? 8.376 7.19 13.594 1 92.4 289 ILE B O 1
ATOM 4564 N N . ALA B 1 290 ? 9.111 8.443 11.976 1 94.93 290 ALA B N 1
ATOM 4565 C CA . ALA B 1 290 ? 10.517 8.312 12.347 1 94.93 290 ALA B CA 1
ATOM 4566 C C . ALA B 1 290 ? 10.764 8.846 13.756 1 94.93 290 ALA B C 1
ATOM 4568 O O . ALA B 1 290 ? 11.5 8.237 14.537 1 94.93 290 ALA B O 1
ATOM 4569 N N . ALA B 1 291 ? 10.184 10.001 14.016 1 93.51 291 ALA B N 1
ATOM 4570 C CA . ALA B 1 291 ? 10.336 10.579 15.349 1 93.51 291 ALA B CA 1
ATOM 4571 C C . ALA B 1 291 ? 9.84 9.616 16.424 1 93.51 291 ALA B C 1
ATOM 4573 O O . ALA B 1 291 ? 10.514 9.402 17.434 1 93.51 291 ALA B O 1
ATOM 4574 N N . SER B 1 292 ? 8.728 9.072 16.156 1 93.12 292 SER B N 1
ATOM 4575 C CA . SER B 1 292 ? 8.148 8.125 17.103 1 93.12 292 SER B CA 1
ATOM 4576 C C . SER B 1 292 ? 9.051 6.911 17.295 1 93.12 292 SER B C 1
ATOM 4578 O O . SER B 1 292 ? 9.24 6.444 18.42 1 93.12 292 SER B O 1
ATOM 4580 N N . MET B 1 293 ? 9.581 6.404 16.263 1 96.08 293 MET B N 1
ATOM 4581 C CA . MET B 1 293 ? 10.451 5.232 16.308 1 96.08 293 MET B CA 1
ATOM 4582 C C . MET B 1 293 ? 11.719 5.526 17.102 1 96.08 293 MET B C 1
ATOM 4584 O O . MET B 1 293 ? 12.152 4.708 17.915 1 96.08 293 MET B O 1
ATOM 4588 N N . ILE B 1 294 ? 12.299 6.675 16.865 1 96.88 294 ILE B N 1
ATOM 4589 C CA . ILE B 1 294 ? 13.534 7.052 17.543 1 96.88 294 ILE B CA 1
ATOM 4590 C C . ILE B 1 294 ? 13.26 7.276 19.028 1 96.88 294 ILE B C 1
ATOM 4592 O O . ILE B 1 294 ? 14.057 6.877 19.88 1 96.88 294 ILE B O 1
ATOM 4596 N N . GLU B 1 295 ? 12.171 7.895 19.313 1 95.81 295 GLU B N 1
ATOM 4597 C CA . GLU B 1 295 ? 11.792 8.104 20.707 1 95.81 295 GLU B CA 1
ATOM 4598 C C . GLU B 1 295 ? 11.61 6.775 21.435 1 95.81 295 GLU B C 1
ATOM 4600 O O . GLU B 1 295 ? 11.979 6.645 22.604 1 95.81 295 GLU B O 1
ATOM 4605 N N . ARG B 1 296 ? 10.967 5.856 20.771 1 94.56 296 ARG B N 1
ATOM 4606 C CA . ARG B 1 296 ? 10.787 4.529 21.352 1 94.56 296 ARG B CA 1
ATOM 4607 C C . ARG B 1 296 ? 12.128 3.911 21.731 1 94.56 296 ARG B C 1
ATOM 4609 O O . ARG B 1 296 ? 12.274 3.351 22.819 1 94.56 296 ARG B O 1
ATOM 4616 N N . TRP B 1 297 ? 13.081 3.989 20.878 1 97.05 297 TRP B N 1
ATOM 4617 C CA . TRP B 1 297 ? 14.428 3.488 21.131 1 97.05 297 TRP B CA 1
ATOM 4618 C C . TRP B 1 297 ? 15.109 4.288 22.236 1 97.05 297 TRP B C 1
ATOM 4620 O O . TRP B 1 297 ? 15.739 3.715 23.128 1 97.05 297 TRP B O 1
ATOM 4630 N N . LEU B 1 298 ? 14.959 5.609 22.162 1 96.97 298 LEU B N 1
ATOM 4631 C CA . LEU B 1 298 ? 15.597 6.504 23.122 1 96.97 298 LEU B CA 1
ATOM 4632 C C . LEU B 1 298 ? 15.006 6.316 24.516 1 96.97 298 LEU B C 1
ATOM 4634 O O . LEU B 1 298 ? 15.694 6.519 25.519 1 96.97 298 LEU B O 1
ATOM 4638 N N . GLY B 1 299 ? 13.728 5.973 24.577 1 95.09 299 GLY B N 1
ATOM 4639 C CA . GLY B 1 299 ? 13.027 5.855 25.846 1 95.09 299 GLY B CA 1
ATOM 4640 C C . GLY B 1 299 ? 12.623 7.194 26.432 1 95.09 299 GLY B C 1
ATOM 4641 O O . GLY B 1 299 ? 12.278 7.283 27.612 1 95.09 299 GLY B O 1
ATOM 4642 N N . GLN B 1 300 ? 12.748 8.285 25.651 1 93.64 300 GLN B N 1
ATOM 4643 C CA . GLN B 1 300 ? 12.375 9.647 26.017 1 93.64 300 GLN B CA 1
ATOM 4644 C C . GLN B 1 300 ? 12.072 10.486 24.779 1 93.64 300 GLN B C 1
ATOM 4646 O O . GLN B 1 300 ? 12.407 10.093 23.66 1 93.64 300 GLN B O 1
ATOM 4651 N N . PRO B 1 301 ? 11.408 11.632 24.946 1 91.12 301 PRO B N 1
ATOM 4652 C CA . PRO B 1 301 ? 11.14 12.5 23.797 1 91.12 301 PRO B CA 1
ATOM 4653 C C . PRO B 1 301 ? 12.417 12.992 23.119 1 91.12 301 PRO B C 1
ATOM 4655 O O . PRO B 1 301 ? 13.449 13.146 23.777 1 91.12 301 PRO B O 1
ATOM 4658 N N . LEU B 1 302 ? 12.307 13.258 21.884 1 92.59 302 LEU B N 1
ATOM 4659 C CA . LEU B 1 302 ? 13.443 13.772 21.127 1 92.59 302 LEU B CA 1
ATOM 4660 C C . LEU B 1 302 ? 13.908 15.112 21.687 1 92.59 302 LEU B C 1
ATOM 4662 O O . LEU B 1 302 ? 13.086 15.957 22.05 1 92.59 302 LEU B O 1
ATOM 4666 N N . PRO B 1 303 ? 15.217 15.312 21.814 1 89.64 303 PRO B N 1
ATOM 4667 C CA . PRO B 1 303 ? 15.73 16.61 22.259 1 89.64 303 PRO B CA 1
ATOM 4668 C C . PRO B 1 303 ? 15.59 17.696 21.194 1 89.64 303 PRO B C 1
ATOM 4670 O O . PRO B 1 303 ? 15.961 17.483 20.037 1 89.64 303 PRO B O 1
ATOM 4673 N N . ARG B 1 304 ? 14.761 18.67 21.378 1 77.6 304 ARG B N 1
ATOM 4674 C CA . ARG B 1 304 ? 14.576 19.754 20.419 1 77.6 304 ARG B CA 1
ATOM 4675 C C . ARG B 1 304 ? 15.075 21.079 20.986 1 77.6 304 ARG B C 1
ATOM 4677 O O . ARG B 1 304 ? 15.075 21.279 22.203 1 77.6 304 ARG B O 1
ATOM 4684 N N . PRO B 1 305 ? 15.793 21.849 20.102 1 66.52 305 PRO B N 1
ATOM 4685 C CA . PRO B 1 305 ? 16.247 23.146 20.609 1 66.52 305 PRO B CA 1
ATOM 4686 C C . PRO B 1 305 ? 15.114 23.975 21.21 1 66.52 305 PRO B C 1
ATOM 4688 O O . PRO B 1 305 ? 13.96 23.842 20.793 1 66.52 305 PRO B O 1
ATOM 4691 N N . GLU B 1 306 ? 15.164 24.41 22.467 1 56.42 306 GLU B N 1
ATOM 4692 C CA . GLU B 1 306 ? 14.191 25.192 23.224 1 56.42 306 GLU B CA 1
ATOM 4693 C C . GLU B 1 306 ? 13.344 26.062 22.3 1 56.42 306 GLU B C 1
ATOM 4695 O O . GLU B 1 306 ? 12.158 26.279 22.559 1 56.42 306 GLU B O 1
ATOM 4700 N N . GLY B 1 307 ? 13.814 26.679 21.134 1 47.08 307 GLY B N 1
ATOM 4701 C CA . GLY B 1 307 ? 13.091 27.66 20.341 1 47.08 307 GLY B CA 1
ATOM 4702 C C . GLY B 1 307 ? 12.153 27.034 19.327 1 47.08 307 GLY B C 1
ATOM 4703 O O . GLY B 1 307 ? 11.363 27.733 18.689 1 47.08 307 GLY B O 1
ATOM 4704 N N . GLU B 1 308 ? 12.357 25.96 18.782 1 47.51 308 GLU B N 1
ATOM 4705 C CA . GLU B 1 308 ? 11.579 25.428 17.667 1 47.51 308 GLU B CA 1
ATOM 4706 C C . GLU B 1 308 ? 10.207 24.948 18.13 1 47.51 308 GLU B C 1
ATOM 4708 O O . GLU B 1 308 ? 9.336 24.656 17.309 1 47.51 308 GLU B O 1
ATOM 4713 N N . GLY B 1 309 ? 10.057 24.619 19.237 1 41.17 309 GLY B N 1
ATOM 4714 C CA . GLY B 1 309 ? 8.715 24.255 19.663 1 41.17 309 GLY B CA 1
ATOM 4715 C C . GLY B 1 309 ? 7.733 25.409 19.592 1 41.17 309 GLY B C 1
ATOM 4716 O O . GLY B 1 309 ? 6.573 25.222 19.218 1 41.17 309 GLY B O 1
ATOM 4717 N N . ALA B 1 310 ? 8.039 26.689 20.201 1 35.9 310 ALA B N 1
ATOM 4718 C CA . ALA B 1 310 ? 7.223 27.875 20.445 1 35.9 310 ALA B CA 1
ATOM 4719 C C . ALA B 1 310 ? 7.052 28.695 19.169 1 35.9 310 ALA B C 1
ATOM 4721 O O . ALA B 1 310 ? 6.034 29.367 18.988 1 35.9 310 ALA B O 1
ATOM 4722 N N . SER B 1 311 ? 8.052 28.791 18.246 1 34.38 311 SER B N 1
ATOM 4723 C CA . SER B 1 311 ? 7.998 29.823 17.216 1 34.38 311 SER B CA 1
ATOM 4724 C C . SER B 1 311 ? 7.027 29.442 16.103 1 34.38 311 SER B C 1
ATOM 4726 O O . SER B 1 311 ? 6.636 30.289 15.297 1 34.38 311 SER B O 1
ATOM 4728 N N . LEU B 1 312 ? 6.901 28.282 15.754 1 34.56 312 LEU B N 1
ATOM 4729 C CA . LEU B 1 312 ? 6.055 28.032 14.593 1 34.56 312 LEU B CA 1
ATOM 4730 C C . LEU B 1 312 ? 4.582 28.214 14.944 1 34.56 312 LEU B C 1
ATOM 4732 O O . LEU B 1 312 ? 3.71 28.042 14.09 1 34.56 312 LEU B O 1
ATOM 4736 N N . ILE B 1 313 ? 4.244 28.425 16.172 1 29.56 313 ILE B N 1
ATOM 4737 C CA . ILE B 1 313 ? 2.869 28.795 16.49 1 29.56 313 ILE B CA 1
ATOM 4738 C C . ILE B 1 313 ? 2.613 30.24 16.069 1 29.56 313 ILE B C 1
ATOM 4740 O O . ILE B 1 313 ? 1.483 30.605 15.736 1 29.56 313 ILE B O 1
ATOM 4744 N N . CYS B 1 314 ? 3.442 31.409 16.393 1 26.16 314 CYS B N 1
ATOM 4745 C CA . CYS B 1 314 ? 3.108 32.822 16.25 1 26.16 314 CYS B CA 1
ATOM 4746 C C . CYS B 1 314 ? 3.466 33.328 14.857 1 26.16 314 CYS B C 1
ATOM 4748 O O . CYS B 1 314 ? 3.117 34.453 14.493 1 26.16 314 CYS B O 1
ATOM 4750 N N . GLN B 1 315 ? 4.508 32.883 14.199 1 22.65 315 GLN B N 1
ATOM 4751 C CA . GLN B 1 315 ? 4.658 33.627 12.952 1 22.65 315 GLN B CA 1
ATOM 4752 C C . GLN B 1 315 ? 3.864 32.974 11.824 1 22.65 315 GLN B C 1
ATOM 4754 O O . GLN B 1 315 ? 3.828 31.747 11.712 1 22.65 315 GLN B O 1
#

Radius of gyration: 25.11 Å; Cα contacts (8 Å, |Δi|>4): 1471; chains: 2; bounding box: 59×73×60 Å

InterPro domains:
  IPR000086 NUDIX hydrolase domain [PF00293] (167-277)
  IPR000086 NUDIX hydrolase domain [PS51462] (163-295)
  IPR015376 Zinc ribbon, NADH pyrophosphatase [PF09297] (135-162)
  IPR015797 NUDIX hydrolase-like domain superfamily [SSF55811] (115-279)
  IPR020084 NUDIX hydrolase, conserved site [PS00893] (198-219)
  IPR049734 NADH pyrophosphatase-like, C-terminal domain [cd03429] (166-298)
  IPR050241 NAD-capped RNA hydrolase NudC subfamily [PTHR42904] (41-299)

Secondary structure (DSSP, 8-state):
----SS-----B--GGGTTT--HHHHHHHS-EEEE-TT-EEEE-SSSS--B-BPPHHHHHHH-S-HHHHHHTTSEEEEEEETTEEEEEEE-S-GGGSTT-EEEEHHHHGGGS-HHHHHHHHHHHHHHHHHHT-SB-TTT--BEEEEGGGTEEEETTT--EE----EEEEEEEEE-TT--EEEEEETTSPTTB-B-EEEEPPTT--HHHHHHHHHHHHH----EEEEEEEEEEETTTTEEEEEEEEE-S--GGG----TTTEEEEEEE-HHHHHHHHHTTSSBPPPTTSHHHHHHHHHHTS-----TTTTTHHHH-/----SS-----B--GGGTTT--HHHHHHHS-EEEE-TT-EEEE-SSSS--B-BPPHHHHHHH-S-HHHHHHTTSEEEEEEETTEEEEEEE-S-GGGSTT-EEEEHHHHGGGS-HHHHHHHHHHHHHHHHHHT-SB-TTT--BEEEEGGGTEEEETTT--EE----EEEEEEEEE-TT--EEEEEETTSPTTB-B-EEEEPPTT--HHHHHHHHHHHHH----EEEEEEEEEEETTTTEEEEEEEEE-S--GGG----TTTEEEEEEE-HHHHHHHHHTTSSBPPPTTSHHHHHHHHHHTS-----TTTTTHHHH-

Sequence (630 aa):
MQKLPLARGGIDAASQDRANVDLAALAAAAPVIAVDMRRRVLLRQEDKPALAALTPSEIRREFSSLTQAIAQGRIFFLGKVEGKPVLGCHVSDLDSFRGRRISSIRQVGALLSPADSSLASAAIALAVWHSGAAYCPVCGANTVAQAGGWERKCSGCGKISYPRTDPSIICSVIDEQDRLLIAHNIAWQEGRISVLAGYVEAGEAAEETVHREIAEEVGLSVCNVQYLYSQAWPYPRSLMLAFTATTAATDADIVCQEDEIGWAKFVTREEFISLAKKQQIIVPSDTTIAASMIERWLGQPLPRPEGEGASLICQMQKLPLARGGIDAASQDRANVDLAALAAAAPVIAVDMRRRVLLRQEDKPALAALTPSEIRREFSSLTQAIAQGRIFFLGKVEGKPVLGCHVSDLDSFRGRRISSIRQVGALLSPADSSLASAAIALAVWHSGAAYCPVCGANTVAQAGGWERKCSGCGKISYPRTDPSIICSVIDEQDRLLIAHNIAWQEGRISVLAGYVEAGEAAEETVHREIAEEVGLSVCNVQYLYSQAWPYPRSLMLAFTATTAATDADIVCQEDEIGWAKFVTREEFISLAKKQQIIVPSDTTIAASMIERWLGQPLPRPEGEGASLICQ

Organism: NCBI:txid888439